Protein AF-0000000085026221 (afdb_homodimer)

Nearest PDB structures (foldseek):
  5tx7-assembly1_B  TM=9.088E-01  e=1.184E-31  Nitratidesulfovibrio vulgaris
  7qz1-assembly2_B-2  TM=8.557E-01  e=1.194E-23  Ancylobacter novellus DSM 506
  2gcg-assembly1_B  TM=8.317E-01  e=6.495E-24  Homo sapiens
  8bxx-assembly1_AA  TM=8.804E-01  e=1.363E-22  Granulicella mallensis MP5ACTX8
  3wr5-assembly1_B  TM=8.569E-01  e=1.523E-22  Thiobacillus sp. KNK65MA

Sequence (638 aa):
MAVVINAGRLDFDRKLDFTKLKDACGGELTMFDDDSPTPEAIAERASGHAVVVSKEVPVDVNLLPDTVKLICEAGTGYNNIDLAAARARGITVCNVPSYSTDAVAHLVITFVLNFSATVVPQHVALAKGDRSLFTSSLGTTPHFELTGKTIGLVGGTGAIGTKVAEIARVLGMNVLVWSRSAQTEPGKWEARESLKDLLAESDFVSVHCPLNEQTRGLIDRDAIASMKPTAYVINTARGAVINETDLVNALRAGTIAGAGLDVQEVEPPVEGSPLYDLENVMLTPHVGWKRLETRQRLMDLVADNVAAWKAGAAVNVVNMAVVINAGRLDFDRKLDFTKLKDACGGELTMFDDDSPTPEAIAERASGHAVVVSKEVPVDVNLLPDTVKLICEAGTGYNNIDLAAARARGITVCNVPSYSTDAVAHLVITFVLNFSATVVPQHVALAKGDRSLFTSSLGTTPHFELTGKTIGLVGGTGAIGTKVAEIARVLGMNVLVWSRSAQTEPGKWEARESLKDLLAESDFVSVHCPLNEQTRGLIDRDAIASMKPTAYVINTARGAVINETDLVNALRAGTIAGAGLDVQEVEPPVEGSPLYDLENVMLTPHVGWKRLETRQRLMDLVADNVAAWKAGAAVNVVN

Radius of gyration: 27.46 Å; Cα contacts (8 Å, |Δi|>4): 1362; chains: 2; bounding box: 56×88×61 Å

Foldseek 3Di:
DEEEQACLLLCVPVPADLVLLCVLQPNDYHYDNHHEDDLLSQQVRQPPPQEYEYEPYAHDLVSHDLSHAEYEYLAQDDPNYDQVSCVVSNHFYFYDNDQQQLLLLVVVVVVVVCQQDCVVVCVVCVVVVHNCCVVPHPPPRHHHALAAAEEEEEQLPDRNSQSNQVVSVVSNYAYEYEDPDDDDDPPGHHYDDDLLVSQQRHQEYEYDDADDPVQFQCAALVSLLSHDLAHEYEYLHEARSHPVVSVLVCLVVSSHQAYEYCYHNDAPDDPPPCLVPRPRYHYHRSCSQRDRSSSNSSSSVSSVQSNCVVVVRHPRGDD/DEEEQACLLLCVVVPADLVLLCVLQPNDYHYDNHHEDDLLSQQVRQPPPQEYEYEPYAHDLVSHDLSHAEYEYLAQDDPSYDQVSCVVSNHFYFYDNDQQQLLLLVVVVVVVVCQQDCPVVCVVCVVVVHNCVVVPHPPPRHHHALAAAEEEEEQLPDRNSQSNQVVSVVSNYAYEYEDPDDDDDPPGHHYDDDLLVSQQRHQEYEYDDADDPVQQQCAALVSLLSHDLAHEYEYLHEARSHPVVSVLVCLVVSSHQAYEYCYHNDAPDDPPPCLVPRPRYHYHRSCSQRDRSSSNSSSSVSSVQSNCVVVVRHPRGDD

Structure (mmCIF, N/CA/C/O backbone):
data_AF-0000000085026221-model_v1
#
loop_
_entity.id
_entity.type
_entity.pdbx_description
1 polymer 'Glycerate dehydrogenase'
#
loop_
_atom_site.group_PDB
_atom_site.id
_atom_site.type_symbol
_atom_site.label_atom_id
_atom_site.label_alt_id
_atom_site.label_comp_id
_atom_site.label_asym_id
_atom_site.label_entity_id
_atom_site.label_seq_id
_atom_site.pdbx_PDB_ins_code
_atom_site.Cartn_x
_atom_site.Cartn_y
_atom_site.Cartn_z
_atom_site.occupancy
_atom_site.B_iso_or_equiv
_atom_site.auth_seq_id
_atom_site.auth_comp_id
_atom_site.auth_asym_id
_atom_site.auth_atom_id
_atom_site.pdbx_PDB_model_num
ATOM 1 N N . MET A 1 1 ? -11.625 36.062 20.391 1 86.94 1 MET A N 1
ATOM 2 C CA . MET A 1 1 ? -11.883 35.75 18.984 1 86.94 1 MET A CA 1
ATOM 3 C C . MET A 1 1 ? -10.672 35.062 18.344 1 86.94 1 MET A C 1
ATOM 5 O O . MET A 1 1 ? -9.531 35.375 18.688 1 86.94 1 MET A O 1
ATOM 9 N N . ALA A 1 2 ? -10.898 34.062 17.547 1 94.69 2 ALA A N 1
ATOM 10 C CA . ALA A 1 2 ? -9.836 33.344 16.875 1 94.69 2 ALA A CA 1
ATOM 11 C C . ALA A 1 2 ? -10.031 33.344 15.359 1 94.69 2 ALA A C 1
ATOM 13 O O . ALA A 1 2 ? -11.156 33.531 14.875 1 94.69 2 ALA A O 1
ATOM 14 N N . VAL A 1 3 ? -8.922 33.344 14.703 1 97.69 3 VAL A N 1
ATOM 15 C CA . VAL A 1 3 ? -8.984 33.312 13.25 1 97.69 3 VAL A CA 1
ATOM 16 C C . VAL A 1 3 ? -8.141 32.156 12.727 1 97.69 3 VAL A C 1
ATOM 18 O O . VAL A 1 3 ? -7.012 31.938 13.188 1 97.69 3 VAL A O 1
ATOM 21 N N . VAL A 1 4 ? -8.703 31.312 11.891 1 98.12 4 VAL A N 1
ATOM 22 C CA . VAL A 1 4 ? -7.961 30.359 11.07 1 98.12 4 VAL A CA 1
ATOM 23 C C . VAL A 1 4 ? -7.578 31 9.742 1 98.12 4 VAL A C 1
ATOM 25 O O . VAL A 1 4 ? -8.43 31.172 8.867 1 98.12 4 VAL A O 1
ATOM 28 N N . ILE A 1 5 ? -6.328 31.234 9.547 1 97.44 5 ILE A N 1
ATOM 29 C CA . ILE A 1 5 ? -5.914 32.188 8.508 1 97.44 5 ILE A CA 1
ATOM 30 C C . ILE A 1 5 ? -5.902 31.469 7.156 1 97.44 5 ILE A C 1
ATOM 32 O O . ILE A 1 5 ? -5.934 32.125 6.109 1 97.44 5 ILE A O 1
ATOM 36 N N . ASN A 1 6 ? -5.852 30.125 7.078 1 96.25 6 ASN A N 1
ATOM 37 C CA . ASN A 1 6 ? -5.805 29.375 5.824 1 96.25 6 ASN A CA 1
ATOM 38 C C . ASN A 1 6 ? -6.484 28.016 5.953 1 96.25 6 ASN A C 1
ATOM 40 O O . ASN A 1 6 ? -5.891 26.984 5.621 1 96.25 6 ASN A O 1
ATOM 44 N N . ALA A 1 7 ? -7.734 28.031 6.355 1 95.81 7 ALA A N 1
ATOM 45 C CA . ALA A 1 7 ? -8.539 26.844 6.594 1 95.81 7 ALA A CA 1
ATOM 46 C C . ALA A 1 7 ? -8.617 25.969 5.336 1 95.81 7 ALA A C 1
ATOM 48 O O . ALA A 1 7 ? -8.844 24.766 5.422 1 95.81 7 ALA A O 1
ATOM 49 N N . GLY A 1 8 ? -8.375 26.594 4.219 1 93.94 8 GLY A N 1
ATOM 50 C CA . GLY A 1 8 ? -8.445 25.859 2.959 1 93.94 8 GLY A CA 1
ATOM 51 C C . GLY A 1 8 ? -7.414 24.766 2.852 1 93.94 8 GLY A C 1
ATOM 52 O O . GLY A 1 8 ? -7.609 23.781 2.119 1 93.94 8 GLY A O 1
ATOM 53 N N . ARG A 1 9 ? -6.312 24.906 3.562 1 93.31 9 ARG A N 1
ATOM 54 C CA . ARG A 1 9 ? -5.262 23.891 3.564 1 93.31 9 ARG A CA 1
ATOM 55 C C . ARG A 1 9 ? -5.688 22.672 4.371 1 93.31 9 ARG A C 1
ATOM 57 O O . ARG A 1 9 ? -5.273 21.547 4.066 1 93.31 9 ARG A O 1
ATOM 64 N N . LEU A 1 10 ? -6.551 22.938 5.336 1 95.25 10 LEU A N 1
ATOM 65 C CA . LEU A 1 10 ? -6.992 21.891 6.254 1 95.25 10 LEU A CA 1
ATOM 66 C C . LEU A 1 10 ? -8.32 21.297 5.793 1 95.25 10 LEU A C 1
ATOM 68 O O . LEU A 1 10 ? -8.484 20.062 5.793 1 95.25 10 LEU A O 1
ATOM 72 N N . ASP A 1 11 ? -9.203 22.141 5.398 1 96.44 11 ASP A N 1
ATOM 73 C CA . ASP A 1 11 ? -10.57 21.734 5.121 1 96.44 11 ASP A CA 1
ATOM 74 C C . ASP A 1 11 ? -10.875 21.812 3.627 1 96.44 11 ASP A C 1
ATOM 76 O O . ASP A 1 11 ? -11.906 22.359 3.221 1 96.44 11 ASP A O 1
ATOM 80 N N . PHE A 1 12 ? -9.984 21.266 2.814 1 93.69 12 PHE A N 1
ATOM 81 C CA . PHE A 1 12 ? -10.078 21.359 1.362 1 93.69 12 PHE A CA 1
ATOM 82 C C . PHE A 1 12 ? -11.273 20.562 0.846 1 93.69 12 PHE A C 1
ATOM 84 O O . PHE A 1 12 ? -11.711 20.766 -0.289 1 93.69 12 PHE A O 1
ATOM 91 N N . ASP A 1 13 ? -11.828 19.609 1.646 1 93.88 13 ASP A N 1
ATOM 92 C CA . ASP A 1 13 ? -12.961 18.812 1.218 1 93.88 13 ASP A CA 1
ATOM 93 C C . ASP A 1 13 ? -14.227 19.188 1.981 1 93.88 13 ASP A C 1
ATOM 95 O O . ASP A 1 13 ? -15.281 18.578 1.796 1 93.88 13 ASP A O 1
ATOM 99 N N . ARG A 1 14 ? -14.188 20.141 2.898 1 95.12 14 ARG A N 1
ATOM 100 C CA . ARG A 1 14 ? -15.305 20.688 3.66 1 95.12 14 ARG A CA 1
ATOM 101 C C . ARG A 1 14 ? -15.945 19.625 4.539 1 95.12 14 ARG A C 1
ATOM 103 O O . ARG A 1 14 ? -17.172 19.578 4.656 1 95.12 14 ARG A O 1
ATOM 110 N N . LYS A 1 15 ? -15.078 18.828 5.172 1 96.25 15 LYS A N 1
ATOM 111 C CA . LYS A 1 15 ? -15.617 17.719 5.969 1 96.25 15 LYS A CA 1
ATOM 112 C C . LYS A 1 15 ? -15.25 17.891 7.441 1 96.25 15 LYS A C 1
ATOM 114 O O . LYS A 1 15 ? -15.711 17.109 8.289 1 96.25 15 LYS A O 1
ATOM 119 N N . LEU A 1 16 ? -14.492 18.875 7.785 1 97.31 16 LEU A N 1
ATOM 120 C CA . LEU A 1 16 ? -14.023 19.047 9.156 1 97.31 16 LEU A CA 1
ATOM 121 C C . LEU A 1 16 ? -15.094 19.719 10.016 1 97.31 16 LEU A C 1
ATOM 123 O O . LEU A 1 16 ? -15.867 20.531 9.516 1 97.31 16 LEU A O 1
ATOM 127 N N . ASP A 1 17 ? -15.148 19.328 11.273 1 98.12 17 ASP A N 1
ATOM 128 C CA . ASP A 1 17 ? -15.969 19.969 12.305 1 98.12 17 ASP A CA 1
ATOM 129 C C . ASP A 1 17 ? -15.141 20.906 13.164 1 98.12 17 ASP A C 1
ATOM 131 O O . ASP A 1 17 ? -14.227 20.469 13.875 1 98.12 17 ASP A O 1
ATOM 135 N N . PHE A 1 18 ? -15.469 22.219 13.141 1 97.69 18 PHE A N 1
ATOM 136 C CA . PHE A 1 18 ? -14.688 23.219 13.852 1 97.69 18 PHE A CA 1
ATOM 137 C C . PHE A 1 18 ? -15.383 23.625 15.148 1 97.69 18 PHE A C 1
ATOM 139 O O . PHE A 1 18 ? -14.977 24.594 15.797 1 97.69 18 PHE A O 1
ATOM 146 N N . THR A 1 19 ? -16.406 22.891 15.562 1 97.81 19 THR A N 1
ATOM 147 C CA . THR A 1 19 ? -17.219 23.25 16.719 1 97.81 19 THR A CA 1
ATOM 148 C C . THR A 1 19 ? -16.359 23.328 17.984 1 97.81 19 THR A C 1
ATOM 150 O O . THR A 1 19 ? -16.484 24.266 18.766 1 97.81 19 THR A O 1
ATOM 153 N N . LYS A 1 20 ? -15.523 22.359 18.172 1 98.31 20 LYS A N 1
ATOM 154 C CA . LYS A 1 20 ? -14.68 22.359 19.359 1 98.31 20 LYS A CA 1
ATOM 155 C C . LYS A 1 20 ? -13.797 23.594 19.422 1 98.31 20 LYS A C 1
ATOM 157 O O . LYS A 1 20 ? -13.633 24.203 20.484 1 98.31 20 LYS A O 1
ATOM 162 N N . LEU A 1 21 ? -13.188 23.938 18.25 1 98 21 LEU A N 1
ATOM 163 C CA . LEU A 1 21 ? -12.344 25.125 18.203 1 98 21 LEU A CA 1
ATOM 164 C C . LEU A 1 21 ? -13.164 26.391 18.453 1 98 21 LEU A C 1
ATOM 166 O O . LEU A 1 21 ? -12.75 27.266 19.203 1 98 21 LEU A O 1
ATOM 170 N N . LYS A 1 22 ? -14.328 26.469 17.859 1 97.31 22 LYS A N 1
ATOM 171 C CA . LYS A 1 22 ? -15.227 27.594 18.062 1 97.31 22 LYS A CA 1
ATOM 172 C C . LYS A 1 22 ? -15.562 27.766 19.547 1 97.31 22 LYS A C 1
ATOM 174 O O . LYS A 1 22 ? -15.5 28.891 20.078 1 97.31 22 LYS A O 1
ATOM 179 N N . ASP A 1 23 ? -15.891 26.688 20.141 1 97.12 23 ASP A N 1
ATOM 180 C CA . ASP A 1 23 ? -16.234 26.719 21.547 1 97.12 23 ASP A CA 1
ATOM 181 C C . ASP A 1 23 ? -15.047 27.172 22.391 1 97.12 23 ASP A C 1
ATOM 183 O O . ASP A 1 23 ? -15.203 27.984 23.312 1 97.12 23 ASP A O 1
ATOM 187 N N . ALA A 1 24 ? -13.875 26.656 22.062 1 96.62 24 ALA A N 1
ATOM 188 C CA . ALA A 1 24 ? -12.664 27 22.797 1 96.62 24 ALA A CA 1
ATOM 189 C C . ALA A 1 24 ? -12.367 28.5 22.672 1 96.62 24 ALA A C 1
ATOM 191 O O . ALA A 1 24 ? -11.766 29.094 23.578 1 96.62 24 ALA A O 1
ATOM 192 N N . CYS A 1 25 ? -12.852 29.141 21.562 1 93.81 25 CYS A N 1
ATOM 193 C CA . CYS A 1 25 ? -12.562 30.531 21.297 1 93.81 25 CYS A CA 1
ATOM 194 C C . CYS A 1 25 ? -13.68 31.438 21.797 1 93.81 25 CYS A C 1
ATOM 196 O O . CYS A 1 25 ? -13.672 32.656 21.547 1 93.81 25 CYS A O 1
ATOM 198 N N . GLY A 1 26 ? -14.688 30.891 22.484 1 91.38 26 GLY A N 1
ATOM 199 C CA . GLY A 1 26 ? -15.75 31.703 23.062 1 91.38 26 GLY A CA 1
ATOM 200 C C . GLY A 1 26 ? -16.938 31.859 22.141 1 91.38 26 GLY A C 1
ATOM 20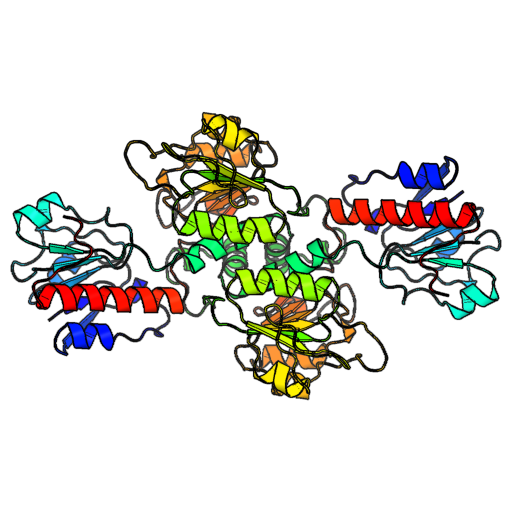1 O O . GLY A 1 26 ? -17.719 32.812 22.281 1 91.38 26 GLY A O 1
ATOM 202 N N . GLY A 1 27 ? -16.953 31.062 21.109 1 90.44 27 GLY A N 1
ATOM 203 C CA . GLY A 1 27 ? -18.172 31 20.297 1 90.44 27 GLY A CA 1
ATOM 204 C C . GLY A 1 27 ? -18.031 31.688 18.953 1 90.44 27 GLY A C 1
ATOM 205 O O . GLY A 1 27 ? -18.938 31.609 18.125 1 90.44 27 GLY A O 1
ATOM 206 N N . GLU A 1 28 ? -16.953 32.406 18.75 1 91 28 GLU A N 1
ATOM 207 C CA . GLU A 1 28 ? -16.719 33.094 17.469 1 91 28 GLU A CA 1
ATOM 208 C C . GLU A 1 28 ? -15.438 32.594 16.812 1 91 28 GLU A C 1
ATOM 210 O O . GLU A 1 28 ? -14.383 32.562 17.453 1 91 28 GLU A O 1
ATOM 215 N N . LEU A 1 29 ? -15.57 32.25 15.609 1 95.75 29 LEU A N 1
ATOM 216 C CA . LEU A 1 29 ? -14.43 31.75 14.852 1 95.75 29 LEU A CA 1
ATOM 217 C C . LEU A 1 29 ? -14.453 32.312 13.422 1 95.75 29 LEU A C 1
ATOM 219 O O . LEU A 1 29 ? -15.438 32.125 12.703 1 95.75 29 LEU A O 1
ATOM 223 N N . THR A 1 30 ? -13.453 33.094 13.117 1 97.31 30 THR A N 1
ATOM 224 C CA . THR A 1 30 ? -13.266 33.562 11.742 1 97.31 30 THR A CA 1
ATOM 225 C C . THR A 1 30 ? -12.367 32.594 10.969 1 97.31 30 THR A C 1
ATOM 227 O O . THR A 1 30 ? -11.352 32.125 11.484 1 97.31 30 THR A O 1
ATOM 230 N N . MET A 1 31 ? -12.789 32.25 9.805 1 97.12 31 MET A N 1
ATOM 231 C CA . MET A 1 31 ? -12 31.312 9 1 97.12 31 MET A CA 1
ATOM 232 C C . MET A 1 31 ? -11.867 31.828 7.566 1 97.12 31 MET A C 1
ATOM 234 O O . MET A 1 31 ? -12.82 32.375 7 1 97.12 31 MET A O 1
ATOM 238 N N . PHE A 1 32 ? -10.703 31.656 6.98 1 96.88 32 PHE A N 1
ATOM 239 C CA . PHE A 1 32 ? -10.461 32 5.582 1 96.88 32 PHE A CA 1
ATOM 240 C C . PHE A 1 32 ? -10.125 30.75 4.773 1 96.88 32 PHE A C 1
ATOM 242 O O . PHE A 1 32 ? -9.32 29.906 5.211 1 96.88 32 PHE A O 1
ATOM 249 N N . ASP A 1 33 ? -10.586 30.609 3.576 1 92.44 33 ASP A N 1
ATOM 250 C CA . ASP A 1 33 ? -10.547 29.375 2.787 1 92.44 33 ASP A CA 1
ATOM 251 C C . ASP A 1 33 ? -9.258 29.297 1.972 1 92.44 33 ASP A C 1
ATOM 253 O O . ASP A 1 33 ? -8.906 28.234 1.463 1 92.44 33 ASP A O 1
ATOM 257 N N . ASP A 1 34 ? -8.531 30.281 1.9 1 90.19 34 ASP A N 1
ATOM 258 C CA . ASP A 1 34 ? -7.297 30.266 1.127 1 90.19 34 ASP A CA 1
ATOM 259 C C . ASP A 1 34 ? -6.27 29.328 1.763 1 90.19 34 ASP A C 1
ATOM 261 O O . ASP A 1 34 ? -6.266 29.141 2.982 1 90.19 34 ASP A O 1
ATOM 265 N N . ASP A 1 35 ? -5.453 28.797 0.839 1 90.88 35 ASP A N 1
ATOM 266 C CA . ASP A 1 35 ? -4.504 27.812 1.337 1 90.88 35 ASP A CA 1
ATOM 267 C C . ASP A 1 35 ? -3.125 28.438 1.548 1 90.88 35 ASP A C 1
ATOM 269 O O . ASP A 1 35 ? -2.314 27.906 2.316 1 90.88 35 ASP A O 1
ATOM 273 N N . SER A 1 36 ? -2.881 29.531 0.863 1 91.5 36 SER A N 1
ATOM 274 C CA . SER A 1 36 ? -1.52 30.062 0.904 1 91.5 36 SER A CA 1
ATOM 275 C C . SER A 1 36 ? -1.517 31.578 0.922 1 91.5 36 SER A C 1
ATOM 277 O O . SER A 1 36 ? -1.031 32.219 -0.016 1 91.5 36 SER A O 1
ATOM 279 N N . PRO A 1 37 ? -1.978 32.156 2.008 1 95.25 37 PRO A N 1
ATOM 280 C CA . PRO A 1 37 ? -1.962 33.625 2.115 1 95.25 37 PRO A CA 1
ATOM 281 C C . PRO A 1 37 ? -0.556 34.188 2.318 1 95.25 37 PRO A C 1
ATOM 283 O O . PRO A 1 37 ? 0.311 33.5 2.871 1 95.25 37 PRO A O 1
ATOM 286 N N . THR A 1 38 ? -0.363 35.438 1.849 1 95.75 38 THR A N 1
ATOM 287 C CA . THR A 1 38 ? 0.892 36.125 2.092 1 95.75 38 THR A CA 1
ATOM 288 C C . THR A 1 38 ? 0.974 36.625 3.541 1 95.75 38 THR A C 1
ATOM 290 O O . THR A 1 38 ? -0.047 36.719 4.223 1 95.75 38 THR A O 1
ATOM 293 N N . PRO A 1 39 ? 2.189 36.938 3.977 1 96.75 39 PRO A N 1
ATOM 294 C CA . PRO A 1 39 ? 2.326 37.469 5.336 1 96.75 39 PRO A CA 1
ATOM 295 C C . PRO A 1 39 ? 1.492 38.719 5.562 1 96.75 39 PRO A C 1
ATOM 297 O O . PRO A 1 39 ? 0.93 38.906 6.645 1 96.75 39 PRO A O 1
ATOM 300 N N . GLU A 1 40 ? 1.337 39.562 4.531 1 97.19 40 GLU A N 1
ATOM 301 C CA . GLU A 1 40 ? 0.531 40.781 4.645 1 97.19 40 GLU A CA 1
ATOM 302 C C . GLU A 1 40 ? -0.948 40.438 4.812 1 97.19 40 GLU A C 1
ATOM 304 O O . GLU A 1 40 ? -1.637 41.062 5.637 1 97.19 40 GLU A O 1
ATOM 309 N N . ALA A 1 41 ? -1.361 39.469 4.035 1 97.69 41 ALA A N 1
ATOM 310 C CA . ALA A 1 41 ? -2.75 39.031 4.145 1 97.69 41 ALA A CA 1
ATOM 311 C C . ALA A 1 41 ? -3.025 38.438 5.52 1 97.69 41 ALA A C 1
ATOM 313 O O . ALA A 1 41 ? -4.094 38.656 6.098 1 97.69 41 ALA A O 1
ATOM 314 N N . ILE A 1 42 ? -2.072 37.719 6.023 1 97.88 42 ILE A N 1
ATOM 315 C CA . ILE A 1 42 ? -2.201 37.094 7.336 1 97.88 42 ILE A CA 1
ATOM 316 C C . ILE A 1 42 ? -2.361 38.156 8.406 1 97.88 42 ILE A C 1
ATOM 318 O O . ILE A 1 42 ? -3.23 38.062 9.273 1 97.88 42 ILE A O 1
ATOM 322 N N . ALA A 1 43 ? -1.567 39.219 8.336 1 97.44 43 ALA A N 1
ATOM 323 C CA . ALA A 1 43 ? -1.629 40.312 9.297 1 97.44 43 ALA A CA 1
ATOM 324 C C . ALA A 1 43 ? -2.996 41 9.266 1 97.44 43 ALA A C 1
ATOM 326 O O . ALA A 1 43 ? -3.561 41.312 10.312 1 97.44 43 ALA A O 1
ATOM 327 N N . GLU A 1 44 ? -3.451 41.188 8.062 1 97.75 44 GLU A N 1
ATOM 328 C CA . GLU A 1 44 ? -4.77 41.812 7.902 1 97.75 44 GLU A CA 1
ATOM 329 C C . GLU A 1 44 ? -5.859 40.938 8.516 1 97.75 44 GLU A C 1
ATOM 331 O O . GLU A 1 44 ? -6.727 41.406 9.234 1 97.75 44 GLU A O 1
ATOM 336 N N . ARG A 1 45 ? -5.781 39.625 8.266 1 97.31 45 ARG A N 1
ATOM 337 C CA . ARG A 1 45 ? -6.773 38.688 8.758 1 97.31 45 ARG A CA 1
ATOM 338 C C . ARG A 1 45 ? -6.746 38.594 10.281 1 97.31 45 ARG A C 1
ATOM 340 O O . ARG A 1 45 ? -7.773 38.344 10.914 1 97.31 45 ARG A O 1
ATOM 347 N N . ALA A 1 46 ? -5.602 38.781 10.812 1 97.62 46 ALA A N 1
ATOM 348 C CA . ALA A 1 46 ? -5.391 38.625 12.25 1 97.62 46 ALA A CA 1
ATOM 349 C C . ALA A 1 46 ? -5.906 39.812 13.031 1 97.62 46 ALA A C 1
ATOM 351 O O . ALA A 1 46 ? -6.031 39.781 14.258 1 97.62 46 ALA A O 1
ATOM 352 N N . SER A 1 47 ? -6.207 40.938 12.336 1 96.62 47 SER A N 1
ATOM 353 C CA . SER A 1 47 ? -6.633 42.188 12.992 1 96.62 47 SER A CA 1
ATOM 354 C C . SER A 1 47 ? -7.844 41.938 13.883 1 96.62 47 SER A C 1
ATOM 356 O O . SER A 1 47 ? -8.844 41.344 13.445 1 96.62 47 SER A O 1
ATOM 358 N N . GLY A 1 48 ? -7.738 42.312 15.148 1 95.69 48 GLY A N 1
ATOM 359 C CA . GLY A 1 48 ? -8.844 42.219 16.078 1 95.69 48 GLY A CA 1
ATOM 360 C C . GLY A 1 48 ? -8.945 40.844 16.766 1 95.69 48 GLY A C 1
ATOM 361 O O . GLY A 1 48 ? -9.805 40.656 17.609 1 95.69 48 GLY A O 1
ATOM 362 N N . HIS A 1 49 ? -8.094 39.938 16.422 1 97.19 49 HIS A N 1
ATOM 363 C CA . HIS A 1 49 ? -8.133 38.625 16.984 1 97.19 49 HIS A CA 1
ATOM 364 C C . HIS A 1 49 ? -6.988 38.406 17.969 1 97.19 49 HIS A C 1
ATOM 366 O O . HIS A 1 49 ? -5.875 38.875 17.75 1 97.19 49 HIS A O 1
ATOM 372 N N . ALA A 1 50 ? -7.223 37.688 19.031 1 97 50 ALA A N 1
ATOM 373 C CA . ALA A 1 50 ? -6.191 37.344 20.016 1 97 50 ALA A CA 1
ATOM 374 C C . ALA A 1 50 ? -5.484 36.062 19.641 1 97 50 ALA A C 1
ATOM 376 O O . ALA A 1 50 ? -4.324 35.844 20 1 97 50 ALA A O 1
ATOM 377 N N . VAL A 1 51 ? -6.215 35.156 18.906 1 98.12 51 VAL A N 1
ATOM 378 C CA . VAL A 1 51 ? -5.703 33.844 18.562 1 98.12 51 VAL A CA 1
ATOM 379 C C . VAL A 1 51 ? -5.633 33.688 17.047 1 98.12 51 VAL A C 1
ATOM 381 O O . VAL A 1 51 ? -6.625 33.906 16.359 1 98.12 51 VAL A O 1
ATOM 384 N N . VAL A 1 52 ? -4.449 33.281 16.578 1 98.31 52 VAL A N 1
ATOM 385 C CA . VAL A 1 52 ? -4.227 33 15.164 1 98.31 52 VAL A CA 1
ATOM 386 C C . VAL A 1 52 ? -3.891 31.516 14.992 1 98.31 52 VAL A C 1
ATOM 388 O O . VAL A 1 52 ? -2.945 31.016 15.602 1 98.31 52 VAL A O 1
ATOM 391 N N . VAL A 1 53 ? -4.672 30.797 14.227 1 98.19 53 VAL A N 1
ATOM 392 C CA . VAL A 1 53 ? -4.398 29.422 13.852 1 98.19 53 VAL A CA 1
ATOM 393 C C . VAL A 1 53 ? -3.854 29.375 12.422 1 98.19 53 VAL A C 1
ATOM 395 O O . VAL A 1 53 ? -4.488 29.875 11.492 1 98.19 53 VAL A O 1
ATOM 398 N N . SER A 1 54 ? -2.688 28.859 12.281 1 97.5 54 SER A N 1
ATOM 399 C CA . SER A 1 54 ? -2.01 28.797 10.992 1 97.5 54 SER A CA 1
ATOM 400 C C . SER A 1 54 ? -1.644 27.359 10.633 1 97.5 54 SER A C 1
ATOM 402 O O . SER A 1 54 ? -1.481 26.516 11.516 1 97.5 54 SER A O 1
ATOM 404 N N . LYS A 1 55 ? -1.627 27.078 9.344 1 96.5 55 LYS A N 1
ATOM 405 C CA . LYS A 1 55 ? -1.183 25.781 8.836 1 96.5 55 LYS A CA 1
ATOM 406 C C . LYS A 1 55 ? -0.138 25.953 7.738 1 96.5 55 LYS A C 1
ATOM 408 O O . LYS A 1 55 ? -0.475 26.297 6.602 1 96.5 55 LYS A O 1
ATOM 413 N N . GLU A 1 56 ? 1.101 25.703 8 1 91.75 56 GLU A N 1
ATOM 414 C CA . GLU A 1 56 ? 2.219 25.5 7.082 1 91.75 56 GLU A CA 1
ATOM 415 C C . GLU A 1 56 ? 2.42 26.703 6.172 1 91.75 56 GLU A C 1
ATOM 417 O O . GLU A 1 56 ? 2.654 26.547 4.973 1 91.75 56 GLU A O 1
ATOM 422 N N . VAL A 1 57 ? 2.227 27.938 6.68 1 93.69 57 VAL A N 1
ATOM 423 C CA . VAL A 1 57 ? 2.51 29.141 5.918 1 93.69 57 VAL A CA 1
ATOM 424 C C . VAL A 1 57 ? 3.4 30.078 6.742 1 93.69 57 VAL A C 1
ATOM 426 O O . VAL A 1 57 ? 3.332 30.078 7.973 1 93.69 57 VAL A O 1
ATOM 429 N N . PRO A 1 58 ? 4.207 30.828 6.035 1 94.44 58 PRO A N 1
ATOM 430 C CA . PRO A 1 58 ? 5.043 31.766 6.789 1 94.44 58 PRO A CA 1
ATOM 431 C C . PRO A 1 58 ? 4.223 32.812 7.531 1 94.44 58 PRO A C 1
ATOM 433 O O . PRO A 1 58 ? 3.412 33.531 6.918 1 94.44 58 PRO A O 1
ATOM 436 N N . VAL A 1 59 ? 4.414 32.906 8.82 1 96.88 59 VAL A N 1
ATOM 437 C CA . VAL A 1 59 ? 3.799 33.938 9.648 1 96.88 59 VAL A CA 1
ATOM 438 C C . VAL A 1 59 ? 4.855 34.938 10.086 1 96.88 59 VAL A C 1
ATOM 440 O O . VAL A 1 59 ? 5.746 34.625 10.875 1 96.88 59 VAL A O 1
ATOM 443 N N . ASP A 1 60 ? 4.793 36.156 9.5 1 97.69 60 ASP A N 1
ATOM 444 C CA . ASP A 1 60 ? 5.676 37.219 9.945 1 97.69 60 ASP A CA 1
ATOM 445 C C . ASP A 1 60 ? 5.152 37.844 11.234 1 97.69 60 ASP A C 1
ATOM 447 O O . ASP A 1 60 ? 4.289 38.719 11.188 1 97.69 60 ASP A O 1
ATOM 451 N N . VAL A 1 61 ? 5.746 37.5 12.297 1 98.06 61 VAL A N 1
ATOM 452 C CA . VAL A 1 61 ? 5.316 37.906 13.633 1 98.06 61 VAL A CA 1
ATOM 453 C C . VAL A 1 61 ? 5.348 39.438 13.742 1 98.06 61 VAL A C 1
ATOM 455 O O . VAL A 1 61 ? 4.496 40.031 14.406 1 98.06 61 VAL A O 1
ATOM 458 N N . ASN A 1 62 ? 6.242 40.062 13.062 1 97.44 62 ASN A N 1
ATOM 459 C CA . ASN A 1 62 ? 6.426 41.5 13.164 1 97.44 62 ASN A CA 1
ATOM 460 C C . ASN A 1 62 ? 5.285 42.25 12.5 1 97.44 62 ASN A C 1
ATOM 462 O O . ASN A 1 62 ? 5.055 43.438 12.797 1 97.44 62 ASN A O 1
ATOM 466 N N . LEU A 1 63 ? 4.621 41.625 11.625 1 97.94 63 LEU A N 1
ATOM 467 C CA . LEU A 1 63 ? 3.529 42.25 10.906 1 97.94 63 LEU A CA 1
ATOM 468 C C . LEU A 1 63 ? 2.211 42.094 11.648 1 97.94 63 LEU A C 1
ATOM 470 O O . LEU A 1 63 ? 1.225 42.75 11.336 1 97.94 63 LEU A O 1
ATOM 474 N N . LEU A 1 64 ? 2.146 41.25 12.648 1 98.31 64 LEU A N 1
ATOM 475 C CA . LEU A 1 64 ? 0.889 40.906 13.312 1 98.31 64 LEU A CA 1
ATOM 476 C C . LEU A 1 64 ? 0.426 42.094 14.195 1 98.31 64 LEU A C 1
ATOM 478 O O . LEU A 1 64 ? 1.247 42.781 14.797 1 98.31 64 LEU A O 1
ATOM 482 N N . PRO A 1 65 ? -0.871 42.344 14.289 1 97.88 65 PRO A N 1
ATOM 483 C CA . PRO A 1 65 ? -1.378 43.375 15.188 1 97.88 65 PRO A CA 1
ATOM 484 C C . PRO A 1 65 ? -1.128 43.031 16.656 1 97.88 65 PRO A C 1
ATOM 486 O O . PRO A 1 65 ? -0.898 41.875 17.016 1 97.88 65 PRO A O 1
ATOM 489 N N . ASP A 1 66 ? -1.251 44.031 17.516 1 97.38 66 ASP A N 1
ATOM 490 C CA . ASP A 1 66 ? -0.949 43.906 18.938 1 97.38 66 ASP A CA 1
ATOM 491 C C . ASP A 1 66 ? -2.004 43.062 19.641 1 97.38 66 ASP A C 1
ATOM 493 O O . ASP A 1 66 ? -1.772 42.562 20.75 1 97.38 66 ASP A O 1
ATOM 497 N N . THR A 1 67 ? -3.125 42.906 18.953 1 97.31 67 THR A N 1
ATOM 498 C CA . THR A 1 67 ? -4.203 42.125 19.578 1 97.31 67 THR A CA 1
ATOM 499 C C . THR A 1 67 ? -3.83 40.656 19.672 1 97.31 67 THR A C 1
ATOM 501 O O . THR A 1 67 ? -4.391 39.906 20.484 1 97.31 67 THR A O 1
ATOM 504 N N . VAL A 1 68 ? -2.912 40.156 18.812 1 98.25 68 VAL A N 1
ATOM 505 C CA . VAL A 1 68 ? -2.562 38.75 18.766 1 98.25 68 VAL A CA 1
ATOM 506 C C . VAL A 1 68 ? -1.735 38.375 20 1 98.25 68 VAL A C 1
ATOM 508 O O . VAL A 1 68 ? -0.726 39.031 20.297 1 98.25 68 VAL A O 1
ATOM 511 N N . LYS A 1 69 ? -2.219 37.375 20.672 1 98.19 69 LYS A N 1
ATOM 512 C CA . LYS A 1 69 ? -1.532 36.938 21.891 1 98.19 69 LYS A CA 1
ATOM 513 C C . LYS A 1 69 ? -1.144 35.469 21.797 1 98.19 69 LYS A C 1
ATOM 515 O O . LYS A 1 69 ? -0.295 35 22.562 1 98.19 69 LYS A O 1
ATOM 520 N N . LEU A 1 70 ? -1.73 34.719 20.891 1 98.56 70 LEU A N 1
ATOM 521 C CA . LEU A 1 70 ? -1.477 33.281 20.703 1 98.56 70 LEU A CA 1
ATOM 522 C C . LEU A 1 70 ? -1.443 32.938 19.234 1 98.56 70 LEU A C 1
ATOM 524 O O . LEU A 1 70 ? -2.322 33.344 18.469 1 98.56 70 LEU A O 1
ATOM 528 N N . ILE A 1 71 ? -0.385 32.25 18.797 1 98.62 71 ILE A N 1
ATOM 529 C CA . ILE A 1 71 ? -0.322 31.578 17.484 1 98.62 71 ILE A CA 1
ATOM 530 C C . ILE A 1 71 ? -0.345 30.062 17.688 1 98.62 71 ILE A C 1
ATOM 532 O O . ILE A 1 71 ? 0.507 29.516 18.375 1 98.62 71 ILE A O 1
ATOM 536 N N . CYS A 1 72 ? -1.328 29.453 17.156 1 98.44 72 CYS A N 1
ATOM 537 C CA . CYS A 1 72 ? -1.377 27.984 17.125 1 98.44 72 CYS A CA 1
ATOM 538 C C . CYS A 1 72 ? -1.015 27.469 15.742 1 98.44 72 CYS A C 1
ATOM 540 O O . CYS A 1 72 ? -1.79 27.609 14.789 1 98.44 72 CYS A O 1
ATOM 542 N N . GLU A 1 73 ? 0.162 26.922 15.648 1 98 73 GLU A N 1
ATOM 543 C CA . GLU A 1 73 ? 0.491 26.172 14.438 1 98 73 GLU A CA 1
ATOM 544 C C . GLU A 1 73 ? -0.235 24.828 14.398 1 98 73 GLU A C 1
ATOM 546 O O . GLU A 1 73 ? -0.055 24 15.289 1 98 73 GLU A O 1
ATOM 551 N N . ALA A 1 74 ? -1.04 24.672 13.375 1 97.69 74 ALA A N 1
ATOM 552 C CA . ALA A 1 74 ? -1.772 23.422 13.211 1 97.69 74 ALA A CA 1
ATOM 553 C C . ALA A 1 74 ? -0.888 22.344 12.594 1 97.69 74 ALA A C 1
ATOM 555 O O . ALA A 1 74 ? -1.156 21.875 11.484 1 97.69 74 ALA A O 1
ATOM 556 N N . GLY A 1 75 ? 0.044 21.828 13.297 1 96.31 75 GLY A N 1
ATOM 557 C CA . GLY A 1 75 ? 0.981 20.797 12.883 1 96.31 75 GLY A CA 1
ATOM 558 C C . GLY A 1 75 ? 2.137 20.609 13.852 1 96.31 75 GLY A C 1
ATOM 559 O O . GLY A 1 75 ? 2.229 21.328 14.852 1 96.31 75 GLY A O 1
ATOM 560 N N . THR A 1 76 ? 2.959 19.703 13.602 1 92.75 76 THR A N 1
ATOM 561 C CA . THR A 1 76 ? 4.102 19.391 14.453 1 92.75 76 THR A CA 1
ATOM 562 C C . THR A 1 76 ? 5.238 20.375 14.211 1 92.75 76 THR A C 1
ATOM 564 O O . THR A 1 76 ? 5.848 20.859 15.164 1 92.75 76 THR A O 1
ATOM 567 N N . GLY A 1 77 ? 5.523 20.625 12.953 1 88.62 77 GLY A N 1
ATOM 568 C CA . GLY A 1 77 ? 6.586 21.562 12.609 1 88.62 77 GLY A CA 1
ATOM 569 C C . GLY A 1 77 ? 6.168 23.016 12.727 1 88.62 77 GLY A C 1
ATOM 570 O O . GLY A 1 77 ? 5.008 23.359 12.484 1 88.62 77 GLY A O 1
ATOM 571 N N . TYR A 1 78 ? 7.094 23.891 13.117 1 92.06 78 TYR A N 1
ATOM 572 C CA . TYR A 1 78 ? 6.785 25.297 13.312 1 92.06 78 TYR A CA 1
ATOM 573 C C . TYR A 1 78 ? 7.906 26.188 12.773 1 92.06 78 TYR A C 1
ATOM 575 O O . TYR A 1 78 ? 8.125 27.297 13.281 1 92.06 78 TYR A O 1
ATOM 583 N N . ASN A 1 79 ? 8.609 25.641 11.773 1 86.62 79 ASN A N 1
ATOM 584 C CA . ASN A 1 79 ? 9.742 26.359 11.195 1 86.62 79 ASN A CA 1
ATOM 585 C C . ASN A 1 79 ? 9.289 27.625 10.461 1 86.62 79 ASN A C 1
ATOM 587 O O . ASN A 1 79 ? 10.094 28.5 10.172 1 86.62 79 ASN A O 1
ATOM 591 N N . ASN A 1 80 ? 8.062 27.766 10.25 1 91.44 80 ASN A N 1
ATOM 592 C CA . ASN A 1 80 ? 7.48 28.875 9.516 1 91.44 80 ASN A CA 1
ATOM 593 C C . ASN A 1 80 ? 7.199 30.062 10.422 1 91.44 80 ASN A C 1
ATOM 595 O O . ASN A 1 80 ? 6.715 31.109 9.969 1 91.44 80 ASN A O 1
ATOM 599 N N . ILE A 1 81 ? 7.523 30.016 11.734 1 96.12 81 ILE A N 1
ATOM 600 C CA . ILE A 1 81 ? 7.254 31.078 12.703 1 96.12 81 ILE A CA 1
ATOM 601 C C . ILE A 1 81 ? 8.547 31.469 13.406 1 96.12 81 ILE A C 1
ATOM 603 O O . ILE A 1 81 ? 9.281 30.609 13.906 1 96.12 81 ILE A O 1
ATOM 607 N N . ASP A 1 82 ? 8.859 32.75 13.406 1 96.5 82 ASP A N 1
ATOM 608 C CA . ASP A 1 82 ? 10.008 33.25 14.148 1 96.5 82 ASP A CA 1
ATOM 609 C C . ASP A 1 82 ? 9.719 33.281 15.648 1 96.5 82 ASP A C 1
ATOM 611 O O . ASP A 1 82 ? 9.148 34.219 16.172 1 96.5 82 ASP A O 1
ATOM 615 N N . LEU A 1 83 ? 10.227 32.344 16.375 1 97.12 83 LEU A N 1
ATOM 616 C CA . LEU A 1 83 ? 9.914 32.156 17.781 1 97.12 83 LEU A CA 1
ATOM 617 C C . LEU A 1 83 ? 10.539 33.25 18.625 1 97.12 83 LEU A C 1
ATOM 619 O O . LEU A 1 83 ? 9.953 33.656 19.625 1 97.12 83 LEU A O 1
ATOM 623 N N . ALA A 1 84 ? 11.711 33.656 18.25 1 97.25 84 ALA A N 1
ATOM 624 C CA . ALA A 1 84 ? 12.367 34.75 18.984 1 97.25 84 ALA A CA 1
ATOM 625 C C . ALA A 1 84 ? 11.57 36.031 18.875 1 97.25 84 ALA A C 1
ATOM 627 O O . ALA A 1 84 ? 11.383 36.75 19.875 1 97.25 84 ALA A O 1
ATOM 628 N N . ALA A 1 85 ? 11.109 36.344 17.688 1 97.81 85 ALA A N 1
ATOM 629 C CA . ALA A 1 85 ? 10.281 37.531 17.484 1 97.81 85 ALA A CA 1
ATOM 630 C C . ALA A 1 85 ? 8.977 37.406 18.266 1 97.81 85 ALA A C 1
ATOM 632 O O . ALA A 1 85 ? 8.516 38.406 18.844 1 97.81 85 ALA A O 1
ATOM 633 N N . ALA A 1 86 ? 8.352 36.25 18.328 1 98.5 86 ALA A N 1
ATOM 634 C CA . ALA A 1 86 ? 7.109 36.031 19.062 1 98.5 86 ALA A CA 1
ATOM 635 C C . ALA A 1 86 ? 7.309 36.25 20.562 1 98.5 86 ALA A C 1
ATOM 637 O O . ALA A 1 86 ? 6.508 36.938 21.203 1 98.5 86 ALA A O 1
ATOM 638 N N . ARG A 1 87 ? 8.383 35.75 21.062 1 97.69 87 ARG A N 1
ATOM 639 C CA . ARG A 1 87 ? 8.711 35.938 22.469 1 97.69 87 ARG A CA 1
ATOM 640 C C . ARG A 1 87 ? 8.898 37.406 22.797 1 97.69 87 ARG A C 1
ATOM 642 O O . ARG A 1 87 ? 8.414 37.875 23.828 1 97.69 87 ARG A O 1
ATOM 649 N N . ALA A 1 88 ? 9.602 38.062 21.969 1 97.88 88 ALA A N 1
ATOM 650 C CA . ALA A 1 88 ? 9.891 39.5 22.188 1 97.88 88 ALA A CA 1
ATOM 651 C C . ALA A 1 88 ? 8.609 40.312 22.234 1 97.88 88 ALA A C 1
ATOM 653 O O . ALA A 1 88 ? 8.523 41.312 22.969 1 97.88 88 ALA A O 1
ATOM 654 N N . ARG A 1 89 ? 7.613 39.844 21.562 1 97.94 89 ARG A N 1
ATOM 655 C CA . ARG A 1 89 ? 6.352 40.594 21.5 1 97.94 89 ARG A CA 1
ATOM 656 C C . ARG A 1 89 ? 5.363 40.062 22.547 1 97.94 89 ARG A C 1
ATOM 658 O O . ARG A 1 89 ? 4.238 40.562 22.641 1 97.94 89 ARG A O 1
ATOM 665 N N . GLY A 1 90 ? 5.77 39.031 23.25 1 97.62 90 GLY A N 1
ATOM 666 C CA . GLY A 1 90 ? 4.898 38.438 24.25 1 97.62 90 GLY A CA 1
ATOM 667 C C . GLY A 1 90 ? 3.803 37.594 23.656 1 97.62 90 GLY A C 1
ATOM 668 O O . GLY A 1 90 ? 2.736 37.438 24.266 1 97.62 90 GLY A O 1
ATOM 669 N N . ILE A 1 91 ? 3.986 37.062 22.453 1 98.44 91 ILE A N 1
ATOM 670 C CA . ILE A 1 91 ? 3.035 36.188 21.797 1 98.44 91 ILE A CA 1
ATOM 671 C C . ILE A 1 91 ? 3.402 34.719 22.094 1 98.44 91 ILE A C 1
ATOM 673 O O . ILE A 1 91 ? 4.531 34.312 21.828 1 98.44 91 ILE A O 1
ATOM 677 N N . THR A 1 92 ? 2.467 33.969 22.641 1 98.5 92 THR A N 1
ATOM 678 C CA . THR A 1 92 ? 2.662 32.531 22.859 1 98.5 92 THR A CA 1
ATOM 679 C C . THR A 1 92 ? 2.508 31.766 21.547 1 98.5 92 THR A C 1
ATOM 681 O O . THR A 1 92 ? 1.607 32.062 20.75 1 98.5 92 THR A O 1
ATOM 684 N N . VAL A 1 93 ? 3.428 30.844 21.266 1 98.62 93 VAL A N 1
ATOM 685 C CA . VAL A 1 93 ? 3.318 29.984 20.109 1 98.62 93 VAL A CA 1
ATOM 686 C C . VAL A 1 93 ? 3.178 28.531 20.547 1 98.62 93 VAL A C 1
ATOM 688 O O . VAL A 1 93 ? 3.994 28.031 21.328 1 98.62 93 VAL A O 1
ATOM 691 N N . CYS A 1 94 ? 2.109 27.891 20.141 1 98.44 94 CYS A N 1
ATOM 692 C CA . CYS A 1 94 ? 1.864 26.469 20.406 1 98.44 94 CYS A CA 1
ATOM 693 C C . CYS A 1 94 ? 1.827 25.672 19.109 1 98.44 94 CYS A C 1
ATOM 695 O O . CYS A 1 94 ? 1.473 26.203 18.047 1 98.44 94 CYS A O 1
ATOM 697 N N . ASN A 1 95 ? 2.268 24.5 19.156 1 97.94 95 ASN A N 1
ATOM 698 C CA . ASN A 1 95 ? 2.094 23.547 18.047 1 97.94 95 ASN A CA 1
ATOM 699 C C . ASN A 1 95 ? 1.295 22.328 18.484 1 97.94 95 ASN A C 1
ATOM 701 O O . ASN A 1 95 ? 0.611 22.359 19.5 1 97.94 95 ASN A O 1
ATOM 705 N N . VAL A 1 96 ? 1.141 21.344 17.641 1 97.69 96 VAL A N 1
ATOM 706 C CA . VAL A 1 96 ? 0.558 20.031 17.938 1 97.69 96 VAL A CA 1
ATOM 707 C C . VAL A 1 96 ? 1.595 18.938 17.703 1 97.69 96 VAL A C 1
ATOM 709 O O . VAL A 1 96 ? 1.801 18.5 16.578 1 97.69 96 VAL A O 1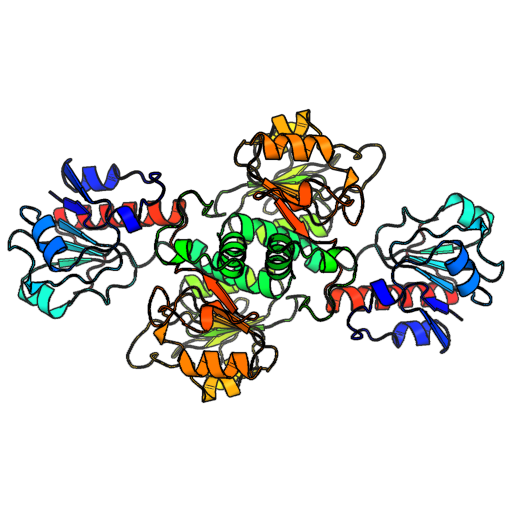
ATOM 712 N N . PRO A 1 97 ? 2.221 18.406 18.75 1 93.94 97 PRO A N 1
ATOM 713 C CA . PRO A 1 97 ? 3.381 17.531 18.594 1 93.94 97 PRO A CA 1
ATOM 714 C C . PRO A 1 97 ? 3.025 16.203 17.922 1 93.94 97 PRO A C 1
ATOM 716 O O . PRO A 1 97 ? 3.848 15.633 17.203 1 93.94 97 PRO A O 1
ATOM 719 N N . SER A 1 98 ? 1.873 15.617 18.219 1 94.75 98 SER A N 1
ATOM 720 C CA . SER A 1 98 ? 1.531 14.305 17.688 1 94.75 98 SER A CA 1
ATOM 721 C C . SER A 1 98 ? 0.064 14.234 17.281 1 94.75 98 SER A C 1
ATOM 723 O O . SER A 1 98 ? -0.824 14.523 18.078 1 94.75 98 SER A O 1
ATOM 725 N N . TYR A 1 99 ? -0.196 13.961 16.078 1 97.38 99 TYR A N 1
ATOM 726 C CA . TYR A 1 99 ? -1.583 13.852 15.641 1 97.38 99 TYR A CA 1
ATOM 727 C C . TYR A 1 99 ? -1.697 12.938 14.43 1 97.38 99 TYR A C 1
ATOM 729 O O . TYR A 1 99 ? -2.803 12.586 14.008 1 97.38 99 TYR A O 1
ATOM 737 N N . SER A 1 100 ? -0.504 12.516 13.875 1 97.5 100 SER A N 1
ATOM 738 C CA . SER A 1 100 ? -0.57 11.852 12.57 1 97.5 100 SER A CA 1
ATOM 739 C C . SER A 1 100 ? 0.24 10.562 12.57 1 97.5 100 SER A C 1
ATOM 741 O O . SER A 1 100 ? 0.6 10.055 11.508 1 97.5 100 SER A O 1
ATOM 743 N N . THR A 1 101 ? 0.528 9.969 13.719 1 97.62 101 THR A N 1
ATOM 744 C CA . THR A 1 101 ? 1.429 8.828 13.844 1 97.62 101 THR A CA 1
ATOM 745 C C . THR A 1 101 ? 0.992 7.695 12.922 1 97.62 101 THR A C 1
ATOM 747 O O . THR A 1 101 ? 1.748 7.277 12.039 1 97.62 101 THR A O 1
ATOM 750 N N . ASP A 1 102 ? -0.249 7.242 13.047 1 97.88 102 ASP A N 1
ATOM 751 C CA . ASP A 1 102 ? -0.728 6.113 12.25 1 97.88 102 ASP A CA 1
ATOM 752 C C . ASP A 1 102 ? -0.784 6.473 10.766 1 97.88 102 ASP A C 1
ATOM 754 O O . ASP A 1 102 ? -0.376 5.68 9.914 1 97.88 102 ASP A O 1
ATOM 758 N N . ALA A 1 103 ? -1.263 7.688 10.477 1 98 103 ALA A N 1
ATOM 759 C CA . ALA A 1 103 ? -1.434 8.125 9.094 1 98 103 ALA A CA 1
ATOM 760 C C . ALA A 1 103 ? -0.099 8.141 8.352 1 98 103 ALA A C 1
ATOM 762 O O . ALA A 1 103 ? 0.009 7.613 7.242 1 98 103 ALA A O 1
ATOM 763 N N . VAL A 1 104 ? 0.912 8.703 8.969 1 98.38 104 VAL A N 1
ATOM 764 C CA . VAL A 1 104 ? 2.211 8.82 8.312 1 98.38 104 VAL A CA 1
ATOM 765 C C . VAL A 1 104 ? 2.863 7.445 8.211 1 98.38 104 VAL A C 1
ATOM 767 O O . VAL A 1 104 ? 3.459 7.109 7.188 1 98.38 104 VAL A O 1
ATOM 770 N N . ALA A 1 105 ? 2.736 6.605 9.266 1 98.75 105 ALA A N 1
ATOM 771 C CA . ALA A 1 105 ? 3.275 5.25 9.219 1 98.75 105 ALA A CA 1
ATOM 772 C C . ALA A 1 105 ? 2.633 4.441 8.094 1 98.75 105 ALA A C 1
ATOM 774 O O . ALA A 1 105 ? 3.318 3.723 7.367 1 98.75 105 ALA A O 1
ATOM 775 N N . HIS A 1 106 ? 1.297 4.566 7.965 1 98.81 106 HIS A N 1
ATOM 776 C CA . HIS A 1 106 ? 0.584 3.865 6.906 1 98.81 106 HIS A CA 1
ATOM 777 C C . HIS A 1 106 ? 1.068 4.312 5.527 1 98.81 106 HIS A C 1
ATOM 779 O O . HIS A 1 106 ? 1.133 3.506 4.598 1 98.81 106 HIS A O 1
ATOM 785 N N . LEU A 1 107 ? 1.413 5.574 5.387 1 98.75 107 LEU A N 1
ATOM 786 C CA . LEU A 1 107 ? 1.907 6.055 4.102 1 98.75 107 LEU A CA 1
ATOM 787 C C . LEU A 1 107 ? 3.275 5.461 3.789 1 98.75 107 LEU A C 1
ATOM 789 O O . LEU A 1 107 ? 3.537 5.055 2.654 1 98.75 107 LEU A O 1
ATOM 793 N N . VAL A 1 108 ? 4.156 5.379 4.809 1 98.88 108 VAL A N 1
ATOM 794 C CA . VAL A 1 108 ? 5.457 4.742 4.617 1 98.88 108 VAL A CA 1
ATOM 795 C C . VAL A 1 108 ? 5.27 3.314 4.109 1 98.88 108 VAL A C 1
ATOM 797 O O . VAL A 1 108 ? 5.875 2.916 3.113 1 98.88 108 VAL A O 1
ATOM 800 N N . ILE A 1 109 ? 4.379 2.592 4.766 1 98.94 109 ILE A N 1
ATOM 801 C CA . ILE A 1 109 ? 4.137 1.195 4.426 1 98.94 109 ILE A CA 1
ATOM 802 C C . ILE A 1 109 ? 3.471 1.104 3.053 1 98.94 109 ILE A C 1
ATOM 804 O O . ILE A 1 109 ? 3.734 0.172 2.291 1 98.94 109 ILE A O 1
ATOM 808 N N . THR A 1 110 ? 2.621 2.125 2.68 1 98.75 110 THR A N 1
ATOM 809 C CA . THR A 1 110 ? 2.021 2.17 1.35 1 98.75 110 THR A CA 1
ATOM 810 C C . THR A 1 110 ? 3.1 2.244 0.272 1 98.75 110 THR A C 1
ATOM 812 O O . THR A 1 110 ? 3.035 1.526 -0.728 1 98.75 110 THR A O 1
ATOM 815 N N . PHE A 1 111 ? 4.137 3.082 0.493 1 98.75 111 PHE A N 1
ATOM 816 C CA . PHE A 1 111 ? 5.242 3.168 -0.453 1 98.75 111 PHE A CA 1
ATOM 817 C C . PHE A 1 111 ? 5.977 1.835 -0.552 1 98.75 111 PHE A C 1
ATOM 819 O O . PHE A 1 111 ? 6.207 1.327 -1.651 1 98.75 111 PHE A O 1
ATOM 826 N N . VAL A 1 112 ? 6.262 1.227 0.615 1 98.88 112 VAL A N 1
ATOM 827 C CA . VAL A 1 112 ? 6.996 -0.035 0.67 1 98.88 112 VAL A CA 1
ATOM 828 C C . VAL A 1 112 ? 6.254 -1.098 -0.138 1 98.88 112 VAL A C 1
ATOM 830 O O . VAL A 1 112 ? 6.844 -1.747 -1.007 1 98.88 112 VAL A O 1
ATOM 833 N N . LEU A 1 113 ? 4.984 -1.187 0.073 1 98.75 113 LEU A N 1
ATOM 834 C CA . LEU A 1 113 ? 4.18 -2.221 -0.568 1 98.75 113 LEU A CA 1
ATOM 835 C C . LEU A 1 113 ? 4.02 -1.938 -2.059 1 98.75 113 LEU A C 1
ATOM 837 O O . LEU A 1 113 ? 4.047 -2.863 -2.875 1 98.75 113 LEU A O 1
ATOM 841 N N . ASN A 1 114 ? 3.865 -0.677 -2.418 1 98.38 114 ASN A N 1
ATOM 842 C CA . ASN A 1 114 ? 3.732 -0.342 -3.832 1 98.38 114 ASN A CA 1
ATOM 843 C C . ASN A 1 114 ? 5.016 -0.635 -4.602 1 98.38 114 ASN A C 1
ATOM 845 O O . ASN A 1 114 ? 4.973 -1.065 -5.754 1 98.38 114 ASN A O 1
ATOM 849 N N . PHE A 1 115 ? 6.184 -0.436 -3.984 1 98.06 115 PHE A N 1
ATOM 850 C CA . PHE A 1 115 ? 7.441 -0.75 -4.652 1 98.06 115 PHE A CA 1
ATOM 851 C C . PHE A 1 115 ? 7.578 -2.252 -4.871 1 98.06 115 PHE A C 1
ATOM 853 O O . PHE A 1 115 ? 8.234 -2.689 -5.82 1 98.06 115 PHE A O 1
ATOM 860 N N . SER A 1 116 ? 6.926 -3.049 -4.02 1 97.06 116 SER A N 1
ATOM 861 C CA . SER A 1 116 ? 7.066 -4.5 -4.078 1 97.06 116 SER A CA 1
ATOM 862 C C . SER A 1 116 ? 6.051 -5.113 -5.035 1 97.06 116 SER A C 1
ATOM 864 O O . SER A 1 116 ? 6.113 -6.309 -5.332 1 97.06 116 SER A O 1
ATOM 866 N N . ALA A 1 117 ? 5.09 -4.25 -5.422 1 94.38 117 ALA A N 1
ATOM 867 C CA . ALA A 1 117 ? 4.031 -4.73 -6.305 1 94.38 117 ALA A CA 1
ATOM 868 C C . ALA A 1 117 ? 3.818 -3.775 -7.477 1 94.38 117 ALA A C 1
ATOM 870 O O . ALA A 1 117 ? 4.184 -2.6 -7.402 1 94.38 117 ALA A O 1
ATOM 871 N N . THR A 1 118 ? 3.365 -4.039 -8.57 1 92.75 118 THR A N 1
ATOM 872 C CA . THR A 1 118 ? 3.289 -3.33 -9.844 1 92.75 118 THR A CA 1
ATOM 873 C C . THR A 1 118 ? 1.984 -2.547 -9.945 1 92.75 118 THR A C 1
ATOM 875 O O . THR A 1 118 ? 1.5 -2.285 -11.055 1 92.75 118 THR A O 1
ATOM 878 N N . VAL A 1 119 ? 1.457 -2.123 -8.758 1 96.19 119 VAL A N 1
ATOM 879 C CA . VAL A 1 119 ? 0.137 -1.5 -8.773 1 96.19 119 VAL A CA 1
ATOM 880 C C . VAL A 1 119 ? 0.214 -0.136 -9.453 1 96.19 119 VAL A C 1
ATOM 882 O O . VAL A 1 119 ? -0.553 0.148 -10.375 1 96.19 119 VAL A O 1
ATOM 885 N N . VAL A 1 120 ? 1.195 0.697 -9.102 1 96.25 120 VAL A N 1
ATOM 886 C CA . VAL A 1 120 ? 1.282 2.061 -9.609 1 96.25 120 VAL A CA 1
ATOM 887 C C . VAL A 1 120 ? 1.673 2.035 -11.086 1 96.25 120 VAL A C 1
ATOM 889 O O . VAL A 1 120 ? 0.961 2.58 -11.93 1 96.25 120 VAL A O 1
ATOM 892 N N . PRO A 1 121 ? 2.736 1.269 -11.477 1 94.81 121 PRO A N 1
ATOM 893 C CA . PRO A 1 121 ? 3.072 1.195 -12.898 1 94.81 121 PRO A CA 1
ATOM 894 C C . PRO A 1 121 ? 1.914 0.684 -13.758 1 94.81 121 PRO A C 1
ATOM 896 O O . PRO A 1 121 ? 1.71 1.16 -14.875 1 94.81 121 PRO A O 1
ATOM 899 N N . GLN A 1 122 ? 1.188 -0.233 -13.227 1 94.81 122 GLN A N 1
ATOM 900 C CA . GLN A 1 122 ? 0.052 -0.783 -13.961 1 94.81 122 GLN A CA 1
ATOM 901 C C . GLN A 1 122 ? -0.988 0.294 -14.25 1 94.81 122 GLN A C 1
ATOM 903 O O . GLN A 1 122 ? -1.479 0.401 -15.375 1 94.81 122 GLN A O 1
ATOM 908 N N . HIS A 1 123 ? -1.323 1.07 -13.297 1 96.38 123 HIS A N 1
ATOM 909 C CA . HIS A 1 123 ? -2.393 2.047 -13.469 1 96.38 123 HIS A CA 1
ATOM 910 C C . HIS A 1 123 ? -1.924 3.244 -14.289 1 96.38 123 HIS A C 1
ATOM 912 O O . HIS A 1 123 ? -2.715 3.857 -15.008 1 96.38 123 HIS A O 1
ATOM 918 N N . VAL A 1 124 ? -0.627 3.574 -14.203 1 95.44 124 VAL A N 1
ATOM 919 C CA . VAL A 1 124 ? -0.055 4.578 -15.094 1 95.44 124 VAL A CA 1
ATOM 920 C C . VAL A 1 124 ? -0.16 4.102 -16.547 1 95.44 124 VAL A C 1
ATOM 922 O O . VAL A 1 124 ? -0.571 4.863 -17.422 1 95.44 124 VAL A O 1
ATOM 925 N N . ALA A 1 125 ? 0.157 2.828 -16.797 1 94.69 125 ALA A N 1
ATOM 926 C CA . ALA A 1 125 ? 0.072 2.266 -18.141 1 94.69 125 ALA A CA 1
ATOM 927 C C . ALA A 1 125 ? -1.369 2.26 -18.641 1 94.69 125 ALA A C 1
ATOM 929 O O . ALA A 1 125 ? -1.642 2.682 -19.766 1 94.69 125 ALA A O 1
ATOM 930 N N . LEU A 1 126 ? -2.311 1.814 -17.797 1 94.75 126 LEU A N 1
ATOM 931 C CA . LEU A 1 126 ? -3.721 1.752 -18.172 1 94.75 126 LEU A CA 1
ATOM 932 C C . LEU A 1 126 ? -4.25 3.137 -18.531 1 94.75 126 LEU A C 1
ATOM 934 O O . LEU A 1 126 ? -5.027 3.285 -19.469 1 94.75 126 LEU A O 1
ATOM 938 N N . ALA A 1 127 ? -3.83 4.141 -17.75 1 92.88 127 ALA A N 1
ATOM 939 C CA . ALA A 1 127 ? -4.281 5.512 -17.984 1 92.88 127 ALA A CA 1
ATOM 940 C C . ALA A 1 127 ? -3.816 6.016 -19.344 1 92.88 127 ALA A C 1
ATOM 942 O O . ALA A 1 127 ? -4.445 6.898 -19.938 1 92.88 127 ALA A O 1
ATOM 943 N N . LYS A 1 128 ? -2.748 5.449 -19.859 1 92.88 128 LYS A N 1
ATOM 944 C CA . LYS A 1 128 ? -2.209 5.828 -21.156 1 92.88 128 LYS A CA 1
ATOM 945 C C . LYS A 1 128 ? -2.738 4.91 -22.25 1 92.88 128 LYS A C 1
ATOM 947 O O . LYS A 1 128 ? -2.262 4.961 -23.391 1 92.88 128 LYS A O 1
ATOM 952 N N . GLY A 1 129 ? -3.598 3.975 -21.922 1 92.81 129 GLY A N 1
ATOM 953 C CA . GLY A 1 129 ? -4.188 3.059 -22.875 1 92.81 129 GLY A CA 1
ATOM 954 C C . GLY A 1 129 ? -3.318 1.85 -23.156 1 92.81 129 GLY A C 1
ATOM 955 O O . GLY A 1 129 ? -3.562 1.116 -24.125 1 92.81 129 GLY A O 1
ATOM 956 N N . ASP A 1 130 ? -2.254 1.71 -22.391 1 94.19 130 ASP A N 1
ATOM 957 C CA . ASP A 1 130 ? -1.35 0.574 -22.547 1 94.19 130 ASP A CA 1
ATOM 958 C C . ASP A 1 130 ? -1.784 -0.596 -21.672 1 94.19 130 ASP A C 1
ATOM 960 O O . ASP A 1 130 ? -1.74 -0.506 -20.438 1 94.19 130 ASP A O 1
ATOM 964 N N . ARG A 1 131 ? -2.193 -1.714 -22.203 1 94.25 131 ARG A N 1
ATOM 965 C CA . ARG A 1 131 ? -2.676 -2.881 -21.469 1 94.25 131 ARG A CA 1
ATOM 966 C C . ARG A 1 131 ? -1.692 -4.039 -21.578 1 94.25 131 ARG A C 1
ATOM 968 O O . ARG A 1 131 ? -2.049 -5.191 -21.312 1 94.25 131 ARG A O 1
ATOM 975 N N . SER A 1 132 ? -0.411 -3.758 -21.969 1 92.69 132 SER A N 1
ATOM 976 C CA . SER A 1 132 ? 0.587 -4.785 -22.25 1 92.69 132 SER A CA 1
ATOM 977 C C . SER A 1 132 ? 0.917 -5.59 -21 1 92.69 132 SER A C 1
ATOM 979 O O . SER A 1 132 ? 1.217 -6.781 -21.078 1 92.69 132 SER A O 1
ATOM 981 N N . LEU A 1 133 ? 0.797 -4.961 -19.875 1 91 133 LEU A N 1
ATOM 982 C CA . LEU A 1 133 ? 1.109 -5.668 -18.641 1 91 133 LEU A CA 1
ATOM 983 C C . LEU A 1 133 ? 0.066 -6.742 -18.344 1 91 133 LEU A C 1
ATOM 985 O O . LEU A 1 133 ? 0.31 -7.648 -17.547 1 91 133 LEU A O 1
ATOM 989 N N . PHE A 1 134 ? -1.112 -6.602 -18.984 1 90.94 134 PHE A N 1
ATOM 990 C CA . PHE A 1 134 ? -2.166 -7.602 -18.859 1 90.94 134 PHE A CA 1
ATOM 991 C C . PHE A 1 134 ? -2.014 -8.688 -19.922 1 90.94 134 PHE A C 1
ATOM 993 O O . PHE A 1 134 ? -2.303 -9.859 -19.672 1 90.94 134 PHE A O 1
ATOM 1000 N N . THR A 1 135 ? -1.559 -8.352 -21.078 1 87.5 135 THR A N 1
ATOM 1001 C CA . THR A 1 135 ? -1.626 -9.25 -22.219 1 87.5 135 THR A CA 1
ATOM 1002 C C . THR A 1 135 ? -0.263 -9.883 -22.5 1 87.5 135 THR A C 1
ATOM 1004 O O . THR A 1 135 ? -0.167 -10.875 -23.219 1 87.5 135 THR A O 1
ATOM 1007 N N . SER A 1 136 ? 0.711 -9.32 -21.969 1 86.38 136 SER A N 1
ATOM 1008 C CA . SER A 1 136 ? 2.051 -9.883 -22.125 1 86.38 136 SER A CA 1
ATOM 1009 C C . SER A 1 136 ? 2.621 -10.312 -20.766 1 86.38 136 SER A C 1
ATOM 1011 O O . SER A 1 136 ? 2.018 -11.125 -20.062 1 86.38 136 SER A O 1
ATOM 1013 N N . SER A 1 137 ? 3.705 -9.789 -20.297 1 87 137 SER A N 1
ATOM 1014 C CA . SER A 1 137 ? 4.285 -10.109 -19 1 87 137 SER A CA 1
ATOM 1015 C C . SER A 1 137 ? 4.648 -8.844 -18.219 1 87 137 SER A C 1
ATOM 1017 O O . SER A 1 137 ? 4.539 -7.734 -18.75 1 87 137 SER A O 1
ATOM 1019 N N . LEU A 1 138 ? 4.965 -9.055 -16.969 1 91.12 138 LEU A N 1
ATOM 1020 C CA . LEU A 1 138 ? 5.426 -7.941 -16.141 1 91.12 138 LEU A CA 1
ATOM 1021 C C . LEU A 1 138 ? 6.844 -7.527 -16.531 1 91.12 138 LEU A C 1
ATOM 1023 O O . LEU A 1 138 ? 7.324 -6.477 -16.109 1 91.12 138 LEU A O 1
ATOM 1027 N N . GLY A 1 139 ? 7.41 -8.367 -17.344 1 87.44 139 GLY A N 1
ATOM 1028 C CA . GLY A 1 139 ? 8.773 -8.062 -17.75 1 87.44 139 GLY A CA 1
ATOM 1029 C C . GLY A 1 139 ? 9.719 -7.848 -16.594 1 87.44 139 GLY A C 1
ATOM 1030 O O . GLY A 1 139 ? 9.805 -8.695 -15.695 1 87.44 139 GLY A O 1
ATOM 1031 N N . THR A 1 140 ? 10.359 -6.703 -16.594 1 86.06 140 THR A N 1
ATOM 1032 C CA . THR A 1 140 ? 11.359 -6.426 -15.57 1 86.06 140 THR A CA 1
ATOM 1033 C C . THR A 1 140 ? 10.797 -5.488 -14.5 1 86.06 140 THR A C 1
ATOM 1035 O O . THR A 1 140 ? 1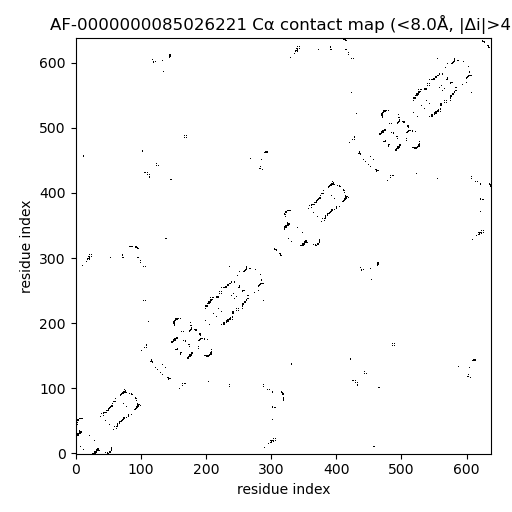1.547 -4.93 -13.703 1 86.06 140 THR A O 1
ATOM 1038 N N . THR A 1 141 ? 9.477 -5.254 -14.547 1 90.25 141 THR A N 1
ATOM 1039 C CA . THR A 1 141 ? 8.867 -4.465 -13.484 1 90.25 141 THR A CA 1
ATOM 1040 C C . THR A 1 141 ? 9.117 -5.113 -12.125 1 90.25 141 THR A C 1
ATOM 1042 O O . THR A 1 141 ? 8.93 -6.32 -11.961 1 90.25 141 THR A O 1
ATOM 1045 N N . PRO A 1 142 ? 9.625 -4.32 -11.188 1 90.5 142 PRO A N 1
ATOM 1046 C CA . PRO A 1 142 ? 9.953 -4.898 -9.883 1 90.5 142 PRO A CA 1
ATOM 1047 C C . PRO A 1 142 ? 8.75 -5.566 -9.219 1 90.5 142 PRO A C 1
ATOM 1049 O O . PRO A 1 142 ? 7.672 -4.973 -9.141 1 90.5 142 PRO A O 1
ATOM 1052 N N . HIS A 1 143 ? 8.867 -6.746 -8.805 1 95.69 143 HIS A N 1
ATOM 1053 C CA . HIS A 1 143 ? 7.852 -7.562 -8.148 1 95.69 143 HIS A CA 1
ATOM 1054 C C . HIS A 1 143 ? 8.484 -8.602 -7.23 1 95.69 143 HIS A C 1
ATOM 1056 O O . HIS A 1 143 ? 8.922 -9.656 -7.688 1 95.69 143 HIS A O 1
ATOM 1062 N N . PHE A 1 144 ? 8.547 -8.32 -5.855 1 97.81 144 PHE A N 1
ATOM 1063 C CA . PHE A 1 144 ? 9.32 -9.133 -4.922 1 97.81 144 PHE A CA 1
ATOM 1064 C C . PHE A 1 144 ? 8.641 -9.172 -3.557 1 97.81 144 PHE A C 1
ATOM 1066 O O . PHE A 1 144 ? 7.809 -8.32 -3.24 1 97.81 144 PHE A O 1
ATOM 1073 N N . GLU A 1 145 ? 8.875 -10.141 -2.734 1 98.38 145 GLU A N 1
ATOM 1074 C CA . GLU A 1 145 ? 8.32 -10.258 -1.392 1 98.38 145 GLU A CA 1
ATOM 1075 C C . GLU A 1 145 ? 9.047 -9.352 -0.408 1 98.38 145 GLU A C 1
ATOM 1077 O O . GLU A 1 145 ? 10.227 -9.047 -0.592 1 98.38 145 GLU A O 1
ATOM 1082 N N . LEU A 1 146 ? 8.375 -8.961 0.644 1 98.62 146 LEU A N 1
ATOM 1083 C CA . LEU A 1 146 ? 8.961 -8.156 1.704 1 98.62 146 LEU A CA 1
ATOM 1084 C C . LEU A 1 146 ? 9.555 -9.039 2.799 1 98.62 146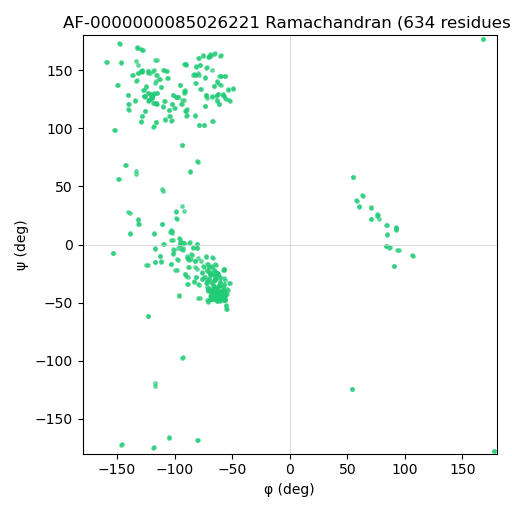 LEU A C 1
ATOM 1086 O O . LEU A 1 146 ? 10.383 -8.578 3.592 1 98.62 146 LEU A O 1
ATOM 1090 N N . THR A 1 147 ? 8.977 -10.273 2.883 1 98.06 147 THR A N 1
ATOM 1091 C CA . THR A 1 147 ? 9.469 -11.195 3.902 1 98.06 147 THR A CA 1
ATOM 1092 C C . THR A 1 147 ? 10.984 -11.336 3.807 1 98.06 147 THR A C 1
ATOM 1094 O O . THR A 1 147 ? 11.523 -11.633 2.734 1 98.06 147 THR A O 1
ATOM 1097 N N . GLY A 1 148 ? 11.703 -11.062 4.902 1 98.19 148 GLY A N 1
ATOM 1098 C CA . GLY A 1 148 ? 13.148 -11.211 4.961 1 98.19 148 GLY A CA 1
ATOM 1099 C C . GLY A 1 148 ? 13.891 -9.953 4.57 1 98.19 148 GLY A C 1
ATOM 1100 O O . GLY A 1 148 ? 15.094 -9.828 4.836 1 98.19 148 GLY A O 1
ATOM 1101 N N . LYS A 1 149 ? 13.219 -9 3.873 1 98.75 149 LYS A N 1
ATOM 1102 C CA . LYS A 1 149 ? 13.852 -7.73 3.541 1 98.75 149 LYS A CA 1
ATOM 1103 C C . LYS A 1 149 ? 14.023 -6.863 4.785 1 98.75 149 LYS A C 1
ATOM 1105 O O . LYS A 1 149 ? 13.398 -7.109 5.812 1 98.75 149 LYS A O 1
ATOM 1110 N N . THR A 1 150 ? 14.906 -5.891 4.672 1 98.94 150 THR A N 1
ATOM 1111 C CA . THR A 1 150 ? 15.25 -5.047 5.809 1 98.94 150 THR A CA 1
ATOM 1112 C C . THR A 1 150 ? 14.82 -3.604 5.562 1 98.94 150 THR A C 1
ATOM 1114 O O . THR A 1 150 ? 15.078 -3.053 4.488 1 98.94 150 THR A O 1
ATOM 1117 N N . ILE A 1 151 ? 14.133 -3.031 6.535 1 98.94 151 ILE A N 1
ATOM 1118 C CA . ILE A 1 151 ? 13.875 -1.597 6.512 1 98.94 151 ILE A CA 1
ATOM 1119 C C . ILE A 1 151 ? 14.703 -0.904 7.586 1 98.94 151 ILE A C 1
ATOM 1121 O O . ILE A 1 151 ? 14.711 -1.322 8.75 1 98.94 151 ILE A O 1
ATOM 1125 N N . GLY A 1 152 ? 15.5 0.047 7.148 1 98.94 152 GLY A N 1
ATOM 1126 C CA . GLY A 1 152 ? 16.266 0.884 8.055 1 98.94 152 GLY A CA 1
ATOM 1127 C C . GLY A 1 152 ? 15.602 2.215 8.352 1 98.94 152 GLY A C 1
ATOM 1128 O O . GLY A 1 152 ? 15.273 2.967 7.43 1 98.94 152 GLY A O 1
ATOM 1129 N N . LEU A 1 153 ? 15.422 2.543 9.641 1 98.94 153 LEU A N 1
ATOM 1130 C CA . LEU A 1 153 ? 14.758 3.766 10.078 1 98.94 153 LEU A CA 1
ATOM 1131 C C . LEU A 1 153 ? 15.773 4.785 10.578 1 98.94 153 LEU A C 1
ATOM 1133 O O . LEU A 1 153 ? 16.375 4.598 11.641 1 98.94 153 LEU A O 1
ATOM 1137 N N . VAL A 1 154 ? 15.938 5.852 9.812 1 98.81 154 VAL A N 1
ATOM 1138 C CA . VAL A 1 154 ? 16.844 6.934 10.188 1 98.81 154 VAL A CA 1
ATOM 1139 C C . VAL A 1 154 ? 16.141 7.871 11.172 1 98.81 154 VAL A C 1
ATOM 1141 O O . VAL A 1 154 ? 15.219 8.602 10.797 1 98.81 154 VAL A O 1
ATOM 1144 N N . GLY A 1 155 ? 16.594 7.855 12.375 1 97.38 155 GLY A N 1
ATOM 1145 C CA . GLY A 1 155 ? 15.914 8.625 13.406 1 97.38 155 GLY A CA 1
ATOM 1146 C C . GLY A 1 155 ? 14.562 8.055 13.797 1 97.38 155 GLY A C 1
ATOM 1147 O O . GLY A 1 155 ? 13.633 8.797 14.102 1 97.38 155 GLY A O 1
ATOM 1148 N N . GLY A 1 156 ? 14.422 6.742 13.727 1 96.31 156 GLY A N 1
ATOM 1149 C CA . GLY A 1 156 ? 13.102 6.141 13.719 1 96.31 156 GLY A CA 1
ATOM 1150 C C . GLY A 1 156 ? 12.672 5.629 15.078 1 96.31 156 GLY A C 1
ATOM 1151 O O . GLY A 1 156 ? 11.898 4.672 15.18 1 96.31 156 GLY A O 1
ATOM 1152 N N . THR A 1 157 ? 13.234 6.312 16.25 1 96.44 157 THR A N 1
ATOM 1153 C CA . THR A 1 157 ? 12.891 5.801 17.562 1 96.44 157 THR A CA 1
ATOM 1154 C C . THR A 1 157 ? 11.664 6.52 18.125 1 96.44 157 THR A C 1
ATOM 1156 O O . THR A 1 157 ? 11.188 6.188 19.219 1 96.44 157 THR A O 1
ATOM 1159 N N . GLY A 1 158 ? 11.141 7.492 17.422 1 95.19 158 GLY A N 1
ATOM 1160 C CA . GLY A 1 158 ? 9.945 8.203 17.844 1 95.19 158 GLY A CA 1
ATOM 1161 C C . GLY A 1 158 ? 8.664 7.453 17.531 1 95.19 158 GLY A C 1
ATOM 1162 O O . GLY A 1 158 ? 8.703 6.281 17.156 1 95.19 158 GLY A O 1
ATOM 1163 N N . ALA A 1 159 ? 7.531 8.102 17.656 1 96.19 159 ALA A N 1
ATOM 1164 C CA . ALA A 1 159 ? 6.211 7.488 17.547 1 96.19 159 ALA A CA 1
ATOM 1165 C C . ALA A 1 159 ? 5.98 6.922 16.156 1 96.19 159 ALA A C 1
ATOM 1167 O O . ALA A 1 159 ? 5.539 5.781 16.016 1 96.19 159 ALA A O 1
ATOM 1168 N N . ILE A 1 160 ? 6.289 7.695 15.133 1 97.38 160 ILE A N 1
ATOM 1169 C CA . ILE A 1 160 ? 6.023 7.27 13.766 1 97.38 160 ILE A CA 1
ATOM 1170 C C . ILE A 1 160 ? 6.941 6.102 13.406 1 97.38 160 ILE A C 1
ATOM 1172 O O . ILE A 1 160 ? 6.484 5.09 12.867 1 97.38 160 ILE A O 1
ATOM 1176 N N . GLY A 1 161 ? 8.273 6.223 13.711 1 97.94 161 GLY A N 1
ATOM 1177 C CA . GLY A 1 161 ? 9.203 5.133 13.445 1 97.94 161 GLY A CA 1
ATOM 1178 C C . GLY A 1 161 ? 8.82 3.84 14.141 1 97.94 161 GLY A C 1
ATOM 1179 O O . GLY A 1 161 ? 8.914 2.764 13.547 1 97.94 161 GLY A O 1
ATOM 1180 N N . THR A 1 162 ? 8.352 3.955 15.375 1 97.94 162 THR A N 1
ATOM 1181 C CA . THR A 1 162 ? 7.922 2.787 16.141 1 97.94 162 THR A CA 1
ATOM 1182 C C . THR A 1 162 ? 6.742 2.104 15.453 1 97.94 162 THR A C 1
ATOM 1184 O O . THR A 1 162 ? 6.703 0.876 15.344 1 97.94 162 THR A O 1
ATOM 1187 N N . LYS A 1 163 ? 5.789 2.914 15.031 1 98.5 163 LYS A N 1
ATOM 1188 C CA . LYS A 1 163 ? 4.625 2.35 14.352 1 98.5 163 LYS A CA 1
ATOM 1189 C C . LYS A 1 163 ? 5.016 1.699 13.031 1 98.5 163 LYS A C 1
ATOM 1191 O O . LYS A 1 163 ? 4.52 0.625 12.688 1 98.5 163 LYS A O 1
ATOM 1196 N N . VAL A 1 164 ? 5.957 2.287 12.258 1 98.88 164 VAL A N 1
ATOM 1197 C CA . VAL A 1 164 ? 6.461 1.692 11.023 1 98.88 164 VAL A CA 1
ATOM 1198 C C . VAL A 1 164 ? 7.121 0.349 11.336 1 98.88 164 VAL A C 1
ATOM 1200 O O . VAL A 1 164 ? 6.871 -0.644 10.648 1 98.88 164 VAL A O 1
ATOM 1203 N N . ALA A 1 165 ? 7.926 0.342 12.383 1 98.88 165 ALA A N 1
ATOM 1204 C CA . ALA A 1 165 ? 8.617 -0.884 12.781 1 98.88 165 ALA A CA 1
ATOM 1205 C C . ALA A 1 165 ? 7.617 -1.996 13.094 1 98.88 165 ALA A C 1
ATOM 1207 O O . ALA A 1 165 ? 7.797 -3.139 12.664 1 98.88 165 ALA A O 1
ATOM 1208 N N . GLU A 1 166 ? 6.594 -1.649 13.781 1 98.75 166 GLU A N 1
ATOM 1209 C CA . GLU A 1 166 ? 5.57 -2.617 14.164 1 98.75 166 GLU A CA 1
ATOM 1210 C C . GLU A 1 166 ? 4.922 -3.246 12.938 1 98.75 166 GLU A C 1
ATOM 1212 O O . GLU A 1 166 ? 4.809 -4.473 12.844 1 98.75 166 GLU A O 1
ATOM 1217 N N . ILE A 1 167 ? 4.527 -2.484 12.008 1 98.81 167 ILE A N 1
ATOM 1218 C CA . ILE A 1 167 ? 3.855 -2.979 10.805 1 98.81 167 ILE A CA 1
ATOM 1219 C C . ILE A 1 167 ? 4.836 -3.779 9.961 1 98.81 167 ILE A C 1
ATOM 1221 O O . ILE A 1 167 ? 4.504 -4.863 9.469 1 98.81 167 ILE A O 1
ATOM 1225 N N . ALA A 1 168 ? 6.078 -3.23 9.797 1 98.88 168 ALA A N 1
ATOM 1226 C CA . ALA A 1 168 ? 7.098 -3.896 8.984 1 98.88 168 ALA A CA 1
ATOM 1227 C C . ALA A 1 168 ? 7.371 -5.305 9.508 1 98.88 168 ALA A C 1
ATOM 1229 O O . ALA A 1 168 ? 7.52 -6.242 8.719 1 98.88 168 ALA A O 1
ATOM 1230 N N . ARG A 1 169 ? 7.402 -5.48 10.789 1 98.75 169 ARG A N 1
ATOM 1231 C CA . ARG A 1 169 ? 7.68 -6.789 11.375 1 98.75 169 ARG A CA 1
ATOM 1232 C C . ARG A 1 169 ? 6.562 -7.777 11.055 1 98.75 169 ARG A C 1
ATOM 1234 O O . ARG A 1 169 ? 6.824 -8.945 10.781 1 98.75 169 ARG A O 1
ATOM 1241 N N . VAL A 1 170 ? 5.344 -7.312 11.086 1 98.62 170 VAL A N 1
ATOM 1242 C CA . VAL A 1 170 ? 4.215 -8.18 10.773 1 98.62 170 VAL A CA 1
ATOM 1243 C C . VAL A 1 170 ? 4.234 -8.555 9.297 1 98.62 170 VAL A C 1
ATOM 1245 O O . VAL A 1 170 ? 3.771 -9.633 8.914 1 98.62 170 VAL A O 1
ATOM 1248 N N . LEU A 1 171 ? 4.836 -7.723 8.469 1 98.69 171 LEU A N 1
ATOM 1249 C CA . LEU A 1 171 ? 5 -8.016 7.047 1 98.69 171 LEU A CA 1
ATOM 1250 C C . LEU A 1 171 ? 6.176 -8.953 6.816 1 98.69 171 LEU A C 1
ATOM 1252 O O . LEU A 1 171 ? 6.449 -9.344 5.676 1 98.69 171 LEU A O 1
ATOM 1256 N N . GLY A 1 172 ? 6.895 -9.305 7.867 1 98.56 172 GLY A N 1
ATOM 1257 C CA . GLY A 1 172 ? 7.992 -10.258 7.781 1 98.56 172 GLY A CA 1
ATOM 1258 C C . GLY A 1 172 ? 9.336 -9.602 7.547 1 98.56 172 GLY A C 1
ATOM 1259 O O . GLY A 1 172 ? 10.312 -10.273 7.199 1 98.56 172 GLY A O 1
ATOM 1260 N N . MET A 1 173 ? 9.453 -8.297 7.738 1 98.81 173 MET A N 1
ATOM 1261 C CA . MET A 1 173 ? 10.695 -7.574 7.488 1 98.81 173 MET A CA 1
ATOM 1262 C C . MET A 1 173 ? 11.555 -7.531 8.75 1 98.81 173 MET A C 1
ATOM 1264 O O . MET A 1 173 ? 11.047 -7.645 9.859 1 98.81 173 MET A O 1
ATOM 1268 N N . ASN A 1 174 ? 12.828 -7.387 8.516 1 98.81 174 ASN A N 1
ATOM 1269 C CA . ASN A 1 174 ? 13.75 -6.98 9.57 1 98.81 174 ASN A CA 1
ATOM 1270 C C . ASN A 1 174 ? 13.781 -5.461 9.734 1 98.81 174 ASN A C 1
ATOM 1272 O O . ASN A 1 174 ? 13.625 -4.727 8.758 1 98.81 174 ASN A O 1
ATOM 1276 N N . VAL A 1 175 ? 13.969 -4.992 10.992 1 98.94 175 VAL A N 1
ATOM 1277 C CA . VAL A 1 175 ? 13.953 -3.553 11.227 1 98.94 175 VAL A CA 1
ATOM 1278 C C . VAL A 1 175 ? 15.273 -3.121 11.867 1 98.94 175 VAL A C 1
ATOM 1280 O O . VAL A 1 175 ? 15.68 -3.67 12.898 1 98.94 175 VAL A O 1
ATOM 1283 N N . LEU A 1 176 ? 15.922 -2.191 11.234 1 98.94 176 LEU A N 1
ATOM 1284 C CA . LEU A 1 176 ? 17.078 -1.507 11.789 1 98.94 176 LEU A CA 1
ATOM 1285 C C . LEU A 1 176 ? 16.75 -0.059 12.133 1 98.94 176 LEU A C 1
ATOM 1287 O O . LEU A 1 176 ? 15.883 0.549 11.5 1 98.94 176 LEU A O 1
ATOM 1291 N N . VAL A 1 177 ? 17.406 0.454 13.109 1 98.81 177 VAL A N 1
ATOM 1292 C CA . VAL A 1 177 ? 17.234 1.862 13.445 1 98.81 177 VAL A CA 1
ATOM 1293 C C . VAL A 1 177 ? 18.578 2.51 13.719 1 98.81 177 VAL A C 1
ATOM 1295 O O . VAL A 1 177 ? 19.516 1.845 14.172 1 98.81 177 VAL A O 1
ATOM 1298 N N . TRP A 1 178 ? 18.688 3.754 13.367 1 98.06 178 TRP A N 1
ATOM 1299 C CA . TRP A 1 178 ? 19.844 4.574 13.719 1 98.06 178 TRP A CA 1
ATOM 1300 C C . TRP A 1 178 ? 19.406 5.938 14.234 1 98.06 178 TRP A C 1
ATOM 1302 O O . TRP A 1 178 ? 18.562 6.598 13.625 1 98.06 178 TRP A O 1
ATOM 1312 N N . SER A 1 179 ? 19.781 6.273 15.312 1 95 179 SER A N 1
ATOM 1313 C CA . SER A 1 179 ? 19.766 7.613 15.883 1 95 179 SER A CA 1
ATOM 1314 C C . SER A 1 179 ? 20.938 7.824 16.828 1 95 179 SER A C 1
ATOM 1316 O O . SER A 1 179 ? 21.688 6.887 17.109 1 95 179 SER A O 1
ATOM 1318 N N . ARG A 1 180 ? 21.094 9.07 17.281 1 87.12 180 ARG A N 1
ATOM 1319 C CA . ARG A 1 180 ? 22.219 9.391 18.156 1 87.12 180 ARG A CA 1
ATOM 1320 C C . ARG A 1 180 ? 22.219 8.508 19.406 1 87.12 180 ARG A C 1
ATOM 1322 O O . ARG A 1 180 ? 23.266 8.109 19.891 1 87.12 180 ARG A O 1
ATOM 1329 N N . SER A 1 181 ? 21.078 8.047 19.875 1 89.69 181 SER A N 1
ATOM 1330 C CA . SER A 1 181 ? 21 7.332 21.141 1 89.69 181 SER A CA 1
ATOM 1331 C C . SER A 1 181 ? 20.203 6.043 21.016 1 89.69 181 SER A C 1
ATOM 1333 O O . SER A 1 181 ? 19.703 5.516 22 1 89.69 181 SER A O 1
ATOM 1335 N N . ALA A 1 182 ? 20.016 5.586 19.812 1 93.88 182 ALA A N 1
ATOM 1336 C CA . ALA A 1 182 ? 19.188 4.406 19.625 1 93.88 182 ALA A CA 1
ATOM 1337 C C . ALA A 1 182 ? 19.812 3.172 20.25 1 93.88 182 ALA A C 1
ATOM 1339 O O . ALA A 1 182 ? 21.031 2.986 20.172 1 93.88 182 ALA A O 1
ATOM 1340 N N . GLN A 1 183 ? 19.031 2.369 20.938 1 97.06 183 GLN A N 1
ATOM 1341 C CA . GLN A 1 183 ? 19.422 1.06 21.453 1 97.06 183 GLN A CA 1
ATOM 1342 C C . GLN A 1 183 ? 18.562 -0.046 20.844 1 97.06 183 GLN A C 1
ATOM 1344 O O . GLN A 1 183 ? 17.391 0.179 20.531 1 97.06 183 GLN A O 1
ATOM 1349 N N . THR A 1 184 ? 19.25 -1.161 20.766 1 98.06 184 THR A N 1
ATOM 1350 C CA . THR A 1 184 ? 18.5 -2.322 20.281 1 98.06 184 THR A CA 1
ATOM 1351 C C . THR A 1 184 ? 17.359 -2.66 21.234 1 98.06 184 THR A C 1
ATOM 1353 O O . THR A 1 184 ? 17.531 -2.629 22.453 1 98.06 184 THR A O 1
ATOM 1356 N N . GLU A 1 185 ? 16.234 -2.801 20.719 1 97.5 185 GLU A N 1
ATOM 1357 C CA . GLU A 1 185 ? 15.055 -3.279 21.453 1 97.5 185 GLU A CA 1
ATOM 1358 C C . GLU A 1 185 ? 14.562 -4.609 20.891 1 97.5 185 GLU A C 1
ATOM 1360 O O . GLU A 1 185 ? 13.883 -4.641 19.859 1 97.5 185 GLU A O 1
ATOM 1365 N N . PRO A 1 186 ? 14.797 -5.715 21.578 1 96.44 186 PRO A N 1
ATOM 1366 C CA . PRO A 1 186 ? 14.391 -7.027 21.078 1 96.44 186 PRO A CA 1
ATOM 1367 C C . PRO A 1 186 ? 12.914 -7.09 20.703 1 96.44 186 PRO A C 1
ATOM 1369 O O . PRO A 1 186 ? 12.062 -6.641 21.469 1 96.44 186 PRO A O 1
ATOM 1372 N N . GLY A 1 187 ? 12.68 -7.617 19.609 1 94.69 187 GLY A N 1
ATOM 1373 C CA . GLY A 1 187 ? 11.312 -7.75 19.141 1 94.69 187 GLY A CA 1
ATOM 1374 C C . GLY A 1 187 ? 10.781 -6.5 18.469 1 94.69 187 GLY A C 1
ATOM 1375 O O . GLY A 1 187 ? 9.656 -6.48 17.984 1 94.69 187 GLY A O 1
ATOM 1376 N N . LYS A 1 188 ? 11.625 -5.492 18.438 1 97.06 188 LYS A N 1
ATOM 1377 C CA . LYS A 1 188 ? 11.195 -4.246 17.812 1 97.06 188 LYS A CA 1
ATOM 1378 C C . LYS A 1 188 ? 12.148 -3.838 16.688 1 97.06 188 LYS A C 1
ATOM 1380 O O . LYS A 1 188 ? 11.75 -3.766 15.523 1 97.06 188 LYS A O 1
ATOM 1385 N N . TRP A 1 189 ? 13.422 -3.588 17.031 1 98.62 189 TRP A N 1
ATOM 1386 C CA . TRP A 1 189 ? 14.422 -3.221 16.031 1 98.62 189 TRP A CA 1
ATOM 1387 C C . TRP A 1 189 ? 15.828 -3.484 16.547 1 98.62 189 TRP A C 1
ATOM 1389 O O . TRP A 1 189 ? 16.031 -3.713 17.75 1 98.62 189 TRP A O 1
ATOM 1399 N N . GLU A 1 190 ? 16.781 -3.646 15.664 1 98.75 190 GLU A N 1
ATOM 1400 C CA . GLU A 1 190 ? 18.203 -3.662 15.969 1 98.75 190 GLU A CA 1
ATOM 1401 C C . GLU A 1 190 ? 18.844 -2.311 15.672 1 98.75 190 GLU A C 1
ATOM 1403 O O . GLU A 1 190 ? 18.703 -1.776 14.57 1 98.75 190 GLU A O 1
ATOM 1408 N N . ALA A 1 191 ? 19.531 -1.759 16.625 1 98.62 191 ALA A N 1
ATOM 1409 C CA . ALA A 1 191 ? 20.188 -0.463 16.469 1 98.62 191 ALA A CA 1
ATOM 1410 C C . ALA A 1 191 ? 21.531 -0.609 15.758 1 98.62 191 ALA A C 1
ATOM 1412 O O . ALA A 1 191 ? 22.25 -1.587 15.969 1 98.62 191 ALA A O 1
ATOM 1413 N N . ARG A 1 192 ? 21.812 0.298 14.875 1 98.06 192 ARG A N 1
ATOM 1414 C CA . ARG A 1 192 ? 23.125 0.397 14.258 1 98.06 192 ARG A CA 1
ATOM 1415 C C . ARG A 1 192 ? 23.906 1.596 14.797 1 98.06 192 ARG A C 1
ATOM 1417 O O . ARG A 1 192 ? 23.312 2.646 15.07 1 98.06 192 ARG A O 1
ATOM 1424 N N . GLU A 1 193 ? 25.188 1.479 14.836 1 95.81 193 GLU A N 1
ATOM 1425 C CA . GLU A 1 193 ? 26.031 2.516 15.414 1 95.81 193 GLU A CA 1
ATOM 1426 C C . GLU A 1 193 ? 26.281 3.646 14.422 1 95.81 193 GLU A C 1
ATOM 1428 O O . GLU A 1 193 ? 26.484 4.793 14.82 1 95.81 193 GLU A O 1
ATOM 1433 N N . SER A 1 194 ? 26.234 3.295 13.195 1 96.88 194 SER A N 1
ATOM 1434 C CA . SER A 1 194 ? 26.484 4.316 12.188 1 96.88 194 SER A CA 1
ATOM 1435 C C . SER A 1 194 ? 25.375 4.34 11.141 1 96.88 194 SER A C 1
ATOM 1437 O O . SER A 1 194 ? 24.797 3.303 10.82 1 96.88 194 SER A O 1
ATOM 1439 N N . LEU A 1 195 ? 25.188 5.477 10.641 1 97.88 195 LEU A N 1
ATOM 1440 C CA . LEU A 1 195 ? 24.25 5.629 9.539 1 97.88 195 LEU A CA 1
ATOM 1441 C C . LEU A 1 195 ? 24.688 4.789 8.336 1 97.88 195 LEU A C 1
ATOM 1443 O O . LEU A 1 195 ? 23.844 4.16 7.68 1 97.88 195 LEU A O 1
ATOM 1447 N N . LYS A 1 196 ? 25.953 4.75 8.047 1 98 196 LYS A N 1
ATOM 1448 C CA . LYS A 1 196 ? 26.5 4.008 6.914 1 98 196 LYS A CA 1
ATOM 1449 C C . LYS A 1 196 ? 26.125 2.531 6.988 1 98 196 LYS A C 1
ATOM 1451 O O . LYS A 1 196 ? 25.734 1.933 5.984 1 98 196 LYS A O 1
ATOM 1456 N N . ASP A 1 197 ? 26.234 1.962 8.211 1 98.06 197 ASP A N 1
ATOM 1457 C CA . ASP A 1 197 ? 25.891 0.556 8.398 1 98.06 197 ASP A CA 1
ATOM 1458 C C . ASP A 1 197 ? 24.406 0.318 8.141 1 98.06 197 ASP A C 1
ATOM 1460 O O . ASP A 1 197 ? 24.031 -0.663 7.492 1 98.06 197 ASP A O 1
ATOM 1464 N N . LEU A 1 198 ? 23.594 1.188 8.656 1 98.81 198 LEU A N 1
ATOM 1465 C CA . LEU A 1 198 ? 22.156 1.062 8.43 1 98.81 198 LEU A CA 1
ATOM 1466 C C . LEU A 1 198 ? 21.828 1.105 6.938 1 98.81 198 LEU A C 1
ATOM 1468 O O . LEU A 1 198 ? 21.094 0.264 6.434 1 98.81 198 LEU A O 1
ATOM 1472 N N . LEU A 1 199 ? 22.422 2.055 6.219 1 98.88 199 LEU A N 1
ATOM 1473 C CA . LEU A 1 199 ? 22.172 2.25 4.793 1 98.88 199 LEU A CA 1
ATOM 1474 C C . LEU A 1 199 ? 22.625 1.037 3.99 1 98.88 199 LEU A C 1
ATOM 1476 O O . LEU A 1 199 ? 21.891 0.559 3.115 1 98.88 199 LEU A O 1
ATOM 1480 N N . ALA A 1 200 ? 23.75 0.459 4.301 1 98.81 200 ALA A N 1
ATOM 1481 C CA . ALA A 1 200 ? 24.359 -0.638 3.549 1 98.81 200 ALA A CA 1
ATOM 1482 C C . ALA A 1 200 ? 23.547 -1.92 3.699 1 98.81 200 ALA A C 1
ATOM 1484 O O . ALA A 1 200 ? 23.531 -2.77 2.805 1 98.81 200 ALA A O 1
ATOM 1485 N N . GLU A 1 201 ? 22.828 -2.033 4.77 1 98.81 201 GLU A N 1
ATOM 1486 C CA . GLU A 1 201 ? 22.156 -3.289 5.082 1 98.81 201 GLU A CA 1
ATOM 1487 C C . GLU A 1 201 ? 20.672 -3.221 4.73 1 98.81 201 GLU A C 1
ATOM 1489 O O . GLU A 1 201 ? 19.984 -4.234 4.766 1 98.81 201 GLU A O 1
ATOM 1494 N N . SER A 1 202 ? 20.203 -2.084 4.371 1 98.94 202 SER A N 1
ATOM 1495 C CA . SER A 1 202 ? 18.766 -1.873 4.227 1 98.94 202 SER A CA 1
ATOM 1496 C C . SER A 1 202 ? 18.328 -2.055 2.781 1 98.94 202 SER A C 1
ATOM 1498 O O . SER A 1 202 ? 19.031 -1.643 1.854 1 98.94 202 SER A O 1
ATOM 1500 N N . ASP A 1 203 ? 17.188 -2.738 2.586 1 98.94 203 ASP A N 1
ATOM 1501 C CA . ASP A 1 203 ? 16.484 -2.771 1.301 1 98.94 203 ASP A CA 1
ATOM 1502 C C . ASP A 1 203 ? 15.586 -1.552 1.133 1 98.94 203 ASP A C 1
ATOM 1504 O O . ASP A 1 203 ? 15.312 -1.127 0.009 1 98.94 203 ASP A O 1
ATOM 1508 N N . PHE A 1 204 ? 15.062 -1.064 2.23 1 98.94 204 PHE A N 1
ATOM 1509 C CA . PHE A 1 204 ? 14.336 0.191 2.346 1 98.94 204 PHE A CA 1
ATOM 1510 C C . PHE A 1 204 ? 14.953 1.085 3.412 1 98.94 204 PHE A C 1
ATOM 1512 O O . PHE A 1 204 ? 15.344 0.609 4.48 1 98.94 204 PHE A O 1
ATOM 1519 N N . VAL A 1 205 ? 15.094 2.361 3.094 1 98.94 205 VAL A N 1
ATOM 1520 C CA . VAL A 1 205 ? 15.531 3.365 4.059 1 98.94 205 VAL A CA 1
ATOM 1521 C C . VAL A 1 205 ? 14.438 4.41 4.25 1 98.94 205 VAL A C 1
ATOM 1523 O O . VAL A 1 205 ? 13.984 5.031 3.283 1 98.94 205 VAL A O 1
ATOM 1526 N N . SER A 1 206 ? 13.969 4.574 5.469 1 98.94 206 SER A N 1
ATOM 1527 C CA . SER A 1 206 ? 12.922 5.547 5.766 1 98.94 206 SER A CA 1
ATOM 1528 C C . SER A 1 206 ? 13.414 6.613 6.738 1 98.94 206 SER A C 1
ATOM 1530 O O . SER A 1 206 ? 13.977 6.293 7.789 1 98.94 206 SER A O 1
ATOM 1532 N N . VAL A 1 207 ? 13.203 7.875 6.395 1 98.81 207 VAL A N 1
ATOM 1533 C CA . VAL A 1 207 ? 13.672 9.008 7.176 1 98.81 207 VAL A CA 1
ATOM 1534 C C . VAL A 1 207 ? 12.602 9.43 8.18 1 98.81 207 VAL A C 1
ATOM 1536 O O . VAL A 1 207 ? 11.445 9.656 7.801 1 98.81 207 VAL A O 1
ATOM 1539 N N . HIS A 1 208 ? 13.008 9.602 9.461 1 97.75 208 HIS A N 1
ATOM 1540 C CA . HIS A 1 208 ? 12.07 9.938 10.531 1 97.75 208 HIS A CA 1
ATOM 1541 C C . HIS A 1 208 ? 12.664 10.977 11.477 1 97.75 208 HIS A C 1
ATOM 1543 O O . HIS A 1 208 ? 12.109 11.242 12.539 1 97.75 208 HIS A O 1
ATOM 1549 N N . CYS A 1 209 ? 13.773 11.547 11.156 1 95.5 209 CYS A N 1
ATOM 1550 C CA . CYS A 1 209 ? 14.406 12.531 12.031 1 95.5 209 CYS A CA 1
ATOM 1551 C C . CYS A 1 209 ? 13.938 13.945 11.695 1 95.5 209 CYS A C 1
ATOM 1553 O O . CYS A 1 209 ? 13.5 14.211 10.578 1 95.5 209 CYS A O 1
ATOM 1555 N N . PRO A 1 210 ? 13.992 14.875 12.664 1 91.5 210 PRO A N 1
ATOM 1556 C CA . PRO A 1 210 ? 13.656 16.281 12.391 1 91.5 210 PRO A CA 1
ATOM 1557 C C . PRO A 1 210 ? 14.695 16.969 11.5 1 91.5 210 PRO A C 1
ATOM 1559 O O . PRO A 1 210 ? 15.781 16.422 11.281 1 91.5 210 PRO A O 1
ATOM 1562 N N . LEU A 1 211 ? 14.281 18.062 10.945 1 93.06 211 LEU A N 1
ATOM 1563 C CA . LEU A 1 211 ? 15.203 18.891 10.172 1 93.06 211 LEU A CA 1
ATOM 1564 C C . LEU A 1 211 ? 15.883 19.922 11.07 1 93.06 211 LEU A C 1
ATOM 1566 O O . LEU A 1 211 ? 15.211 20.719 11.727 1 93.06 211 LEU A O 1
ATOM 1570 N N . ASN A 1 212 ? 17.094 19.875 11.234 1 92.25 212 ASN A N 1
ATOM 1571 C CA . ASN A 1 212 ? 17.953 20.844 11.922 1 92.25 212 ASN A CA 1
ATOM 1572 C C . ASN A 1 212 ? 19.328 20.938 11.266 1 92.25 212 ASN A C 1
ATOM 1574 O O . ASN A 1 212 ? 19.531 20.406 10.172 1 92.25 212 ASN A O 1
ATOM 1578 N N . GLU A 1 213 ? 20.234 21.641 11.883 1 94.38 213 GLU A N 1
ATOM 1579 C CA . GLU A 1 213 ? 21.547 21.859 11.289 1 94.38 213 GLU A CA 1
ATOM 1580 C C . GLU A 1 213 ? 22.312 20.562 11.117 1 94.38 213 GLU A C 1
ATOM 1582 O O . GLU A 1 213 ? 23.094 20.406 10.18 1 94.38 213 GLU A O 1
ATOM 1587 N N . GLN A 1 214 ? 22.016 19.594 11.93 1 95 214 GLN A N 1
ATOM 1588 C CA . GLN A 1 214 ? 22.734 18.328 11.914 1 95 214 GLN A CA 1
ATOM 1589 C C . GLN A 1 214 ? 22.125 17.344 10.93 1 95 214 GLN A C 1
ATOM 1591 O O . GLN A 1 214 ? 22.766 16.391 10.5 1 95 214 GLN A O 1
ATOM 1596 N N . THR A 1 215 ? 20.875 17.562 10.531 1 96.5 215 THR A N 1
ATOM 1597 C CA . THR A 1 215 ? 20.188 16.562 9.727 1 96.5 215 THR A CA 1
ATOM 1598 C C . THR A 1 215 ? 19.922 17.078 8.312 1 96.5 215 THR A C 1
ATOM 1600 O O . THR A 1 215 ? 19.547 16.328 7.426 1 96.5 215 THR A O 1
ATOM 1603 N N . ARG A 1 216 ? 20.156 18.391 8.109 1 97.19 216 ARG A N 1
ATOM 1604 C CA . ARG A 1 216 ? 20.016 18.938 6.758 1 97.19 216 ARG A CA 1
ATOM 1605 C C . ARG A 1 216 ? 21 18.266 5.801 1 97.19 216 ARG A C 1
ATOM 1607 O O . ARG A 1 216 ? 22.203 18.25 6.051 1 97.19 216 ARG A O 1
ATOM 1614 N N . GLY A 1 217 ? 20.531 17.656 4.777 1 98.19 217 GLY A N 1
ATOM 1615 C CA . GLY A 1 217 ? 21.359 16.984 3.789 1 98.19 217 GLY A CA 1
ATOM 1616 C C . GLY A 1 217 ? 22.016 15.719 4.312 1 98.19 217 GLY A C 1
ATOM 1617 O O . GLY A 1 217 ? 23.062 15.305 3.812 1 98.19 217 GLY A O 1
ATOM 1618 N N . LEU A 1 218 ? 21.438 15.18 5.352 1 98.12 218 LEU A N 1
ATOM 1619 C CA . LEU A 1 218 ? 21.969 13.969 5.973 1 98.12 218 LEU A CA 1
ATOM 1620 C C . LEU A 1 218 ? 22.125 12.852 4.949 1 98.12 218 LEU A C 1
ATOM 1622 O O . LEU A 1 218 ? 23.109 12.109 4.984 1 98.12 218 LEU A O 1
ATOM 1626 N N . ILE A 1 219 ? 21.156 12.68 4.07 1 98.75 219 ILE A N 1
ATOM 1627 C CA . ILE A 1 219 ? 21.219 11.734 2.967 1 98.75 219 ILE A CA 1
ATOM 1628 C C . ILE A 1 219 ? 21.734 12.438 1.709 1 98.75 219 ILE A C 1
ATOM 1630 O O . ILE A 1 219 ? 20.938 12.93 0.906 1 98.75 219 ILE A O 1
ATOM 1634 N N . ASP A 1 220 ? 23 12.508 1.589 1 98.62 220 ASP A N 1
ATOM 1635 C CA . ASP A 1 220 ? 23.672 13.148 0.457 1 98.62 220 ASP A CA 1
ATOM 1636 C C . ASP A 1 220 ? 24.25 12.109 -0.494 1 98.62 220 ASP A C 1
ATOM 1638 O O . ASP A 1 220 ? 23.906 10.93 -0.424 1 98.62 220 ASP A O 1
ATOM 1642 N N . ARG A 1 221 ? 25.062 12.539 -1.338 1 98.56 221 ARG A N 1
ATOM 1643 C CA . ARG A 1 221 ? 25.672 11.695 -2.365 1 98.56 221 ARG A CA 1
ATOM 1644 C C . ARG A 1 221 ? 26.391 10.5 -1.741 1 98.56 221 ARG A C 1
ATOM 1646 O O . ARG A 1 221 ? 26.203 9.359 -2.178 1 98.56 221 ARG A O 1
ATOM 1653 N N . ASP A 1 222 ? 27.172 10.742 -0.718 1 98.62 222 ASP A N 1
ATOM 1654 C CA . ASP A 1 222 ? 27.953 9.68 -0.083 1 98.62 222 ASP A CA 1
ATOM 1655 C C . ASP A 1 222 ? 27.031 8.688 0.632 1 98.62 222 ASP A C 1
ATOM 1657 O O . ASP A 1 222 ? 27.266 7.477 0.569 1 98.62 222 ASP A O 1
ATOM 1661 N N . ALA A 1 223 ? 26.078 9.211 1.321 1 98.75 223 ALA A N 1
ATOM 1662 C CA . ALA A 1 223 ? 25.109 8.344 1.979 1 98.75 223 ALA A CA 1
ATOM 1663 C C . ALA A 1 223 ? 24.406 7.441 0.967 1 98.75 223 ALA A C 1
ATOM 1665 O O . ALA A 1 223 ? 24.328 6.227 1.163 1 98.75 223 ALA A O 1
ATOM 1666 N N . ILE A 1 224 ? 23.953 7.957 -0.127 1 98.88 224 ILE A N 1
ATOM 1667 C CA . ILE A 1 224 ? 23.234 7.215 -1.157 1 98.88 224 ILE A CA 1
ATOM 1668 C C . ILE A 1 224 ? 24.156 6.156 -1.768 1 98.88 224 ILE A C 1
ATOM 1670 O O . ILE A 1 224 ? 23.734 5.027 -2.021 1 98.88 224 ILE A O 1
ATOM 1674 N N . ALA A 1 225 ? 25.406 6.508 -1.935 1 98.5 225 ALA A N 1
ATOM 1675 C CA . ALA A 1 225 ? 26.375 5.594 -2.531 1 98.5 225 ALA A CA 1
ATOM 1676 C C . ALA A 1 225 ? 26.609 4.375 -1.637 1 98.5 225 ALA A C 1
ATOM 1678 O O . ALA A 1 225 ? 27.047 3.326 -2.105 1 98.5 225 ALA A O 1
ATOM 1679 N N . SER A 1 226 ? 26.312 4.527 -0.371 1 98.56 226 SER A N 1
ATOM 1680 C CA . SER A 1 226 ? 26.531 3.434 0.57 1 98.56 226 SER A CA 1
ATOM 1681 C C . SER A 1 226 ? 25.328 2.484 0.6 1 98.56 226 SER A C 1
ATOM 1683 O O . SER A 1 226 ? 25.406 1.403 1.188 1 98.56 226 SER A O 1
ATOM 1685 N N . MET A 1 227 ? 24.203 2.793 -0.035 1 98.81 227 MET A N 1
ATOM 1686 C CA . MET A 1 227 ? 23.016 1.954 -0.071 1 98.81 227 MET A CA 1
ATOM 1687 C C . MET A 1 227 ? 23.172 0.833 -1.093 1 98.81 227 MET A C 1
ATOM 1689 O O . MET A 1 227 ? 24.016 0.914 -1.986 1 98.81 227 MET A O 1
ATOM 1693 N N . LYS A 1 228 ? 22.344 -0.227 -0.944 1 98.5 228 LYS A N 1
ATOM 1694 C CA . LYS A 1 228 ? 22.266 -1.255 -1.979 1 98.5 228 LYS A CA 1
ATOM 1695 C C . LYS A 1 228 ? 21.734 -0.674 -3.287 1 98.5 228 LYS A C 1
ATOM 1697 O O . LYS A 1 228 ? 20.828 0.166 -3.283 1 98.5 228 LYS A O 1
ATOM 1702 N N . PRO A 1 229 ? 22.266 -1.087 -4.406 1 98.31 229 PRO A N 1
ATOM 1703 C CA . PRO A 1 229 ? 21.703 -0.632 -5.676 1 98.31 229 PRO A CA 1
ATOM 1704 C C . PRO A 1 229 ? 20.219 -0.971 -5.816 1 98.31 229 PRO A C 1
ATOM 1706 O O . PRO A 1 229 ? 19.5 -0.334 -6.598 1 98.31 229 PRO A O 1
ATOM 1709 N N . THR A 1 230 ? 19.703 -1.958 -5.062 1 98 230 THR A N 1
ATOM 1710 C CA . THR A 1 230 ? 18.312 -2.393 -5.113 1 98 230 THR A CA 1
ATOM 1711 C C . THR A 1 230 ? 17.484 -1.637 -4.09 1 98 230 THR A C 1
ATOM 1713 O O . THR A 1 230 ? 16.281 -1.886 -3.955 1 98 230 THR A O 1
ATOM 1716 N N . ALA A 1 231 ? 18.047 -0.725 -3.34 1 98.81 231 ALA A N 1
ATOM 1717 C CA . ALA A 1 231 ? 17.375 -0.116 -2.195 1 98.81 231 ALA A CA 1
ATOM 1718 C C . ALA A 1 231 ? 16.438 1.009 -2.641 1 98.81 231 ALA A C 1
ATOM 1720 O O . ALA A 1 231 ? 16.641 1.598 -3.707 1 98.81 231 ALA A O 1
ATOM 1721 N N . TYR A 1 232 ? 15.43 1.235 -1.846 1 98.88 232 TYR A N 1
ATOM 1722 C CA . TYR A 1 232 ? 14.523 2.371 -1.968 1 98.88 232 TYR A CA 1
ATOM 1723 C C . TYR A 1 232 ? 14.672 3.32 -0.786 1 98.88 232 TYR A C 1
ATOM 1725 O O . TYR A 1 232 ? 14.867 2.881 0.35 1 98.88 232 TYR A O 1
ATOM 1733 N N . VAL A 1 233 ? 14.578 4.602 -1.039 1 98.94 233 VAL A N 1
ATOM 1734 C CA . VAL A 1 233 ? 14.586 5.578 0.046 1 98.94 233 VAL A CA 1
ATOM 1735 C C . VAL A 1 233 ? 13.211 6.238 0.151 1 98.94 233 VAL A C 1
ATOM 1737 O O . VAL A 1 233 ? 12.586 6.555 -0.866 1 98.94 233 VAL A O 1
ATOM 1740 N N . ILE A 1 234 ? 12.711 6.371 1.348 1 98.94 234 ILE A N 1
ATOM 1741 C CA . ILE A 1 234 ? 11.398 6.949 1.629 1 98.94 234 ILE A CA 1
ATOM 1742 C C . ILE A 1 234 ? 11.547 8.133 2.576 1 98.94 234 ILE A C 1
ATOM 1744 O O . ILE A 1 234 ? 12.266 8.055 3.576 1 98.94 234 ILE A O 1
ATOM 1748 N N . ASN A 1 235 ? 10.938 9.258 2.221 1 98.81 235 ASN A N 1
ATOM 1749 C CA . ASN A 1 235 ? 10.953 10.43 3.084 1 98.81 235 ASN A CA 1
ATOM 1750 C C . ASN A 1 235 ? 9.547 10.977 3.312 1 98.81 235 ASN A C 1
ATOM 1752 O O . ASN A 1 235 ? 8.914 11.484 2.385 1 98.81 235 ASN A O 1
ATOM 1756 N N . THR A 1 236 ? 9.062 10.836 4.516 1 98.06 236 THR A N 1
ATOM 1757 C CA . THR A 1 236 ? 7.793 11.406 4.941 1 98.06 236 THR A CA 1
ATOM 1758 C C . THR A 1 236 ? 8 12.406 6.078 1 98.06 236 THR A C 1
ATOM 1760 O O . THR A 1 236 ? 7.051 12.773 6.773 1 98.06 236 THR A O 1
ATOM 1763 N N . ALA A 1 237 ? 9.25 12.734 6.34 1 96.06 237 ALA A N 1
ATOM 1764 C CA . ALA A 1 237 ? 9.594 13.656 7.414 1 96.06 237 ALA A CA 1
ATOM 1765 C C . ALA A 1 237 ? 9.719 15.086 6.895 1 96.06 237 ALA A C 1
ATOM 1767 O O . ALA A 1 237 ? 8.711 15.75 6.637 1 96.06 237 ALA A O 1
ATOM 1768 N N . ARG A 1 238 ? 11 15.531 6.621 1 95.12 238 ARG A N 1
ATOM 1769 C CA . ARG A 1 238 ? 11.281 16.844 6.039 1 95.12 238 ARG A CA 1
ATOM 1770 C C . ARG A 1 238 ? 12.148 16.719 4.793 1 95.12 238 ARG A C 1
ATOM 1772 O O . ARG A 1 238 ? 13.148 15.984 4.801 1 95.12 238 ARG A O 1
ATOM 1779 N N . GLY A 1 239 ? 11.75 17.406 3.738 1 97 239 GLY A N 1
ATOM 1780 C CA . GLY A 1 239 ? 12.383 17.25 2.441 1 97 239 GLY A CA 1
ATOM 1781 C C . GLY A 1 239 ? 13.891 17.438 2.49 1 97 239 GLY A C 1
ATOM 1782 O O . GLY A 1 239 ? 14.648 16.641 1.943 1 97 239 GLY A O 1
ATOM 1783 N N . ALA A 1 240 ? 14.336 18.438 3.32 1 96.69 240 ALA A N 1
ATOM 1784 C CA . ALA A 1 240 ? 15.711 18.906 3.268 1 96.69 240 ALA A CA 1
ATOM 1785 C C . ALA A 1 240 ? 16.641 17.969 4.031 1 96.69 240 ALA A C 1
ATOM 1787 O O . ALA A 1 240 ? 17.859 18.156 4.051 1 96.69 240 ALA A O 1
ATOM 1788 N N . VAL A 1 241 ? 16.109 16.922 4.59 1 98.19 241 VAL A N 1
ATOM 1789 C CA . VAL A 1 241 ? 16.969 15.898 5.188 1 98.19 241 VAL A CA 1
ATOM 1790 C C . VAL A 1 241 ? 17.703 15.133 4.09 1 98.19 241 VAL A C 1
ATOM 1792 O O . VAL A 1 241 ? 18.828 14.664 4.297 1 98.19 241 VAL A O 1
ATOM 1795 N N . ILE A 1 242 ? 17.094 15.047 2.936 1 98.75 242 ILE A N 1
ATOM 1796 C CA . ILE A 1 242 ? 17.719 14.461 1.755 1 98.75 242 ILE A CA 1
ATOM 1797 C C . ILE A 1 242 ? 18.203 15.57 0.824 1 98.75 242 ILE A C 1
ATOM 1799 O O . ILE A 1 242 ? 17.469 16.531 0.547 1 98.75 242 ILE A O 1
ATOM 1803 N N . ASN A 1 243 ? 19.453 15.508 0.411 1 98.69 243 ASN A N 1
ATOM 1804 C CA . ASN A 1 243 ? 19.875 16.375 -0.679 1 98.69 243 ASN A CA 1
ATOM 1805 C C . ASN A 1 243 ? 19.219 15.992 -1.996 1 98.69 243 ASN A C 1
ATOM 1807 O O . ASN A 1 243 ? 19.578 15 -2.623 1 98.69 243 ASN A O 1
ATOM 1811 N N . GLU A 1 244 ? 18.297 16.797 -2.389 1 98.25 244 GLU A N 1
ATOM 1812 C CA . GLU A 1 244 ? 17.406 16.438 -3.49 1 98.25 244 GLU A CA 1
ATOM 1813 C C . GLU A 1 244 ? 18.172 16.312 -4.801 1 98.25 244 GLU A C 1
ATOM 1815 O O . GLU A 1 244 ? 17.906 15.414 -5.602 1 98.25 244 GLU A O 1
ATOM 1820 N N . THR A 1 245 ? 19.109 17.219 -5.004 1 98.19 245 THR A N 1
ATOM 1821 C CA . THR A 1 245 ? 19.922 17.141 -6.215 1 98.19 245 THR A CA 1
ATOM 1822 C C . THR A 1 245 ? 20.703 15.82 -6.27 1 98.19 245 THR A C 1
ATOM 1824 O O . THR A 1 245 ? 20.719 15.156 -7.305 1 98.19 245 THR A O 1
ATOM 1827 N N . ASP A 1 246 ? 21.312 15.445 -5.18 1 98.75 246 ASP A N 1
ATOM 1828 C CA . ASP A 1 246 ? 22.047 14.188 -5.109 1 98.75 246 ASP A CA 1
ATOM 1829 C C . ASP A 1 246 ? 21.109 13 -5.332 1 98.75 246 ASP A C 1
ATOM 1831 O O . ASP A 1 246 ? 21.484 12.031 -6.008 1 98.75 246 ASP A O 1
ATOM 1835 N N . LEU A 1 247 ? 19.969 13.086 -4.773 1 98.75 247 LEU A N 1
ATOM 1836 C CA . LEU A 1 247 ? 19 12.008 -4.93 1 98.75 247 LEU A CA 1
ATOM 1837 C C . LEU A 1 247 ? 18.594 11.852 -6.391 1 98.75 247 LEU A C 1
ATOM 1839 O O . LEU A 1 247 ? 18.578 10.742 -6.926 1 98.75 247 LEU A O 1
ATOM 1843 N N . VAL A 1 248 ? 18.25 12.953 -7.035 1 98.62 248 VAL A N 1
ATOM 1844 C CA . VAL A 1 248 ? 17.828 12.938 -8.43 1 98.62 248 VAL A CA 1
ATOM 1845 C C . VAL A 1 248 ? 18.938 12.328 -9.289 1 98.62 248 VAL A C 1
ATOM 1847 O O . VAL A 1 248 ? 18.672 11.477 -10.141 1 98.62 248 VAL A O 1
ATOM 1850 N N . ASN A 1 249 ? 20.156 12.773 -9.016 1 98.69 249 ASN A N 1
ATOM 1851 C CA . ASN A 1 249 ? 21.281 12.234 -9.758 1 98.69 249 ASN A CA 1
ATOM 1852 C C . ASN A 1 249 ? 21.406 10.727 -9.562 1 98.69 249 ASN A C 1
ATOM 1854 O O . ASN A 1 249 ? 21.625 9.984 -10.523 1 98.69 249 ASN A O 1
ATOM 1858 N N . ALA A 1 250 ? 21.297 10.266 -8.375 1 98.75 250 ALA A N 1
ATOM 1859 C CA . ALA A 1 250 ? 21.422 8.844 -8.047 1 98.75 250 ALA A CA 1
ATOM 1860 C C . ALA A 1 250 ? 20.297 8.039 -8.711 1 98.75 250 ALA A C 1
ATOM 1862 O O . ALA A 1 250 ? 20.547 6.941 -9.227 1 98.75 250 ALA A O 1
ATOM 1863 N N . LEU A 1 251 ? 19.125 8.555 -8.742 1 98.5 251 LEU A N 1
ATOM 1864 C CA . LEU A 1 251 ? 17.969 7.875 -9.336 1 98.5 251 LEU A CA 1
ATOM 1865 C C . LEU A 1 251 ? 18.125 7.77 -10.844 1 98.5 251 LEU A C 1
ATOM 1867 O O . LEU A 1 251 ? 17.828 6.723 -11.43 1 98.5 251 LEU A O 1
ATOM 1871 N N . ARG A 1 252 ? 18.625 8.812 -11.484 1 98 252 ARG A N 1
ATOM 1872 C CA . ARG A 1 252 ? 18.859 8.805 -12.922 1 98 252 ARG A CA 1
ATOM 1873 C C . ARG A 1 252 ? 19.938 7.801 -13.297 1 98 252 ARG A C 1
ATOM 1875 O O . ARG A 1 252 ? 19.828 7.117 -14.312 1 98 252 ARG A O 1
ATOM 1882 N N . ALA A 1 253 ? 20.938 7.715 -12.406 1 98 253 ALA A N 1
ATOM 1883 C CA . ALA A 1 253 ? 22.078 6.848 -12.68 1 98 253 ALA A CA 1
ATOM 1884 C C . ALA A 1 253 ? 21.766 5.398 -12.312 1 98 253 ALA A C 1
ATOM 1886 O O . ALA A 1 253 ? 22.516 4.488 -12.672 1 98 253 ALA A O 1
ATOM 1887 N N . GLY A 1 254 ? 20.734 5.219 -11.602 1 97.31 254 GLY A N 1
ATOM 1888 C CA . GLY A 1 254 ? 20.422 3.875 -11.141 1 97.31 254 GLY A CA 1
ATOM 1889 C C . GLY A 1 254 ? 21.297 3.416 -9.992 1 97.31 254 GLY A C 1
ATOM 1890 O O . GLY A 1 254 ? 21.547 2.221 -9.836 1 97.31 254 GLY A O 1
ATOM 1891 N N . THR A 1 255 ? 21.797 4.402 -9.227 1 98.25 255 THR A N 1
ATOM 1892 C CA . THR A 1 255 ? 22.594 4.082 -8.047 1 98.25 255 THR A CA 1
ATOM 1893 C C . THR A 1 255 ? 21.734 3.367 -7.004 1 98.25 255 THR A C 1
ATOM 1895 O O . THR A 1 255 ? 22.219 2.479 -6.297 1 98.25 255 THR A O 1
ATOM 1898 N N . ILE A 1 256 ? 20.516 3.734 -6.852 1 98.69 256 ILE A N 1
ATOM 1899 C CA . ILE A 1 256 ? 19.516 3.043 -6.051 1 98.69 256 ILE A CA 1
ATOM 1900 C C . ILE A 1 256 ? 18.266 2.791 -6.895 1 98.69 256 ILE A C 1
ATOM 1902 O O . ILE A 1 256 ? 18.125 3.33 -7.996 1 98.69 256 ILE A O 1
ATOM 1906 N N . ALA A 1 257 ? 17.391 1.975 -6.406 1 98.31 257 ALA A N 1
ATOM 1907 C CA . ALA A 1 257 ? 16.281 1.459 -7.211 1 98.31 257 ALA A CA 1
ATOM 1908 C C . ALA A 1 257 ? 15.164 2.488 -7.336 1 98.31 257 ALA A C 1
ATOM 1910 O O . ALA A 1 257 ? 14.469 2.543 -8.352 1 98.31 257 ALA A O 1
ATOM 1911 N N . GLY A 1 258 ? 14.977 3.254 -6.262 1 98.56 258 GLY A N 1
ATOM 1912 C CA . GLY A 1 258 ? 13.875 4.199 -6.328 1 98.56 258 GLY A CA 1
ATOM 1913 C C . GLY A 1 258 ? 13.688 4.988 -5.043 1 98.56 258 GLY A C 1
ATOM 1914 O O . GLY A 1 258 ? 14.469 4.844 -4.102 1 98.56 258 GLY A O 1
ATOM 1915 N N . ALA A 1 259 ? 12.617 5.859 -5.043 1 98.88 259 ALA A N 1
ATOM 1916 C CA . ALA A 1 259 ? 12.336 6.691 -3.877 1 98.88 259 ALA A CA 1
ATOM 1917 C C . ALA A 1 259 ? 10.844 6.973 -3.744 1 98.88 259 ALA A C 1
ATOM 1919 O O . ALA A 1 259 ? 10.141 7.109 -4.746 1 98.88 259 ALA A O 1
ATOM 1920 N N . GLY A 1 260 ? 10.352 6.883 -2.547 1 98.75 260 GLY A N 1
ATOM 1921 C CA . GLY A 1 260 ? 9.039 7.395 -2.178 1 98.75 260 GLY A CA 1
ATOM 1922 C C . GLY A 1 260 ? 9.102 8.68 -1.377 1 98.75 260 GLY A C 1
ATOM 1923 O O . GLY A 1 260 ? 9.625 8.695 -0.258 1 98.75 260 GLY A O 1
ATOM 1924 N N . LEU A 1 261 ? 8.57 9.781 -1.949 1 98.75 261 LEU A N 1
ATOM 1925 C CA . LEU A 1 261 ? 8.75 11.109 -1.362 1 98.75 261 LEU A CA 1
ATOM 1926 C C . LEU A 1 261 ? 7.406 11.789 -1.133 1 98.75 261 LEU A C 1
ATOM 1928 O O . LEU A 1 261 ? 6.727 12.164 -2.09 1 98.75 261 LEU A O 1
ATOM 1932 N N . ASP A 1 262 ? 7.094 12.008 0.139 1 98.44 262 ASP A N 1
ATOM 1933 C CA . ASP A 1 262 ? 5.918 12.797 0.489 1 98.44 262 ASP A CA 1
ATOM 1934 C C . ASP A 1 262 ? 6.293 14.242 0.796 1 98.44 262 ASP A C 1
ATOM 1936 O O . ASP A 1 262 ? 5.418 15.094 0.975 1 98.44 262 ASP A O 1
ATOM 1940 N N . VAL A 1 263 ? 7.582 14.477 0.953 1 97.25 263 VAL A N 1
ATOM 1941 C CA . VAL A 1 263 ? 8.117 15.812 1.207 1 97.25 263 VAL A CA 1
ATOM 1942 C C . VAL A 1 263 ? 9.297 16.078 0.276 1 97.25 263 VAL A C 1
ATOM 1944 O O . VAL A 1 263 ? 9.984 15.148 -0.155 1 97.25 263 VAL A O 1
ATOM 1947 N N . GLN A 1 264 ? 9.445 17.281 -0.081 1 96.62 264 GLN A N 1
ATOM 1948 C CA . GLN A 1 264 ? 10.516 17.75 -0.953 1 96.62 264 GLN A CA 1
ATOM 1949 C C . GLN A 1 264 ? 11.188 19 -0.384 1 96.62 264 GLN A C 1
ATOM 1951 O O . GLN A 1 264 ? 10.695 19.594 0.579 1 96.62 264 GLN A O 1
ATOM 1956 N N . GLU A 1 265 ? 12.258 19.359 -0.955 1 95.06 265 GLU A N 1
ATOM 1957 C CA . GLU A 1 265 ? 12.953 20.562 -0.49 1 95.06 265 GLU A CA 1
ATOM 1958 C C . GLU A 1 265 ? 12.07 21.797 -0.642 1 95.06 265 GLU A C 1
ATOM 1960 O O . GLU A 1 265 ? 12.047 22.656 0.24 1 95.06 265 GLU A O 1
ATOM 1965 N N . VAL A 1 266 ? 11.453 21.859 -1.714 1 93.31 266 VAL A N 1
ATOM 1966 C CA . VAL A 1 266 ? 10.453 22.891 -1.982 1 93.31 266 VAL A CA 1
ATOM 1967 C C . VAL A 1 266 ? 9.102 22.234 -2.258 1 93.31 266 VAL A C 1
ATOM 1969 O O . VAL A 1 266 ? 9.008 21.297 -3.062 1 93.31 266 VAL A O 1
ATOM 1972 N N . GLU A 1 267 ? 8.047 22.703 -1.526 1 91.69 267 GLU A N 1
ATOM 1973 C CA . GLU A 1 267 ? 6.727 22.094 -1.678 1 91.69 267 GLU A CA 1
ATOM 1974 C C . GLU A 1 267 ? 5.691 23.141 -2.096 1 91.69 267 GLU A C 1
ATOM 1976 O O . GLU A 1 267 ? 5.562 24.188 -1.455 1 91.69 267 GLU A O 1
ATOM 1981 N N . PRO A 1 268 ? 5.066 22.875 -3.158 1 92.62 268 PRO A N 1
ATOM 1982 C CA . PRO A 1 268 ? 5.285 21.766 -4.094 1 92.62 268 PRO A CA 1
ATOM 1983 C C . PRO A 1 268 ? 6.598 21.906 -4.863 1 92.62 268 PRO A C 1
ATOM 1985 O O . PRO A 1 268 ? 7.203 22.969 -4.887 1 92.62 268 PRO A O 1
ATOM 1988 N N . PRO A 1 269 ? 6.961 20.75 -5.441 1 94.56 269 PRO A N 1
ATOM 1989 C CA . PRO A 1 269 ? 8.164 20.875 -6.266 1 94.56 269 PRO A CA 1
ATOM 1990 C C . PRO A 1 269 ? 8.023 21.938 -7.352 1 94.56 269 PRO A C 1
ATOM 1992 O O . PRO A 1 269 ? 6.926 22.172 -7.859 1 94.56 269 PRO A O 1
ATOM 1995 N N . VAL A 1 270 ? 9.125 22.609 -7.625 1 93.06 270 VAL A N 1
ATOM 1996 C CA . VAL A 1 270 ? 9.109 23.672 -8.625 1 93.06 270 VAL A CA 1
ATOM 1997 C C . VAL A 1 270 ? 8.703 23.109 -9.977 1 93.06 270 VAL A C 1
ATOM 1999 O O . VAL A 1 270 ? 8.82 21.906 -10.211 1 93.06 270 VAL A O 1
ATOM 2002 N N . GLU A 1 271 ? 8.32 24.094 -10.773 1 90.75 271 GLU A N 1
ATOM 2003 C CA . GLU A 1 271 ? 7.98 23.688 -12.133 1 90.75 271 GLU A CA 1
ATOM 2004 C C . GLU A 1 271 ? 9.195 23.109 -12.859 1 90.75 271 GLU A C 1
ATOM 2006 O O . GLU A 1 271 ? 10.289 23.672 -12.789 1 90.75 271 GLU A O 1
ATOM 2011 N N . GLY A 1 272 ? 9.18 22.031 -13.43 1 91.69 272 GLY A N 1
ATOM 2012 C CA . GLY A 1 272 ? 10.273 21.422 -14.164 1 91.69 272 GLY A CA 1
ATOM 2013 C C . GLY A 1 272 ? 11.109 20.484 -13.312 1 91.69 272 GLY A C 1
ATOM 2014 O O . GLY A 1 272 ? 12.094 19.906 -13.789 1 91.69 272 GLY A O 1
ATOM 2015 N N . SER A 1 273 ? 10.75 20.469 -12.078 1 95.5 273 SER A N 1
ATOM 2016 C CA . SER A 1 273 ? 11.484 19.516 -11.242 1 95.5 273 SER A CA 1
ATOM 2017 C C . SER A 1 273 ? 11.531 18.141 -11.883 1 95.5 273 SER A C 1
ATOM 2019 O O . SER A 1 273 ? 10.508 17.609 -12.32 1 95.5 273 SER A O 1
ATOM 2021 N N . PRO A 1 274 ? 12.711 17.531 -11.883 1 96.25 274 PRO A N 1
ATOM 2022 C CA . PRO A 1 274 ? 12.828 16.172 -12.422 1 96.25 274 PRO A CA 1
ATOM 2023 C C . PRO A 1 274 ? 12.023 15.148 -11.625 1 96.25 274 PRO A C 1
ATOM 2025 O O . PRO A 1 274 ? 11.727 14.062 -12.125 1 96.25 274 PRO A O 1
ATOM 2028 N N . LEU A 1 275 ? 11.633 15.453 -10.422 1 96.88 275 LEU A N 1
ATOM 2029 C CA . LEU A 1 275 ? 10.914 14.523 -9.562 1 96.88 275 LEU A CA 1
ATOM 2030 C C . LEU A 1 275 ? 9.57 14.148 -10.172 1 96.88 275 LEU A C 1
ATOM 2032 O O . LEU A 1 275 ? 9.039 13.07 -9.906 1 96.88 275 LEU A O 1
ATOM 2036 N N . TYR A 1 276 ? 9.031 15.008 -11.031 1 95.5 276 TYR A N 1
ATOM 2037 C CA . TYR A 1 276 ? 7.73 14.758 -11.641 1 95.5 276 TYR A CA 1
ATOM 2038 C C . TYR A 1 276 ? 7.828 13.695 -12.727 1 95.5 276 TYR A C 1
ATOM 2040 O O . TYR A 1 276 ? 6.824 13.07 -13.086 1 95.5 276 TYR A O 1
ATOM 2048 N N . ASP A 1 277 ? 9.086 13.469 -13.203 1 92.62 277 ASP A N 1
ATOM 2049 C CA . ASP A 1 277 ? 9.195 12.703 -14.445 1 92.62 277 ASP A CA 1
ATOM 2050 C C . ASP A 1 277 ? 9.93 11.391 -14.219 1 92.62 277 ASP A C 1
ATOM 2052 O O . ASP A 1 277 ? 9.898 10.5 -15.07 1 92.62 277 ASP A O 1
ATOM 2056 N N . LEU A 1 278 ? 10.602 11.266 -13.102 1 95.31 278 LEU A N 1
ATOM 2057 C CA . LEU A 1 278 ? 11.352 10.047 -12.828 1 95.31 278 LEU A CA 1
ATOM 2058 C C . LEU A 1 278 ? 10.398 8.867 -12.617 1 95.31 278 LEU A C 1
ATOM 2060 O O . LEU A 1 278 ? 9.508 8.93 -11.773 1 95.31 278 LEU A O 1
ATOM 2064 N N . GLU A 1 279 ? 10.555 7.75 -13.305 1 92.25 279 GLU A N 1
ATOM 2065 C CA . GLU A 1 279 ? 9.664 6.598 -13.281 1 92.25 279 GLU A CA 1
ATOM 2066 C C . GLU A 1 279 ? 9.852 5.781 -12.008 1 92.25 279 GLU A C 1
ATOM 2068 O O . GLU A 1 279 ? 8.969 5.012 -11.617 1 92.25 279 GLU A O 1
ATOM 2073 N N . ASN A 1 280 ? 11.047 5.906 -11.414 1 96.44 280 ASN A N 1
ATOM 2074 C CA . ASN A 1 280 ? 11.336 5.133 -10.211 1 96.44 280 ASN A CA 1
ATOM 2075 C C . ASN A 1 280 ? 11.141 5.965 -8.945 1 96.44 280 ASN A C 1
ATOM 2077 O O . ASN A 1 280 ? 11.703 5.656 -7.895 1 96.44 280 ASN A O 1
ATOM 2081 N N . VAL A 1 281 ? 10.312 7.043 -9.055 1 97.69 281 VAL A N 1
ATOM 2082 C CA . VAL A 1 281 ? 9.953 7.863 -7.906 1 97.69 281 VAL A CA 1
ATOM 2083 C C . VAL A 1 281 ? 8.438 7.852 -7.719 1 97.69 281 VAL A C 1
ATOM 2085 O O . VAL A 1 281 ? 7.684 8.039 -8.68 1 97.69 281 VAL A O 1
ATOM 2088 N N . MET A 1 282 ? 8 7.5 -6.562 1 97.75 282 MET A N 1
ATOM 2089 C CA . MET A 1 282 ? 6.625 7.785 -6.152 1 97.75 282 MET A CA 1
ATOM 2090 C C . MET A 1 282 ? 6.547 9.094 -5.379 1 97.75 282 MET A C 1
ATOM 2092 O O . MET A 1 282 ? 7.207 9.258 -4.352 1 97.75 282 MET A O 1
ATOM 2096 N N . LEU A 1 283 ? 5.773 9.992 -5.895 1 97.62 283 LEU A N 1
ATOM 2097 C CA . LEU A 1 283 ? 5.699 11.359 -5.391 1 97.62 283 LEU A CA 1
ATOM 2098 C C . LEU A 1 283 ? 4.289 11.68 -4.914 1 97.62 283 LEU A C 1
ATOM 2100 O O . LEU A 1 283 ? 3.312 11.422 -5.625 1 97.62 283 LEU A O 1
ATOM 2104 N N . THR A 1 284 ? 4.148 12.156 -3.662 1 97 284 THR A N 1
ATOM 2105 C CA . THR A 1 284 ? 2.875 12.641 -3.143 1 97 284 THR A CA 1
ATOM 2106 C C . THR A 1 284 ? 3.031 14.039 -2.547 1 97 284 THR A C 1
ATOM 2108 O O . THR A 1 284 ? 4.125 14.422 -2.133 1 97 284 THR A O 1
ATOM 2111 N N . PRO A 1 285 ? 2.039 14.844 -2.584 1 95.06 285 PRO A N 1
ATOM 2112 C CA . PRO A 1 285 ? 2.109 16.25 -2.162 1 95.06 285 PRO A CA 1
ATOM 2113 C C . PRO A 1 285 ? 1.872 16.422 -0.664 1 95.06 285 PRO A C 1
ATOM 2115 O O . PRO A 1 285 ? 0.939 17.125 -0.263 1 95.06 285 PRO A O 1
ATOM 2118 N N . HIS A 1 286 ? 2.771 15.836 0.125 1 95.38 286 HIS A N 1
ATOM 2119 C CA . HIS A 1 286 ? 2.729 15.984 1.575 1 95.38 286 HIS A CA 1
ATOM 2120 C C . HIS A 1 286 ? 1.369 15.578 2.133 1 95.38 286 HIS A C 1
ATOM 2122 O O . HIS A 1 286 ? 0.719 16.359 2.828 1 95.38 286 HIS A O 1
ATOM 2128 N N . VAL A 1 287 ? 0.963 14.32 1.872 1 96.25 287 VAL A N 1
ATOM 2129 C CA . VAL A 1 287 ? -0.397 13.867 2.154 1 96.25 287 VAL A CA 1
ATOM 2130 C C . VAL A 1 287 ? -0.42 13.07 3.453 1 96.25 287 VAL A C 1
ATOM 2132 O O . VAL A 1 287 ? -1.487 12.664 3.924 1 96.25 287 VAL A O 1
ATOM 2135 N N . GLY A 1 288 ? 0.709 12.82 4.059 1 95.81 288 GLY A N 1
ATOM 2136 C CA . GLY A 1 288 ? 0.79 11.977 5.238 1 95.81 288 GLY A CA 1
ATOM 2137 C C . GLY A 1 288 ? -0.173 12.391 6.336 1 95.81 288 GLY A C 1
ATOM 2138 O O . GLY A 1 288 ? -0.728 11.539 7.035 1 95.81 288 GLY A O 1
ATOM 2139 N N . TRP A 1 289 ? -0.42 13.711 6.426 1 95.5 289 TRP A N 1
ATOM 2140 C CA . TRP A 1 289 ? -1.236 14.242 7.512 1 95.5 289 TRP A CA 1
ATOM 2141 C C . TRP A 1 289 ? -2.645 14.57 7.023 1 95.5 289 TRP A C 1
ATOM 2143 O O . TRP A 1 289 ? -3.494 15 7.805 1 95.5 289 TRP A O 1
ATOM 2153 N N . LYS A 1 290 ? -3 14.289 5.801 1 96.44 290 LYS A N 1
ATOM 2154 C CA . LYS A 1 290 ? -4.184 14.883 5.191 1 96.44 290 LYS A CA 1
ATOM 2155 C C . LYS A 1 290 ? -5.395 13.969 5.332 1 96.44 290 LYS A C 1
ATOM 2157 O O . LYS A 1 290 ? -6.484 14.289 4.852 1 96.44 290 LYS A O 1
ATOM 2162 N N . ARG A 1 291 ? -5.254 12.805 5.953 1 97.38 291 ARG A N 1
ATOM 2163 C CA . ARG A 1 291 ? -6.414 11.953 6.18 1 97.38 291 ARG A CA 1
ATOM 2164 C C . ARG A 1 291 ? -7.465 12.664 7.027 1 97.38 291 ARG A C 1
ATOM 2166 O O . ARG A 1 291 ? -7.125 13.398 7.961 1 97.38 291 ARG A O 1
ATOM 2173 N N . LEU A 1 292 ? -8.703 12.406 6.746 1 97.38 292 LEU A N 1
ATOM 2174 C CA . LEU A 1 292 ? -9.82 13.117 7.367 1 97.38 292 LEU A CA 1
ATOM 2175 C C . LEU A 1 292 ? -9.734 13.031 8.891 1 97.38 292 LEU A C 1
ATOM 2177 O O . LEU A 1 292 ? -9.781 14.047 9.578 1 97.38 292 LEU A O 1
ATOM 2181 N N . GLU A 1 293 ? -9.609 11.781 9.398 1 98.44 293 GLU A N 1
ATOM 2182 C CA . GLU A 1 293 ? -9.555 11.57 10.844 1 98.44 293 GLU A CA 1
ATOM 2183 C C . GLU A 1 293 ? -8.344 12.281 11.453 1 98.44 293 GLU A C 1
ATOM 2185 O O . GLU A 1 293 ? -8.43 12.812 12.562 1 98.44 293 GLU A O 1
ATOM 2190 N N . THR A 1 294 ? -7.258 12.297 10.711 1 98.38 294 THR A N 1
ATOM 2191 C CA . THR A 1 294 ? -6.031 12.945 11.164 1 98.38 294 THR A CA 1
ATOM 2192 C C . THR A 1 294 ? -6.223 14.453 11.258 1 98.38 294 THR A C 1
ATOM 2194 O O . THR A 1 294 ? -5.863 15.07 12.266 1 98.38 294 THR A O 1
ATOM 2197 N N . ARG A 1 295 ? -6.801 15.039 10.227 1 98 295 ARG A N 1
ATOM 2198 C CA . ARG A 1 295 ? -7.051 16.484 10.219 1 98 295 ARG A CA 1
ATOM 2199 C C . ARG A 1 295 ? -8.008 16.875 11.344 1 98 295 ARG A C 1
ATOM 2201 O O . ARG A 1 295 ? -7.82 17.906 11.992 1 98 295 ARG A O 1
ATOM 2208 N N . GLN A 1 296 ? -9.047 16.047 11.562 1 98.62 296 GLN A N 1
ATOM 2209 C CA . GLN A 1 296 ? -9.977 16.328 12.641 1 98.62 296 GLN A CA 1
ATOM 2210 C C . GLN A 1 296 ? -9.273 16.297 14 1 98.62 296 GLN A C 1
ATOM 2212 O O . GLN A 1 296 ? -9.461 17.203 14.82 1 98.62 296 GLN A O 1
ATOM 2217 N N . ARG A 1 297 ? -8.477 15.266 14.156 1 98.56 297 ARG A N 1
ATOM 2218 C CA . ARG A 1 297 ? -7.707 15.164 15.391 1 98.56 297 ARG A CA 1
ATOM 2219 C C . ARG A 1 297 ? -6.805 16.375 15.578 1 98.56 297 ARG A C 1
ATOM 2221 O O . ARG A 1 297 ? -6.699 16.922 16.688 1 98.56 297 ARG A O 1
ATOM 2228 N N . LEU A 1 298 ? -6.16 16.812 14.547 1 98.56 298 LEU A N 1
ATOM 2229 C CA . LEU A 1 298 ? -5.289 17.984 14.57 1 98.56 298 LEU A CA 1
ATOM 2230 C C . LEU A 1 298 ? -6.047 19.203 15.039 1 98.56 298 LEU A C 1
ATOM 2232 O O . LEU A 1 298 ? -5.617 19.891 15.977 1 98.56 298 LEU A O 1
ATOM 2236 N N . MET A 1 299 ? -7.223 19.469 14.508 1 98.31 299 MET A N 1
ATOM 2237 C CA . MET A 1 299 ? -7.98 20.672 14.836 1 98.31 299 MET A CA 1
ATOM 2238 C C . MET A 1 299 ? -8.555 20.594 16.25 1 98.31 299 MET A C 1
ATOM 2240 O O . MET A 1 299 ? -8.656 21.594 16.938 1 98.31 299 MET A O 1
ATOM 2244 N N . ASP A 1 300 ? -8.883 19.359 16.688 1 98.75 300 ASP A N 1
ATOM 2245 C CA . ASP A 1 300 ? -9.336 19.172 18.062 1 98.75 300 ASP A CA 1
ATOM 2246 C C . ASP A 1 300 ? -8.219 19.5 19.062 1 98.75 300 ASP A C 1
ATOM 2248 O O . ASP A 1 300 ? -8.461 20.094 20.109 1 98.75 300 ASP A O 1
ATOM 2252 N N . LEU A 1 301 ? -7.023 19.109 18.703 1 98.69 301 LEU A N 1
ATOM 2253 C CA . LEU A 1 301 ? -5.887 19.375 19.578 1 98.69 301 LEU A CA 1
ATOM 2254 C C . LEU A 1 301 ? -5.523 20.844 19.562 1 98.69 301 LEU A C 1
ATOM 2256 O O . LEU A 1 301 ? -5.082 21.391 20.594 1 98.69 301 LEU A O 1
ATOM 2260 N N . VAL A 1 302 ? -5.703 21.516 18.422 1 98.5 302 VAL A N 1
ATOM 2261 C CA . VAL A 1 302 ? -5.555 22.969 18.375 1 98.5 302 VAL A CA 1
ATOM 2262 C C . VAL A 1 302 ? -6.547 23.625 19.344 1 98.5 302 VAL A C 1
ATOM 2264 O O . VAL A 1 302 ? -6.188 24.531 20.094 1 98.5 302 VAL A O 1
ATOM 2267 N N . ALA A 1 303 ? -7.785 23.141 19.344 1 98.56 303 ALA A N 1
ATOM 2268 C CA . ALA A 1 303 ? -8.805 23.625 20.266 1 98.56 303 ALA A CA 1
ATOM 2269 C C . ALA A 1 303 ? -8.367 23.453 21.719 1 98.56 303 ALA A C 1
ATOM 2271 O O . ALA A 1 303 ? -8.562 24.344 22.547 1 98.56 303 ALA A O 1
ATOM 2272 N N . ASP A 1 304 ? -7.805 22.312 21.984 1 98.62 304 ASP A N 1
ATOM 2273 C CA . ASP A 1 304 ? -7.309 22.031 23.328 1 98.62 304 ASP A CA 1
ATOM 2274 C C . ASP A 1 304 ? -6.227 23.031 23.719 1 98.62 304 ASP A C 1
ATOM 2276 O O . ASP A 1 304 ? -6.191 23.5 24.859 1 98.62 304 ASP A O 1
ATOM 2280 N N . ASN A 1 305 ? -5.27 23.312 22.797 1 98.56 305 ASN A N 1
ATOM 2281 C CA . ASN A 1 305 ? -4.238 24.312 23.047 1 98.56 305 ASN A CA 1
ATOM 2282 C C . ASN A 1 305 ? -4.844 25.672 23.391 1 98.56 305 ASN A C 1
ATOM 2284 O O . ASN A 1 305 ? -4.414 26.328 24.344 1 98.56 305 ASN A O 1
ATOM 2288 N N . VAL A 1 306 ? -5.867 26.109 22.656 1 98.12 306 VAL A N 1
ATOM 2289 C CA . VAL A 1 306 ? -6.516 27.406 22.859 1 98.12 306 VAL A CA 1
ATOM 2290 C C . VAL A 1 306 ? -7.199 27.422 24.219 1 98.12 306 VAL A C 1
ATOM 2292 O O . VAL A 1 306 ? -7.039 28.375 25 1 98.12 306 VAL A O 1
ATOM 2295 N N . ALA A 1 307 ? -7.918 26.375 24.5 1 98.19 307 ALA A N 1
ATOM 2296 C CA . ALA A 1 307 ? -8.625 26.297 25.766 1 98.19 307 ALA A CA 1
ATOM 2297 C C . ALA A 1 307 ? -7.656 26.344 26.938 1 98.19 307 ALA A C 1
ATOM 2299 O O . ALA A 1 307 ? -7.906 27.031 27.938 1 98.19 307 ALA A O 1
ATOM 2300 N N . ALA A 1 308 ? -6.594 25.594 26.797 1 98.44 308 ALA A N 1
ATOM 2301 C CA . ALA A 1 308 ? -5.59 25.562 27.844 1 98.44 308 ALA A CA 1
ATOM 2302 C C . ALA A 1 308 ? -4.965 26.938 28.062 1 98.44 308 ALA A C 1
ATOM 2304 O O . ALA A 1 308 ? -4.746 27.359 29.188 1 98.44 308 ALA A O 1
ATOM 2305 N N . TRP A 1 309 ? -4.66 27.609 26.969 1 98.06 309 TRP A N 1
ATOM 2306 C CA . TRP A 1 309 ? -4.078 28.953 27.047 1 98.06 309 TRP A CA 1
ATOM 2307 C C . TRP A 1 309 ? -5.031 29.922 27.734 1 98.06 309 TRP A C 1
ATOM 2309 O O . TRP A 1 309 ? -4.617 30.719 28.578 1 98.06 309 TRP A O 1
ATOM 2319 N N . LYS A 1 310 ? -6.266 29.875 27.453 1 96.75 310 LYS A N 1
ATOM 2320 C CA . LYS A 1 310 ? -7.273 30.75 28.047 1 96.75 310 LYS A CA 1
ATOM 2321 C C . LYS A 1 310 ? -7.41 30.484 29.547 1 96.75 310 LYS A C 1
ATOM 2323 O O . LYS A 1 310 ? -7.703 31.391 30.312 1 96.75 310 LYS A O 1
ATOM 2328 N N . ALA A 1 311 ? -7.145 29.297 29.859 1 96.88 311 ALA A N 1
ATOM 2329 C CA . ALA A 1 311 ? -7.25 28.906 31.266 1 96.88 311 ALA A CA 1
ATOM 2330 C C . ALA A 1 311 ? -5.973 29.25 32.031 1 96.88 311 ALA A C 1
ATOM 2332 O O . ALA A 1 311 ? -5.879 29.016 33.25 1 96.88 311 ALA A O 1
ATOM 2333 N N . GLY A 1 312 ? -5.016 29.781 31.328 1 97 312 GLY A N 1
ATOM 2334 C CA . GLY A 1 312 ? -3.779 30.188 31.969 1 97 312 GLY A CA 1
ATOM 2335 C C . GLY A 1 312 ? -2.787 29.047 32.156 1 97 312 GLY A C 1
ATOM 2336 O O . GLY A 1 312 ? -1.836 29.172 32.906 1 97 312 GLY A O 1
ATOM 2337 N N . ALA A 1 313 ? -3.027 27.953 31.422 1 97.69 313 ALA A N 1
ATOM 2338 C CA . ALA A 1 313 ? -2.172 26.781 31.484 1 97.69 313 ALA A CA 1
ATOM 2339 C C . ALA A 1 313 ? -1.821 26.266 30.094 1 97.69 313 ALA A C 1
ATOM 2341 O O . ALA A 1 313 ? -2.078 25.094 29.781 1 97.69 313 ALA A O 1
ATOM 2342 N N . ALA A 1 314 ? -1.104 27.141 29.344 1 97.69 314 ALA A N 1
ATOM 2343 C CA . ALA A 1 314 ? -0.804 26.828 27.938 1 97.69 314 ALA A CA 1
ATOM 2344 C C . ALA A 1 314 ? 0.028 25.547 27.844 1 97.69 314 ALA A C 1
ATOM 2346 O O . ALA A 1 314 ? 0.924 25.312 28.656 1 97.69 314 ALA A O 1
ATOM 2347 N N . VAL A 1 315 ? -0.268 24.703 26.922 1 97.81 315 VAL A N 1
ATOM 2348 C CA . VAL A 1 315 ? 0.458 23.469 26.656 1 97.81 315 VAL A CA 1
ATOM 2349 C C . VAL A 1 315 ? 1.071 23.531 25.25 1 97.81 315 VAL A C 1
ATOM 2351 O O . VAL A 1 315 ? 0.678 24.359 24.438 1 97.81 315 VAL A O 1
ATOM 2354 N N . ASN A 1 316 ? 2.123 22.688 25.016 1 98 316 ASN A N 1
ATOM 2355 C CA . ASN A 1 316 ? 2.799 22.578 23.734 1 98 316 ASN A CA 1
ATOM 2356 C C . ASN A 1 316 ? 3.406 23.906 23.297 1 98 316 ASN A C 1
ATOM 2358 O O . ASN A 1 316 ? 3.357 24.266 22.125 1 98 316 ASN A O 1
ATOM 2362 N N . VAL A 1 317 ? 3.834 24.688 24.266 1 98.56 317 VAL A N 1
ATOM 2363 C CA . VAL A 1 317 ? 4.465 25.984 23.984 1 98.56 317 VAL A CA 1
ATOM 2364 C C . VAL A 1 317 ? 5.867 25.75 23.422 1 98.56 317 VAL A C 1
ATOM 2366 O O . VAL A 1 317 ? 6.668 25.016 24.016 1 98.56 317 VAL A O 1
ATOM 2369 N N . VAL A 1 318 ? 6.164 26.359 22.312 1 96.94 318 VAL A N 1
ATOM 2370 C CA . VAL A 1 318 ? 7.422 26.031 21.641 1 96.94 318 VAL A CA 1
ATOM 2371 C C . VAL A 1 318 ? 8.367 27.219 21.719 1 96.94 318 VAL A C 1
ATOM 2373 O O . VAL A 1 318 ? 9.547 27.109 21.344 1 96.94 318 VAL A O 1
ATOM 2376 N N . ASN A 1 319 ? 7.859 28.422 22.078 1 95.38 319 ASN A N 1
ATOM 2377 C CA . ASN A 1 319 ? 8.742 29.578 22.219 1 95.38 319 ASN A CA 1
ATOM 2378 C C . ASN A 1 319 ? 8.969 29.938 23.688 1 95.38 319 ASN A C 1
ATOM 2380 O O . ASN A 1 319 ? 8.812 31.094 24.078 1 95.38 319 ASN A O 1
ATOM 2384 N N . MET B 1 1 ? 12.227 -37.781 -17.859 1 87 1 MET B N 1
ATOM 2385 C CA . MET B 1 1 ? 12.305 -36.469 -18.5 1 87 1 MET B CA 1
ATOM 2386 C C . MET B 1 1 ? 11.062 -35.625 -18.188 1 87 1 MET B C 1
ATOM 2388 O O . MET B 1 1 ? 9.961 -36.188 -18.062 1 87 1 MET B O 1
ATOM 2392 N N . ALA B 1 2 ? 11.25 -34.375 -17.891 1 94.69 2 ALA B N 1
ATOM 2393 C CA . ALA B 1 2 ? 10.148 -33.469 -17.578 1 94.69 2 ALA B CA 1
ATOM 2394 C C . ALA B 1 2 ? 10.125 -32.281 -18.531 1 94.69 2 ALA B C 1
ATOM 2396 O O . ALA B 1 2 ? 11.148 -31.922 -19.109 1 94.69 2 ALA B O 1
ATOM 2397 N N . VAL B 1 3 ? 8.938 -31.844 -18.766 1 97.75 3 VAL B N 1
ATOM 2398 C CA . VAL B 1 3 ? 8.789 -30.688 -19.625 1 97.75 3 VAL B CA 1
ATOM 2399 C C . VAL B 1 3 ? 7.961 -29.609 -18.906 1 97.75 3 VAL B C 1
ATOM 2401 O O . VAL B 1 3 ? 6.93 -29.922 -18.312 1 97.75 3 VAL B O 1
ATOM 2404 N N . VAL B 1 4 ? 8.453 -28.406 -18.844 1 98.19 4 VAL B N 1
ATOM 2405 C CA . VAL B 1 4 ? 7.668 -27.234 -18.469 1 98.19 4 VAL B CA 1
ATOM 2406 C C . VAL B 1 4 ? 7.051 -26.609 -19.719 1 98.19 4 VAL B C 1
ATOM 2408 O O . VAL B 1 4 ? 7.75 -25.969 -20.516 1 98.19 4 VAL B O 1
ATOM 2411 N N . ILE B 1 5 ? 5.781 -26.703 -19.859 1 97.56 5 ILE B N 1
ATOM 2412 C CA . ILE B 1 5 ? 5.156 -26.5 -21.156 1 97.56 5 ILE B CA 1
ATOM 2413 C C . ILE B 1 5 ? 5 -25 -21.438 1 97.56 5 ILE B C 1
ATOM 2415 O O . ILE B 1 5 ? 4.844 -24.578 -22.578 1 97.56 5 ILE B O 1
ATOM 2419 N N . ASN B 1 6 ? 5.012 -24.109 -20.422 1 96.38 6 ASN B N 1
ATOM 2420 C CA . ASN B 1 6 ? 4.84 -22.672 -20.578 1 96.38 6 ASN B CA 1
ATOM 2421 C C . ASN B 1 6 ? 5.625 -21.891 -19.531 1 96.38 6 ASN B C 1
ATOM 2423 O O . ASN B 1 6 ? 5.066 -21.031 -18.844 1 96.38 6 ASN B O 1
ATOM 2427 N N . ALA B 1 7 ? 6.918 -22.125 -19.469 1 96 7 ALA B N 1
ATOM 2428 C CA . ALA B 1 7 ? 7.828 -21.516 -18.5 1 96 7 ALA B CA 1
ATOM 2429 C C . ALA B 1 7 ? 7.789 -20 -18.594 1 96 7 ALA B C 1
ATOM 2431 O O . ALA B 1 7 ? 8.102 -19.312 -17.625 1 96 7 ALA B O 1
ATOM 2432 N N . GLY B 1 8 ? 7.348 -19.516 -19.734 1 94.06 8 GLY B N 1
ATOM 2433 C CA . GLY B 1 8 ? 7.277 -18.078 -19.938 1 94.06 8 GLY B CA 1
ATOM 2434 C C . GLY B 1 8 ? 6.324 -17.391 -18.984 1 94.06 8 GLY B C 1
ATOM 2435 O O . GLY B 1 8 ? 6.477 -16.188 -18.688 1 94.06 8 GLY B O 1
ATOM 2436 N N . ARG B 1 9 ? 5.332 -18.109 -18.5 1 93.5 9 ARG B N 1
ATOM 2437 C CA . ARG B 1 9 ? 4.367 -17.562 -17.562 1 93.5 9 ARG B CA 1
ATOM 2438 C C . ARG B 1 9 ? 4.984 -17.406 -16.172 1 93.5 9 ARG B C 1
ATOM 2440 O O . ARG B 1 9 ? 4.613 -16.5 -15.414 1 93.5 9 ARG B O 1
ATOM 2447 N N . LEU B 1 10 ? 5.965 -18.266 -15.922 1 95.44 10 LEU B N 1
ATOM 2448 C CA . LEU B 1 10 ? 6.609 -18.312 -14.609 1 95.44 10 LEU B CA 1
ATOM 2449 C C . LEU B 1 10 ? 7.891 -17.484 -14.609 1 95.44 10 LEU B C 1
ATOM 2451 O O . LEU B 1 10 ? 8.141 -16.719 -13.672 1 95.44 10 LEU B O 1
ATOM 2455 N N . ASP B 1 11 ? 8.641 -17.641 -15.633 1 96.62 11 ASP B N 1
ATOM 2456 C CA . ASP B 1 11 ? 9.992 -17.078 -15.68 1 96.62 11 ASP B CA 1
ATOM 2457 C C . ASP B 1 11 ? 10.062 -15.922 -16.672 1 96.62 11 ASP B C 1
ATOM 2459 O O . ASP B 1 11 ? 10.984 -15.867 -17.5 1 96.62 11 ASP B O 1
ATOM 2463 N N . PHE B 1 12 ? 9.109 -15.016 -16.625 1 94.12 12 PHE B N 1
ATOM 2464 C CA . PHE B 1 12 ? 8.984 -13.93 -17.578 1 94.12 12 PHE B CA 1
ATOM 2465 C C . PHE B 1 12 ? 10.141 -12.945 -17.438 1 94.12 12 PHE B C 1
ATOM 2467 O O . PHE B 1 12 ? 10.398 -12.141 -18.344 1 94.12 12 PHE B O 1
ATOM 2474 N N . ASP B 1 13 ? 10.867 -12.945 -16.281 1 94.12 13 ASP B N 1
ATOM 2475 C CA . ASP B 1 13 ? 11.984 -12.031 -16.078 1 94.12 13 ASP B CA 1
ATOM 2476 C C . ASP B 1 13 ? 13.32 -12.773 -16.094 1 94.12 13 ASP B C 1
ATOM 2478 O O . ASP B 1 13 ? 14.375 -12.172 -15.891 1 94.12 13 ASP B O 1
ATOM 2482 N N . ARG B 1 14 ? 13.344 -14.086 -16.281 1 95.38 14 ARG B N 1
ATOM 2483 C CA . ARG B 1 14 ? 14.516 -14.945 -16.422 1 95.38 14 ARG B CA 1
ATOM 2484 C C . ARG B 1 14 ? 15.359 -14.938 -15.156 1 95.38 14 ARG B C 1
ATOM 2486 O O . ARG B 1 14 ? 16.594 -14.906 -15.219 1 95.38 14 ARG B O 1
ATOM 2493 N N . LYS B 1 15 ? 14.648 -14.984 -14.016 1 96.44 15 LYS B N 1
ATOM 2494 C CA . LYS B 1 15 ? 15.375 -14.898 -12.758 1 96.44 15 LYS B CA 1
ATOM 2495 C C . LYS B 1 15 ? 15.211 -16.172 -11.938 1 96.44 15 LYS B C 1
ATOM 2497 O O . LYS B 1 15 ? 15.844 -16.328 -10.891 1 96.44 15 LYS B O 1
ATOM 2502 N N . LEU B 1 16 ? 14.43 -17.109 -12.398 1 97.44 16 LEU B N 1
ATOM 2503 C CA . LEU B 1 16 ? 14.156 -18.312 -11.633 1 97.44 16 LEU B CA 1
ATOM 2504 C C . LEU B 1 16 ? 15.281 -19.328 -11.797 1 97.44 16 LEU B C 1
ATOM 2506 O O . LEU B 1 16 ? 15.922 -19.391 -12.852 1 97.44 16 LEU B O 1
ATOM 2510 N N . ASP B 1 17 ? 15.547 -20.078 -10.75 1 98.19 17 ASP B N 1
ATOM 2511 C CA . ASP B 1 17 ? 16.469 -21.203 -10.734 1 98.19 17 ASP B CA 1
ATOM 2512 C C . ASP B 1 17 ? 15.703 -22.531 -10.836 1 98.19 17 ASP B C 1
ATOM 2514 O O . ASP B 1 17 ? 14.938 -22.875 -9.93 1 98.19 17 ASP B O 1
ATOM 2518 N N . PHE B 1 18 ? 15.938 -23.297 -11.922 1 97.75 18 PHE B N 1
ATOM 2519 C CA . PHE B 1 18 ? 15.195 -24.531 -12.164 1 97.75 18 PHE B CA 1
ATOM 2520 C C . PHE B 1 18 ? 16.047 -25.75 -11.805 1 97.75 18 PHE B C 1
ATOM 2522 O O . PHE B 1 18 ? 15.672 -26.875 -12.109 1 97.75 18 PHE B O 1
ATOM 2529 N N . THR B 1 19 ? 17.172 -25.531 -11.117 1 97.81 19 THR B N 1
ATOM 2530 C CA . THR B 1 19 ? 18.109 -26.594 -10.812 1 97.81 19 THR B CA 1
ATOM 2531 C C . THR B 1 19 ? 17.438 -27.688 -9.992 1 97.81 19 THR B C 1
ATOM 2533 O O . THR B 1 19 ? 17.609 -28.875 -10.273 1 97.81 19 THR B O 1
ATOM 2536 N N . LYS B 1 20 ? 16.703 -27.328 -9 1 98.31 20 LYS B N 1
ATOM 2537 C CA . LYS B 1 20 ? 16.031 -28.312 -8.156 1 98.31 20 LYS B CA 1
ATOM 2538 C C . LYS B 1 20 ? 15.086 -29.188 -8.977 1 98.31 20 LYS B C 1
ATOM 2540 O O . LYS B 1 20 ? 15.047 -30.406 -8.797 1 98.31 20 LYS B O 1
ATOM 2545 N N . LEU B 1 21 ? 14.305 -28.531 -9.844 1 98 21 LEU B N 1
ATOM 2546 C CA . LEU B 1 21 ? 13.383 -29.281 -10.688 1 98 21 LEU B CA 1
ATOM 2547 C C . LEU B 1 21 ? 14.141 -30.188 -11.648 1 98 21 LEU B C 1
ATOM 2549 O O . LEU B 1 21 ? 13.773 -31.359 -11.828 1 98 21 LEU B O 1
ATOM 2553 N N . LYS B 1 22 ? 15.195 -29.688 -12.227 1 97.38 22 LYS B N 1
ATOM 2554 C CA . LYS B 1 22 ? 16.031 -30.484 -13.125 1 97.38 22 LYS B CA 1
ATOM 2555 C C . LYS B 1 22 ? 16.562 -31.734 -12.422 1 97.38 22 LYS B C 1
ATOM 2557 O O . LYS B 1 22 ? 16.5 -32.844 -12.961 1 97.38 22 LYS B O 1
ATOM 2562 N N . ASP B 1 23 ? 17.062 -31.5 -11.258 1 97.12 23 ASP B N 1
ATOM 2563 C CA . ASP B 1 23 ? 17.594 -32.594 -10.469 1 97.12 23 ASP B CA 1
ATOM 2564 C C . ASP B 1 23 ? 16.516 -33.625 -10.148 1 97.12 23 ASP B C 1
ATOM 2566 O O . ASP B 1 23 ? 16.75 -34.844 -10.25 1 97.12 23 ASP B O 1
ATOM 2570 N N . ALA B 1 24 ? 15.344 -33.125 -9.773 1 96.62 24 ALA B N 1
ATOM 2571 C CA . ALA B 1 24 ? 14.234 -34.031 -9.438 1 96.62 24 ALA B CA 1
ATOM 2572 C C . ALA B 1 24 ? 13.82 -34.875 -10.633 1 96.62 24 ALA B C 1
ATOM 2574 O O . ALA B 1 24 ? 13.312 -35.969 -10.477 1 96.62 24 ALA B O 1
ATOM 2575 N N . CYS B 1 25 ? 14.094 -34.344 -11.875 1 93.81 25 CYS B N 1
ATOM 2576 C CA . CYS B 1 25 ? 13.664 -35.031 -13.094 1 93.81 25 CYS B CA 1
ATOM 2577 C C . CYS B 1 25 ? 14.781 -35.906 -13.656 1 93.81 25 CYS B C 1
ATOM 2579 O O . CYS B 1 25 ? 14.656 -36.438 -14.758 1 93.81 25 CYS B O 1
ATOM 2581 N N . GLY B 1 26 ? 15.914 -36.031 -12.969 1 91.31 26 GLY B N 1
ATOM 2582 C CA . GLY B 1 26 ? 17 -36.906 -13.406 1 91.31 26 GLY B CA 1
ATOM 2583 C C . GLY B 1 26 ? 18.031 -36.188 -14.258 1 91.31 26 GLY B C 1
ATOM 2584 O O . GLY B 1 26 ? 18.75 -36.844 -15.023 1 91.31 26 GLY B O 1
ATOM 2585 N N . GLY B 1 27 ? 17.953 -34.875 -14.25 1 90.5 27 GLY B N 1
ATOM 2586 C CA . GLY B 1 27 ? 19.031 -34.125 -14.859 1 90.5 27 GLY B CA 1
ATOM 2587 C C . GLY B 1 27 ? 18.641 -33.531 -16.188 1 90.5 27 GLY B C 1
ATOM 2588 O O . GLY B 1 27 ? 19.422 -32.75 -16.781 1 90.5 27 GLY B O 1
ATOM 2589 N N . GLU B 1 28 ? 17.5 -33.875 -16.719 1 91.12 28 GLU B N 1
ATOM 2590 C CA . GLU B 1 28 ? 17.047 -33.312 -17.984 1 91.12 28 GLU B CA 1
ATOM 2591 C C . GLU B 1 28 ? 15.711 -32.594 -17.828 1 91.12 28 GLU B C 1
ATOM 2593 O O . GLU B 1 28 ? 14.766 -33.125 -17.25 1 91.12 28 GLU B O 1
ATOM 2598 N N . LEU B 1 29 ? 15.695 -31.422 -18.312 1 95.88 29 LEU B N 1
ATOM 2599 C CA . LEU B 1 29 ? 14.492 -30.594 -18.219 1 95.88 29 LEU B CA 1
ATOM 2600 C C . LEU B 1 29 ? 14.281 -29.812 -19.516 1 95.88 29 LEU B C 1
ATOM 2602 O O . LEU B 1 29 ? 15.156 -29.062 -19.938 1 95.88 29 LEU B O 1
ATOM 2606 N N . THR B 1 30 ? 13.188 -30.109 -20.172 1 97.38 30 THR B N 1
ATOM 2607 C CA . THR B 1 30 ? 12.781 -29.344 -21.328 1 97.38 30 THR B CA 1
ATOM 2608 C C . THR B 1 30 ? 11.852 -28.203 -20.922 1 97.38 30 THR B C 1
ATOM 2610 O O . THR B 1 30 ? 10.945 -28.391 -20.109 1 97.38 30 THR B O 1
ATOM 2613 N N . MET B 1 31 ? 12.117 -27.047 -21.406 1 97.19 31 MET B N 1
ATOM 2614 C CA . MET B 1 31 ? 11.281 -25.906 -21.062 1 97.19 31 MET B CA 1
ATOM 2615 C C . MET B 1 31 ? 10.906 -25.109 -22.297 1 97.19 31 MET B C 1
ATOM 2617 O O . MET B 1 31 ? 11.727 -24.922 -23.203 1 97.19 31 MET B O 1
ATOM 2621 N N . PHE B 1 32 ? 9.688 -24.625 -22.344 1 97.06 32 PHE B N 1
ATOM 2622 C CA . PHE B 1 32 ? 9.227 -23.75 -23.422 1 97.06 32 PHE B CA 1
ATOM 2623 C C . PHE B 1 32 ? 8.852 -22.375 -22.891 1 97.06 32 PHE B C 1
ATOM 2625 O O . PHE B 1 32 ? 8.156 -22.266 -21.875 1 97.06 32 PHE B O 1
ATOM 2632 N N . ASP B 1 33 ? 9.18 -21.328 -23.547 1 92.88 33 ASP B N 1
ATOM 2633 C CA . ASP B 1 33 ? 9.078 -19.953 -23.062 1 92.88 33 ASP B CA 1
ATOM 2634 C C . ASP B 1 33 ? 7.68 -19.391 -23.312 1 92.88 33 ASP B C 1
ATOM 2636 O O . ASP B 1 33 ? 7.297 -18.375 -22.734 1 92.88 33 ASP B O 1
ATOM 2640 N N . ASP B 1 34 ? 6.922 -20.016 -24.062 1 90.31 34 ASP B N 1
ATOM 2641 C CA . ASP B 1 34 ? 5.566 -19.562 -24.344 1 90.31 34 ASP B CA 1
ATOM 2642 C C . ASP B 1 34 ? 4.715 -19.516 -23.078 1 90.31 34 ASP B C 1
ATOM 2644 O O . ASP B 1 34 ? 4.859 -20.375 -22.203 1 90.31 34 ASP B O 1
ATOM 2648 N N . ASP B 1 35 ? 3.852 -18.484 -23.109 1 91.19 35 ASP B N 1
ATOM 2649 C CA . ASP B 1 35 ? 3.064 -18.328 -21.891 1 91.19 35 ASP B CA 1
ATOM 2650 C C . ASP B 1 35 ? 1.678 -18.953 -22.047 1 91.19 35 ASP B C 1
ATOM 2652 O O . ASP B 1 35 ? 1.013 -19.266 -21.047 1 91.19 35 ASP B O 1
ATOM 2656 N N . SER B 1 36 ? 1.256 -19.094 -23.266 1 91.69 36 SER B N 1
ATOM 2657 C CA . SER B 1 36 ? -0.122 -19.547 -23.453 1 91.69 36 SER B CA 1
ATOM 2658 C C . SER B 1 36 ? -0.237 -20.5 -24.641 1 91.69 36 SER B C 1
ATOM 2660 O O . SER B 1 36 ? -0.902 -20.188 -25.641 1 91.69 36 SER B O 1
ATOM 2662 N N . PRO B 1 37 ? 0.333 -21.672 -24.516 1 95.38 37 PRO B N 1
ATOM 2663 C CA . PRO B 1 37 ? 0.231 -22.656 -25.609 1 95.38 37 PRO B CA 1
ATOM 2664 C C . PRO B 1 37 ? -1.166 -23.25 -25.719 1 95.38 37 PRO B C 1
ATOM 2666 O O . PRO B 1 37 ? -1.895 -23.328 -24.734 1 95.38 37 PRO B O 1
ATOM 2669 N N . THR B 1 38 ? -1.509 -23.672 -26.953 1 95.94 38 THR B N 1
ATOM 2670 C CA . THR B 1 38 ? -2.762 -24.375 -27.172 1 95.94 38 THR B CA 1
ATOM 2671 C C . THR B 1 38 ? -2.668 -25.812 -26.656 1 95.94 38 THR B C 1
ATOM 2673 O O . THR B 1 38 ? -1.57 -26.344 -26.469 1 95.94 38 THR B O 1
ATOM 2676 N N . PRO B 1 39 ? -3.832 -26.438 -26.469 1 96.81 39 PRO B N 1
ATOM 2677 C CA . PRO B 1 39 ? -3.811 -27.844 -26.047 1 96.81 39 PRO B CA 1
ATOM 2678 C C . PRO B 1 39 ? -3.043 -28.734 -27.016 1 96.81 39 PRO B C 1
ATOM 2680 O O . PRO B 1 39 ? -2.348 -29.656 -26.578 1 96.81 39 PRO B O 1
ATOM 2683 N N . GLU B 1 40 ? -3.1 -28.438 -28.328 1 97.25 40 GLU B N 1
ATOM 2684 C CA . GLU B 1 40 ? -2.371 -29.219 -29.328 1 97.25 40 GLU B CA 1
ATOM 2685 C C . GLU B 1 40 ? -0.864 -29.031 -29.172 1 97.25 40 GLU B C 1
ATOM 2687 O O . GLU B 1 40 ? -0.107 -30.016 -29.234 1 97.25 40 GLU B O 1
ATOM 2692 N N . ALA B 1 41 ? -0.507 -27.797 -28.953 1 97.75 41 ALA B N 1
ATOM 2693 C CA . ALA B 1 41 ? 0.91 -27.516 -28.734 1 97.75 41 ALA B CA 1
ATOM 2694 C C . ALA B 1 41 ? 1.424 -28.203 -27.469 1 97.75 41 ALA B C 1
ATOM 2696 O O . ALA B 1 41 ? 2.545 -28.703 -27.453 1 97.75 41 ALA B O 1
ATOM 2697 N N . ILE B 1 42 ? 0.611 -28.219 -26.469 1 97.94 42 ILE B N 1
ATOM 2698 C CA . ILE B 1 42 ? 0.971 -28.859 -25.203 1 97.94 42 ILE B CA 1
ATOM 2699 C C . ILE B 1 42 ? 1.212 -30.344 -25.422 1 97.94 42 ILE B C 1
ATOM 2701 O O . ILE B 1 42 ? 2.203 -30.906 -24.938 1 97.94 42 ILE B O 1
ATOM 2705 N N . ALA B 1 43 ? 0.347 -31 -26.172 1 97.5 43 ALA B N 1
ATOM 2706 C CA . ALA B 1 43 ? 0.471 -32.438 -26.469 1 97.5 43 ALA B CA 1
ATOM 2707 C C . ALA B 1 43 ? 1.771 -32.719 -27.203 1 97.5 43 ALA B C 1
ATOM 2709 O O . ALA B 1 43 ? 2.459 -33.688 -26.906 1 97.5 43 ALA B O 1
ATOM 2710 N N . GLU B 1 44 ? 2.035 -31.859 -28.156 1 97.81 44 GLU B N 1
ATOM 2711 C CA . GLU B 1 44 ? 3.271 -32.031 -28.906 1 97.81 44 GLU B CA 1
ATOM 2712 C C . GLU B 1 44 ? 4.496 -31.875 -28.016 1 97.81 44 GLU B C 1
ATOM 2714 O O . GLU B 1 44 ? 5.422 -32.688 -28.078 1 97.81 44 GLU B O 1
ATOM 2719 N N . ARG B 1 45 ? 4.473 -30.875 -27.141 1 97.44 45 ARG B N 1
ATOM 2720 C CA . ARG B 1 45 ? 5.59 -30.609 -26.25 1 97.44 45 ARG B CA 1
ATOM 2721 C C . ARG B 1 45 ? 5.785 -31.75 -25.25 1 97.44 45 ARG B C 1
ATOM 2723 O O . ARG B 1 45 ? 6.91 -32.031 -24.828 1 97.44 45 ARG B O 1
ATOM 2730 N N . ALA B 1 46 ? 4.727 -32.375 -24.922 1 97.75 46 ALA B N 1
ATOM 2731 C CA . ALA B 1 46 ? 4.738 -33.406 -23.891 1 97.75 46 ALA B CA 1
ATOM 2732 C C . ALA B 1 46 ? 5.273 -34.75 -24.438 1 97.75 46 ALA B C 1
ATOM 2734 O O . ALA B 1 46 ? 5.578 -35.656 -23.672 1 97.75 46 ALA B O 1
ATOM 2735 N N . SER B 1 47 ? 5.402 -34.844 -25.766 1 96.75 47 SER B N 1
ATOM 2736 C CA . SER B 1 47 ? 5.828 -36.094 -26.406 1 96.75 47 SER B CA 1
ATOM 2737 C C . SER B 1 47 ? 7.168 -36.562 -25.844 1 96.75 47 SER B C 1
ATOM 2739 O O . SER B 1 47 ? 8.133 -35.812 -25.797 1 96.75 47 SER B O 1
ATOM 2741 N N . GLY B 1 48 ? 7.211 -37.812 -25.375 1 95.75 48 GLY B N 1
ATOM 2742 C CA . GLY B 1 48 ? 8.445 -38.406 -24.891 1 95.75 48 GLY B CA 1
ATOM 2743 C C . GLY B 1 48 ? 8.727 -38.094 -23.438 1 95.75 48 GLY B C 1
ATOM 2744 O O . GLY B 1 48 ? 9.711 -38.562 -22.875 1 95.75 48 GLY B O 1
ATOM 2745 N N . HIS B 1 49 ? 7.91 -37.312 -22.812 1 97.19 49 HIS B N 1
ATOM 2746 C CA . HIS B 1 49 ? 8.125 -36.938 -21.406 1 97.19 49 HIS B CA 1
ATOM 2747 C C . HIS B 1 49 ? 7.152 -37.656 -20.484 1 97.19 49 HIS B C 1
ATOM 2749 O O . HIS B 1 49 ? 5.992 -37.875 -20.844 1 97.19 49 HIS B O 1
ATOM 2755 N N . ALA B 1 50 ? 7.582 -38.031 -19.328 1 97 50 ALA B N 1
ATOM 2756 C CA . ALA B 1 50 ? 6.727 -38.688 -18.328 1 97 50 ALA B CA 1
ATOM 2757 C C . ALA B 1 50 ? 6.07 -37.625 -17.422 1 97 50 ALA B C 1
ATOM 2759 O O . ALA B 1 50 ? 4.992 -37.875 -16.875 1 97 50 ALA B O 1
ATOM 2760 N N . VAL B 1 51 ? 6.746 -36.469 -17.281 1 98.12 51 VAL B N 1
ATOM 2761 C CA . VAL B 1 51 ? 6.285 -35.406 -16.359 1 98.12 51 VAL B CA 1
ATOM 2762 C C . VAL B 1 51 ? 6.012 -34.125 -17.141 1 98.12 51 VAL B C 1
ATOM 2764 O O . VAL B 1 51 ? 6.875 -33.656 -17.891 1 98.12 51 VAL B O 1
ATOM 2767 N N . VAL B 1 52 ? 4.801 -33.594 -16.953 1 98.31 52 VAL B N 1
ATOM 2768 C CA . VAL B 1 52 ? 4.398 -32.344 -17.547 1 98.31 52 VAL B CA 1
ATOM 2769 C C . VAL B 1 52 ? 4.145 -31.312 -16.438 1 98.31 52 VAL B C 1
ATOM 2771 O O . VAL B 1 52 ? 3.338 -31.547 -15.539 1 98.31 52 VAL B O 1
ATOM 2774 N N . VAL B 1 53 ? 4.852 -30.203 -16.453 1 98.25 53 VAL B N 1
ATOM 2775 C CA . VAL B 1 53 ? 4.621 -29.078 -15.562 1 98.25 53 VAL B CA 1
ATOM 2776 C C . VAL B 1 53 ? 3.879 -27.969 -16.312 1 98.25 53 VAL B C 1
ATOM 2778 O O . VAL B 1 53 ? 4.336 -27.5 -17.359 1 98.25 53 VAL B O 1
ATOM 2781 N N . SER B 1 54 ? 2.742 -27.625 -15.828 1 97.56 54 SER B N 1
ATOM 2782 C CA . SER B 1 54 ? 1.89 -26.625 -16.453 1 97.56 54 SER B CA 1
ATOM 2783 C C . SER B 1 54 ? 1.577 -25.484 -15.492 1 97.56 54 SER B C 1
ATOM 2785 O O . SER B 1 54 ? 1.605 -25.672 -14.273 1 97.56 54 SER B O 1
ATOM 2787 N N . LYS B 1 55 ? 1.39 -24.312 -16.031 1 96.56 55 LYS B N 1
ATOM 2788 C CA . LYS B 1 55 ? 0.964 -23.141 -15.266 1 96.56 55 LYS B CA 1
ATOM 2789 C C . LYS B 1 55 ? -0.235 -22.469 -15.922 1 96.56 55 LYS B C 1
ATOM 2791 O O . LYS B 1 55 ? -0.087 -21.766 -16.922 1 96.56 55 LYS B O 1
ATOM 2796 N N . GLU B 1 56 ? -1.397 -22.594 -15.398 1 91.81 56 GLU B N 1
ATOM 2797 C CA . GLU B 1 56 ? -2.617 -21.828 -15.633 1 91.81 56 GLU B CA 1
ATOM 2798 C C . GLU B 1 56 ? -3.021 -21.875 -17.109 1 91.81 56 GLU B C 1
ATOM 2800 O O . GLU B 1 56 ? -3.398 -20.859 -17.688 1 91.81 56 GLU B O 1
ATOM 2805 N N . VAL B 1 57 ? -2.854 -23.016 -17.781 1 93.81 57 VAL B N 1
ATOM 2806 C CA . VAL B 1 57 ? -3.324 -23.188 -19.156 1 93.81 57 VAL B CA 1
ATOM 2807 C C . VAL B 1 57 ? -4.152 -24.469 -19.266 1 93.81 57 VAL B C 1
ATOM 2809 O O . VAL B 1 57 ? -3.914 -25.422 -18.531 1 93.81 57 VAL B O 1
ATOM 2812 N N . PRO B 1 58 ? -5.098 -24.438 -20.156 1 94.5 58 PRO B N 1
ATOM 2813 C CA . PRO B 1 58 ? -5.883 -25.656 -20.328 1 94.5 58 PRO B CA 1
ATOM 2814 C C . PRO B 1 58 ? -5.043 -26.828 -20.828 1 94.5 58 PRO B C 1
ATOM 2816 O O . PRO B 1 58 ? -4.383 -26.734 -21.859 1 94.5 58 PRO B O 1
ATOM 2819 N N . VAL B 1 59 ? -5.055 -27.906 -20.094 1 96.94 59 VAL B N 1
ATOM 2820 C CA . VAL B 1 59 ? -4.398 -29.156 -20.484 1 96.94 59 VAL B CA 1
ATOM 2821 C C . VAL B 1 59 ? -5.449 -30.203 -20.859 1 96.94 59 VAL B C 1
ATOM 2823 O O . VAL B 1 59 ? -6.188 -30.688 -20 1 96.94 59 VAL B O 1
ATOM 2826 N N . ASP B 1 60 ? -5.555 -30.469 -22.141 1 97.75 60 ASP B N 1
ATOM 2827 C CA . ASP B 1 60 ? -6.434 -31.547 -22.594 1 97.75 60 ASP B CA 1
ATOM 2828 C C . ASP B 1 60 ? -5.773 -32.906 -22.391 1 97.75 60 ASP B C 1
ATOM 2830 O O . ASP B 1 60 ? -4.988 -33.344 -23.234 1 97.75 60 ASP B O 1
ATOM 2834 N N . VAL B 1 61 ? -6.18 -33.562 -21.406 1 98.06 61 VAL B N 1
ATOM 2835 C CA . VAL B 1 61 ? -5.586 -34.844 -20.969 1 98.06 61 VAL B CA 1
ATOM 2836 C C . VAL B 1 61 ? -5.703 -35.875 -22.094 1 98.06 61 VAL B C 1
ATOM 2838 O O . VAL B 1 61 ? -4.805 -36.688 -22.281 1 98.06 61 VAL B O 1
ATOM 2841 N N . ASN B 1 62 ? -6.723 -35.781 -22.859 1 97.5 62 ASN B N 1
ATOM 2842 C CA . ASN B 1 62 ? -6.988 -36.75 -23.891 1 97.5 62 ASN B CA 1
ATOM 2843 C C . ASN B 1 62 ? -6.008 -36.625 -25.062 1 97.5 62 ASN B C 1
ATOM 2845 O O . ASN B 1 62 ? -5.82 -37.562 -25.828 1 97.5 62 ASN B O 1
ATOM 2849 N N . LEU B 1 63 ? -5.453 -35.5 -25.188 1 98 63 LEU B N 1
ATOM 2850 C CA . LEU B 1 63 ? -4.523 -35.25 -26.281 1 98 63 LEU B CA 1
ATOM 2851 C C . LEU B 1 63 ? -3.104 -35.656 -25.891 1 98 63 LEU B C 1
ATOM 2853 O O . LEU B 1 63 ? -2.223 -35.75 -26.75 1 98 63 LEU B O 1
ATOM 2857 N N . LEU B 1 64 ? -2.828 -35.906 -24.625 1 98.38 64 LEU B N 1
ATOM 2858 C CA . LEU B 1 64 ? -1.469 -36.125 -24.156 1 98.38 64 LEU B CA 1
ATOM 2859 C C . LEU B 1 64 ? -0.966 -37.5 -24.594 1 98.38 64 LEU B C 1
ATOM 2861 O O . LEU B 1 64 ? -1.736 -38.469 -24.656 1 98.38 64 LEU B O 1
ATOM 2865 N N . PRO B 1 65 ? 0.304 -37.625 -24.938 1 97.88 65 PRO B N 1
ATOM 2866 C CA . PRO B 1 65 ? 0.862 -38.938 -25.281 1 97.88 65 PRO B CA 1
ATOM 2867 C C . PRO B 1 65 ? 0.855 -39.906 -24.094 1 97.88 65 PRO B C 1
ATOM 2869 O O . PRO B 1 65 ? 0.759 -39.469 -22.938 1 97.88 65 PRO B O 1
ATOM 2872 N N . ASP B 1 66 ? 1.04 -41.188 -24.375 1 97.44 66 ASP B N 1
ATOM 2873 C CA . ASP B 1 66 ? 0.961 -42.25 -23.375 1 97.44 66 ASP B CA 1
ATOM 2874 C C . ASP B 1 66 ? 2.164 -42.188 -22.438 1 97.44 66 ASP B C 1
ATOM 2876 O O . ASP B 1 66 ? 2.135 -42.781 -21.344 1 97.44 66 ASP B O 1
ATOM 2880 N N . THR B 1 67 ? 3.174 -41.469 -22.875 1 97.38 67 THR B N 1
ATOM 2881 C CA . THR B 1 67 ? 4.379 -41.406 -22.047 1 97.38 67 THR B CA 1
ATOM 2882 C C . THR B 1 67 ? 4.125 -40.594 -20.781 1 97.38 67 THR B C 1
ATOM 2884 O O . THR B 1 67 ? 4.852 -40.719 -19.797 1 97.38 67 THR B O 1
ATOM 2887 N N . VAL B 1 68 ? 3.129 -39.688 -20.781 1 98.31 68 VAL B N 1
ATOM 2888 C CA . VAL B 1 68 ? 2.875 -38.812 -19.656 1 98.31 68 VAL B CA 1
ATOM 2889 C C . VAL B 1 68 ? 2.26 -39.625 -18.5 1 98.31 68 VAL B C 1
ATOM 2891 O O . VAL B 1 68 ? 1.261 -40.312 -18.688 1 98.31 68 VAL B O 1
ATOM 2894 N N . LYS B 1 69 ? 2.902 -39.469 -17.359 1 98.19 69 LYS B N 1
ATOM 2895 C CA . LYS B 1 69 ? 2.43 -40.219 -16.188 1 98.19 69 LYS B CA 1
ATOM 2896 C C . LYS B 1 69 ? 2.135 -39.25 -15.031 1 98.19 69 LYS B C 1
ATOM 2898 O O . LYS B 1 69 ? 1.437 -39.625 -14.086 1 98.19 69 LYS B O 1
ATOM 2903 N N . LEU B 1 70 ? 2.635 -38.031 -15.07 1 98.56 70 LEU B N 1
ATOM 2904 C CA . LEU B 1 70 ? 2.457 -37.031 -14.031 1 98.56 70 LEU B CA 1
ATOM 2905 C C . LEU B 1 70 ? 2.234 -35.656 -14.641 1 98.56 70 LEU B C 1
ATOM 2907 O O . LEU B 1 70 ? 2.963 -35.25 -15.547 1 98.56 70 LEU B O 1
ATOM 2911 N N . ILE B 1 71 ? 1.17 -34.969 -14.211 1 98.62 71 ILE B N 1
ATOM 2912 C CA . ILE B 1 71 ? 0.967 -33.562 -14.469 1 98.62 71 ILE B CA 1
ATOM 2913 C C . ILE B 1 71 ? 1.123 -32.781 -13.172 1 98.62 71 ILE B C 1
ATOM 2915 O O . ILE B 1 71 ? 0.418 -33.031 -12.195 1 98.62 71 ILE B O 1
ATOM 2919 N N . CYS B 1 72 ? 2.068 -31.906 -13.133 1 98.44 72 CYS B N 1
ATOM 2920 C CA . CYS B 1 72 ? 2.211 -30.984 -12.023 1 98.44 72 CYS B CA 1
ATOM 2921 C C . CYS B 1 72 ? 1.689 -29.594 -12.398 1 98.44 72 CYS B C 1
ATOM 2923 O O . CYS B 1 72 ? 2.307 -28.891 -13.195 1 98.44 72 CYS B O 1
ATOM 2925 N N . GLU B 1 73 ? 0.552 -29.266 -11.852 1 98 73 GLU B N 1
ATOM 2926 C CA . GLU B 1 73 ? 0.102 -27.891 -11.953 1 98 73 GLU B CA 1
ATOM 2927 C C . GLU B 1 73 ? 0.904 -26.969 -11.031 1 98 73 GLU B C 1
ATOM 2929 O O . GLU B 1 73 ? 0.914 -27.172 -9.812 1 98 73 GLU B O 1
ATOM 2934 N N . ALA B 1 74 ? 1.562 -26.016 -11.641 1 97.69 74 ALA B N 1
ATOM 2935 C CA . ALA B 1 74 ? 2.35 -25.062 -10.867 1 97.69 74 ALA B CA 1
ATOM 2936 C C . ALA B 1 74 ? 1.464 -23.984 -10.266 1 97.69 74 ALA B C 1
ATOM 2938 O O . ALA B 1 74 ? 1.599 -22.797 -10.609 1 97.69 74 ALA B O 1
ATOM 2939 N N . GLY B 1 75 ? 0.676 -24.266 -9.305 1 96.31 75 GLY B N 1
ATOM 2940 C CA . GLY B 1 75 ? -0.236 -23.375 -8.602 1 96.31 75 GLY B CA 1
ATOM 2941 C C . GLY B 1 75 ? -1.225 -24.109 -7.719 1 96.31 75 GLY B C 1
ATOM 2942 O O . GLY B 1 75 ? -1.219 -25.344 -7.656 1 96.31 75 GLY B O 1
ATOM 2943 N N . THR B 1 76 ? -2.01 -23.406 -7.02 1 92.69 76 THR B N 1
ATOM 2944 C CA . THR B 1 76 ? -2.99 -23.969 -6.098 1 92.69 76 THR B CA 1
ATOM 2945 C C . THR B 1 76 ? -4.215 -24.484 -6.852 1 92.69 76 THR B C 1
ATOM 2947 O O . THR B 1 76 ? -4.707 -25.578 -6.582 1 92.69 76 THR B O 1
ATOM 2950 N N . GLY B 1 77 ? -4.699 -23.672 -7.781 1 88.5 77 GLY B N 1
ATOM 2951 C CA . GLY B 1 77 ? -5.863 -24.047 -8.562 1 88.5 77 GLY B CA 1
ATOM 2952 C C . GLY B 1 77 ? -5.531 -25.016 -9.695 1 88.5 77 GLY B C 1
ATOM 2953 O O . GLY B 1 77 ? -4.441 -24.953 -10.266 1 88.5 77 GLY B O 1
ATOM 2954 N N . TYR B 1 78 ? -6.453 -25.906 -10.023 1 92.06 78 TYR B N 1
ATOM 2955 C CA . TYR B 1 78 ? -6.219 -26.922 -11.055 1 92.06 78 TYR B CA 1
ATOM 2956 C C . TYR B 1 78 ? -7.461 -27.125 -11.906 1 92.06 78 TYR B C 1
ATOM 2958 O O . TYR B 1 78 ? -7.691 -28.219 -12.43 1 92.06 78 TYR B O 1
ATOM 2966 N N . ASN B 1 79 ? -8.266 -26.047 -11.992 1 86.56 79 ASN B N 1
ATOM 2967 C CA . ASN B 1 79 ? -9.508 -26.125 -12.75 1 86.56 79 ASN B CA 1
ATOM 2968 C C . ASN B 1 79 ? -9.258 -26.281 -14.242 1 86.56 79 ASN B C 1
ATOM 2970 O O . ASN B 1 79 ? -10.156 -26.672 -15 1 86.56 79 ASN B O 1
ATOM 2974 N N . ASN B 1 80 ? -8.094 -26.125 -14.664 1 91.44 80 ASN B N 1
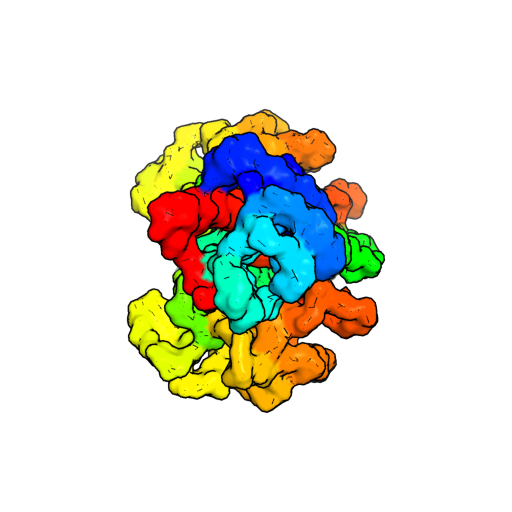ATOM 2975 C CA . ASN B 1 80 ? -7.703 -26.188 -16.062 1 91.44 80 ASN B CA 1
ATOM 2976 C C . ASN B 1 80 ? -7.375 -27.625 -16.484 1 91.44 80 ASN B C 1
ATOM 2978 O O . ASN B 1 80 ? -7.043 -27.875 -17.656 1 91.44 80 ASN B O 1
ATOM 2982 N N . ILE B 1 81 ? -7.496 -28.641 -15.609 1 96.19 81 ILE B N 1
ATOM 2983 C CA . ILE B 1 81 ? -7.164 -30.031 -15.891 1 96.19 81 ILE B CA 1
ATOM 2984 C C . ILE B 1 81 ? -8.367 -30.922 -15.586 1 96.19 81 ILE B C 1
ATOM 2986 O O . ILE B 1 81 ? -8.953 -30.828 -14.508 1 96.19 81 ILE B O 1
ATOM 2990 N N . ASP B 1 82 ? -8.766 -31.719 -16.547 1 96.5 82 ASP B N 1
ATOM 2991 C CA . ASP B 1 82 ? -9.82 -32.688 -16.312 1 96.5 82 ASP B CA 1
ATOM 2992 C C . ASP B 1 82 ? -9.328 -33.875 -15.469 1 96.5 82 ASP B C 1
ATOM 2994 O O . ASP B 1 82 ? -8.75 -34.812 -16 1 96.5 82 ASP B O 1
ATOM 2998 N N . LEU B 1 83 ? -9.664 -33.875 -14.234 1 97.12 83 LEU B N 1
ATOM 2999 C CA . LEU B 1 83 ? -9.133 -34.844 -13.273 1 97.12 83 LEU B CA 1
ATOM 3000 C C . LEU B 1 83 ? -9.703 -36.25 -13.547 1 97.12 83 LEU B C 1
ATOM 3002 O O . LEU B 1 83 ? -9.008 -37.25 -13.352 1 97.12 83 LEU B O 1
ATOM 3006 N N . ALA B 1 84 ? -10.938 -36.281 -13.922 1 97.25 84 ALA B N 1
ATOM 3007 C CA . ALA B 1 84 ? -11.555 -37.562 -14.234 1 97.25 84 ALA B CA 1
ATOM 3008 C C . ALA B 1 84 ? -10.867 -38.25 -15.422 1 97.25 84 ALA B C 1
ATOM 3010 O O . ALA B 1 84 ? -10.586 -39.438 -15.398 1 97.25 84 ALA B O 1
ATOM 3011 N N . ALA B 1 85 ? -10.609 -37.469 -16.438 1 97.88 85 ALA B N 1
ATOM 3012 C CA . ALA B 1 85 ? -9.898 -37.969 -17.609 1 97.88 85 ALA B CA 1
ATOM 3013 C C . ALA B 1 85 ? -8.492 -38.438 -17.25 1 97.88 85 ALA B C 1
ATOM 3015 O O . ALA B 1 85 ? -8.023 -39.469 -17.734 1 97.88 85 ALA B O 1
ATOM 3016 N N . ALA B 1 86 ? -7.789 -37.719 -16.375 1 98.5 86 ALA B N 1
ATOM 3017 C CA . ALA B 1 86 ? -6.441 -38.062 -15.938 1 98.5 86 ALA B CA 1
ATOM 3018 C C . ALA B 1 86 ? -6.441 -39.375 -15.188 1 98.5 86 ALA B C 1
ATOM 3020 O O . ALA B 1 86 ? -5.605 -40.25 -15.445 1 98.5 86 ALA B O 1
ATOM 3021 N N . ARG B 1 87 ? -7.391 -39.531 -14.328 1 97.69 87 ARG B N 1
ATOM 3022 C CA . ARG B 1 87 ? -7.527 -40.781 -13.57 1 97.69 87 ARG B CA 1
ATOM 3023 C C . ARG B 1 87 ? -7.766 -41.969 -14.5 1 97.69 87 ARG B C 1
ATOM 3025 O O . ARG B 1 87 ? -7.172 -43.031 -14.32 1 97.69 87 ARG B O 1
ATOM 3032 N N . ALA B 1 88 ? -8.633 -41.781 -15.422 1 97.88 88 ALA B N 1
ATOM 3033 C CA . ALA B 1 88 ? -8.984 -42.844 -16.359 1 97.88 88 ALA B CA 1
ATOM 3034 C C . ALA B 1 88 ? -7.762 -43.281 -17.156 1 97.88 88 ALA B C 1
ATOM 3036 O O . ALA B 1 88 ? -7.645 -44.469 -17.5 1 97.88 88 ALA B O 1
ATOM 3037 N N . ARG B 1 89 ? -6.852 -42.406 -17.359 1 97.94 89 ARG B N 1
ATOM 3038 C CA . ARG B 1 89 ? -5.664 -42.719 -18.141 1 97.94 89 ARG B CA 1
ATOM 3039 C C . ARG B 1 89 ? -4.508 -43.156 -17.25 1 97.94 89 ARG B C 1
ATOM 3041 O O . ARG B 1 89 ? -3.416 -43.438 -17.734 1 97.94 89 ARG B O 1
ATOM 3048 N N . GLY B 1 90 ? -4.738 -43.094 -15.961 1 97.62 90 GLY B N 1
ATOM 3049 C CA . GLY B 1 90 ? -3.693 -43.469 -15.016 1 97.62 90 GLY B CA 1
ATOM 3050 C C . GLY B 1 90 ? -2.635 -42.375 -14.852 1 97.62 90 GLY B C 1
ATOM 3051 O O . GLY B 1 90 ? -1.484 -42.688 -14.523 1 97.62 90 GLY B O 1
ATOM 3052 N N . ILE B 1 91 ? -2.955 -41.156 -15.156 1 98.44 91 ILE B N 1
ATOM 3053 C CA . ILE B 1 91 ? -2.049 -40 -14.992 1 98.44 91 ILE B CA 1
ATOM 3054 C C . ILE B 1 91 ? -2.268 -39.375 -13.625 1 98.44 91 ILE B C 1
ATOM 3056 O O . ILE B 1 91 ? -3.389 -39 -13.281 1 98.44 91 ILE B O 1
ATOM 3060 N N . THR B 1 92 ? -1.208 -39.25 -12.82 1 98.56 92 THR B N 1
ATOM 3061 C CA . THR B 1 92 ? -1.269 -38.562 -11.539 1 98.56 92 THR B CA 1
ATOM 3062 C C . THR B 1 92 ? -1.251 -37.062 -11.75 1 98.56 92 THR B C 1
ATOM 3064 O O . THR B 1 92 ? -0.499 -36.531 -12.586 1 98.56 92 THR B O 1
ATOM 3067 N N . VAL B 1 93 ? -2.139 -36.344 -11.07 1 98.62 93 VAL B N 1
ATOM 3068 C CA . VAL B 1 93 ? -2.139 -34.875 -11.117 1 98.62 93 VAL B CA 1
ATOM 3069 C C . VAL B 1 93 ? -1.835 -34.312 -9.727 1 98.62 93 VAL B C 1
ATOM 3071 O O . VAL B 1 93 ? -2.492 -34.688 -8.75 1 98.62 93 VAL B O 1
ATOM 3074 N N . CYS B 1 94 ? -0.788 -33.531 -9.617 1 98.44 94 CYS B N 1
ATOM 3075 C CA . CYS B 1 94 ? -0.41 -32.844 -8.383 1 98.44 94 CYS B CA 1
ATOM 3076 C C . CYS B 1 94 ? -0.504 -31.328 -8.539 1 98.44 94 CYS B C 1
ATOM 3078 O O . CYS B 1 94 ? -0.336 -30.812 -9.641 1 98.44 94 CYS B O 1
ATOM 3080 N N . ASN B 1 95 ? -0.859 -30.672 -7.531 1 97.94 95 ASN B N 1
ATOM 3081 C CA . ASN B 1 95 ? -0.783 -29.219 -7.484 1 97.94 95 ASN B CA 1
ATOM 3082 C C . ASN B 1 95 ? 0.159 -28.734 -6.383 1 97.94 95 ASN B C 1
ATOM 3084 O O . ASN B 1 95 ? 0.987 -29.516 -5.891 1 97.94 95 ASN B O 1
ATOM 3088 N N . VAL B 1 96 ? 0.258 -27.453 -6.121 1 97.62 96 VAL B N 1
ATOM 3089 C CA . VAL B 1 96 ? 0.971 -26.844 -5.004 1 97.62 96 VAL B CA 1
ATOM 3090 C C . VAL B 1 96 ? -0.009 -26.062 -4.133 1 97.62 96 VAL B C 1
ATOM 3092 O O . VAL B 1 96 ? -0.345 -24.922 -4.445 1 97.62 96 VAL B O 1
ATOM 3095 N N . PRO B 1 97 ? -0.441 -26.594 -3.002 1 93.81 97 PRO B N 1
ATOM 3096 C CA . PRO B 1 97 ? -1.545 -26.016 -2.236 1 93.81 97 PRO B CA 1
ATOM 3097 C C . PRO B 1 97 ? -1.196 -24.656 -1.648 1 93.81 97 PRO B C 1
ATOM 3099 O O . PRO B 1 97 ? -2.07 -23.797 -1.515 1 93.81 97 PRO B O 1
ATOM 3102 N N . SER B 1 98 ? 0.029 -24.422 -1.179 1 94.69 98 SER B N 1
ATOM 3103 C CA . SER B 1 98 ? 0.381 -23.172 -0.52 1 94.69 98 SER B CA 1
ATOM 3104 C C . SER B 1 98 ? 1.775 -22.703 -0.927 1 94.69 98 SER B C 1
ATOM 3106 O O . SER B 1 98 ? 2.748 -23.453 -0.787 1 94.69 98 SER B O 1
ATOM 3108 N N . TYR B 1 99 ? 1.871 -21.578 -1.477 1 97.38 99 TYR B N 1
ATOM 3109 C CA . TYR B 1 99 ? 3.184 -21.078 -1.854 1 97.38 99 TYR B CA 1
ATOM 3110 C C . TYR B 1 99 ? 3.184 -19.547 -1.886 1 97.38 99 TYR B C 1
ATOM 3112 O O . TYR B 1 99 ? 4.238 -18.922 -2.02 1 97.38 99 TYR B O 1
ATOM 3120 N N . SER B 1 100 ? 1.956 -18.938 -1.719 1 97.56 100 SER B N 1
ATOM 3121 C CA . SER B 1 100 ? 1.88 -17.516 -1.993 1 97.56 100 SER B CA 1
ATOM 3122 C C . SER B 1 100 ? 1.169 -16.766 -0.867 1 97.56 100 SER B C 1
ATOM 3124 O O . SER B 1 100 ? 0.696 -15.648 -1.059 1 97.56 100 SER B O 1
ATOM 3126 N N . THR B 1 101 ? 1.1 -17.312 0.342 1 97.69 101 THR B N 1
ATOM 3127 C CA . THR B 1 101 ? 0.308 -16.766 1.439 1 97.69 101 THR B CA 1
ATOM 3128 C C . THR B 1 101 ? 0.686 -15.32 1.709 1 97.69 101 THR B C 1
ATOM 3130 O O . THR B 1 101 ? -0.158 -14.422 1.613 1 97.69 101 THR B O 1
ATOM 3133 N N . ASP B 1 102 ? 1.962 -15.047 1.966 1 97.88 102 ASP B N 1
ATOM 3134 C CA . ASP B 1 102 ? 2.398 -13.695 2.297 1 97.88 102 ASP B CA 1
ATOM 3135 C C . ASP B 1 102 ? 2.215 -12.75 1.109 1 97.88 102 ASP B C 1
ATOM 3137 O O . ASP B 1 102 ? 1.749 -11.625 1.272 1 97.88 102 ASP B O 1
ATOM 3141 N N . ALA B 1 103 ? 2.561 -13.242 -0.081 1 98.06 103 ALA B N 1
ATOM 3142 C CA . ALA B 1 103 ? 2.498 -12.422 -1.288 1 98.06 103 ALA B CA 1
ATOM 3143 C C . ALA B 1 103 ? 1.073 -11.945 -1.553 1 98.06 103 ALA B C 1
ATOM 3145 O O . ALA B 1 103 ? 0.846 -10.758 -1.794 1 98.06 103 ALA B O 1
ATOM 3146 N N . VAL B 1 104 ? 0.121 -12.844 -1.483 1 98.38 104 VAL B N 1
ATOM 3147 C CA . VAL B 1 104 ? -1.265 -12.492 -1.781 1 98.38 104 VAL B CA 1
ATOM 3148 C C . VAL B 1 104 ? -1.825 -11.609 -0.67 1 98.38 104 VAL B C 1
ATOM 3150 O O . VAL B 1 104 ? -2.539 -10.641 -0.94 1 98.38 104 VAL B O 1
ATOM 3153 N N . ALA B 1 105 ? -1.485 -11.906 0.605 1 98.75 105 ALA B N 1
ATOM 3154 C CA . ALA B 1 105 ? -1.928 -11.07 1.718 1 98.75 105 ALA B CA 1
ATOM 3155 C C . ALA B 1 105 ? -1.396 -9.648 1.578 1 98.75 105 ALA B C 1
ATOM 3157 O O . ALA B 1 105 ? -2.129 -8.68 1.802 1 98.75 105 ALA B O 1
ATOM 3158 N N . HIS B 1 106 ? -0.112 -9.531 1.208 1 98.81 106 HIS B N 1
ATOM 3159 C CA . HIS B 1 106 ? 0.488 -8.211 1.016 1 98.81 106 HIS B CA 1
ATOM 3160 C C . HIS B 1 106 ? -0.216 -7.445 -0.098 1 98.81 106 HIS B C 1
ATOM 3162 O O . HIS B 1 106 ? -0.355 -6.223 -0.021 1 98.81 106 HIS B O 1
ATOM 3168 N N . LEU B 1 107 ? -0.668 -8.133 -1.116 1 98.81 107 LEU B N 1
ATOM 3169 C CA . LEU B 1 107 ? -1.375 -7.461 -2.199 1 98.81 107 LEU B CA 1
ATOM 3170 C C . LEU B 1 107 ? -2.73 -6.945 -1.725 1 98.81 107 LEU B C 1
ATOM 3172 O O . LEU B 1 107 ? -3.123 -5.824 -2.055 1 98.81 107 LEU B O 1
ATOM 3176 N N . VAL B 1 108 ? -3.443 -7.754 -0.918 1 98.88 108 VAL B N 1
ATOM 3177 C CA . VAL B 1 108 ? -4.711 -7.305 -0.349 1 98.88 108 VAL B CA 1
ATOM 3178 C C . VAL B 1 108 ? -4.496 -6.012 0.437 1 98.88 108 VAL B C 1
ATOM 3180 O O . VAL B 1 108 ? -5.211 -5.031 0.234 1 98.88 108 VAL B O 1
ATOM 3183 N N . ILE B 1 109 ? -3.477 -6.02 1.271 1 98.94 109 ILE B N 1
ATOM 3184 C CA . ILE B 1 109 ? -3.184 -4.875 2.127 1 98.94 109 ILE B CA 1
ATOM 3185 C C . ILE B 1 109 ? -2.723 -3.697 1.273 1 98.94 109 ILE B C 1
ATOM 3187 O O . ILE B 1 109 ? -3.023 -2.541 1.583 1 98.94 109 ILE B O 1
ATOM 3191 N N . THR B 1 110 ? -2.008 -3.975 0.126 1 98.81 110 THR B N 1
ATOM 3192 C CA . THR B 1 110 ? -1.611 -2.92 -0.8 1 98.81 110 THR B CA 1
ATOM 3193 C C . THR B 1 110 ? -2.836 -2.197 -1.354 1 98.81 110 THR B C 1
ATOM 3195 O O . THR B 1 110 ? -2.867 -0.965 -1.404 1 98.81 110 THR B O 1
ATOM 3198 N N . PHE B 1 111 ? -3.891 -2.957 -1.722 1 98.75 111 PHE B N 1
ATOM 3199 C CA . PHE B 1 111 ? -5.125 -2.348 -2.201 1 98.75 111 PHE B CA 1
ATOM 3200 C C . PHE B 1 111 ? -5.77 -1.499 -1.11 1 98.75 111 PHE B C 1
ATOM 3202 O O . PHE B 1 111 ? -6.121 -0.341 -1.344 1 98.75 111 PHE B O 1
ATOM 3209 N N . VAL B 1 112 ? -5.84 -2.059 0.112 1 98.88 112 VAL B N 1
ATOM 3210 C CA . VAL B 1 112 ? -6.465 -1.375 1.239 1 98.88 112 VAL B CA 1
ATOM 3211 C C . VAL B 1 112 ? -5.777 -0.032 1.476 1 98.88 112 VAL B C 1
ATOM 3213 O O . VAL B 1 112 ? -6.438 1.007 1.546 1 98.88 112 VAL B O 1
ATOM 3216 N N . LEU B 1 113 ? -4.48 -0.052 1.489 1 98.75 113 LEU B N 1
ATOM 3217 C CA . LEU B 1 113 ? -3.707 1.146 1.793 1 98.75 113 LEU B CA 1
ATOM 3218 C C . LEU B 1 113 ? -3.789 2.15 0.649 1 98.75 113 LEU B C 1
ATOM 3220 O O . LEU B 1 113 ? -3.869 3.359 0.884 1 98.75 113 LEU B O 1
ATOM 3224 N N . ASN B 1 114 ? -3.777 1.66 -0.574 1 98.31 114 ASN B N 1
ATOM 3225 C CA . ASN B 1 114 ? -3.875 2.57 -1.711 1 98.31 114 ASN B CA 1
ATOM 3226 C C . ASN B 1 114 ? -5.234 3.26 -1.762 1 98.31 114 ASN B C 1
ATOM 3228 O O . ASN B 1 114 ? -5.328 4.43 -2.143 1 98.31 114 ASN B O 1
ATOM 3232 N N . PHE B 1 115 ? -6.32 2.582 -1.364 1 98 115 PHE B N 1
ATOM 3233 C CA . PHE B 1 115 ? -7.637 3.209 -1.339 1 98 115 PHE B CA 1
ATOM 3234 C C . PHE B 1 115 ? -7.695 4.301 -0.276 1 98 115 PHE B C 1
ATOM 3236 O O . PHE B 1 115 ? -8.453 5.262 -0.408 1 98 115 PHE B O 1
ATOM 3243 N N . SER B 1 116 ? -6.852 4.188 0.759 1 96.94 116 SER B N 1
ATOM 3244 C CA . SER B 1 116 ? -6.898 5.117 1.881 1 96.94 116 SER B CA 1
ATOM 3245 C C . SER B 1 116 ? -6.004 6.332 1.629 1 96.94 116 SER B C 1
ATOM 3247 O O . SER B 1 116 ? -6.027 7.293 2.398 1 96.94 116 SER B O 1
ATOM 3249 N N . ALA B 1 117 ? -5.172 6.199 0.576 1 94.12 117 ALA B N 1
ATOM 3250 C CA . ALA B 1 117 ? -4.242 7.281 0.257 1 94.12 117 ALA B CA 1
ATOM 3251 C C . ALA B 1 117 ? -4.262 7.598 -1.235 1 94.12 117 ALA B C 1
ATOM 3253 O O . ALA B 1 117 ? -4.684 6.77 -2.047 1 94.12 117 ALA B O 1
ATOM 3254 N N . THR B 1 118 ? -3.91 8.664 -1.742 1 92.25 118 THR B N 1
ATOM 3255 C CA . THR B 1 118 ? -4.062 9.203 -3.092 1 92.25 118 THR B CA 1
ATOM 3256 C C . THR B 1 118 ? -2.83 8.883 -3.938 1 92.25 118 THR B C 1
ATOM 3258 O O . THR B 1 118 ? -2.48 9.648 -4.844 1 92.25 118 THR B O 1
ATOM 3261 N N . VAL B 1 119 ? -2.221 7.699 -3.648 1 96 119 VAL B N 1
ATOM 3262 C CA . VAL B 1 119 ? -0.962 7.398 -4.324 1 96 119 VAL B CA 1
ATOM 3263 C C . VAL B 1 119 ? -1.229 7.082 -5.793 1 96 119 VAL B C 1
ATOM 3265 O O . VAL B 1 119 ? -0.626 7.68 -6.688 1 96 119 VAL B O 1
ATOM 3268 N N . VAL B 1 120 ? -2.203 6.223 -6.094 1 96.12 120 VAL B N 1
ATOM 3269 C CA . VAL B 1 120 ? -2.453 5.766 -7.457 1 96.12 120 VAL B CA 1
ATOM 3270 C C . VAL B 1 120 ? -3.049 6.906 -8.281 1 96.12 120 VAL B C 1
ATOM 3272 O O . VAL B 1 120 ? -2.504 7.281 -9.32 1 96.12 120 VAL B O 1
ATOM 3275 N N . PRO B 1 121 ? -4.109 7.605 -7.77 1 94.56 121 PRO B N 1
ATOM 3276 C CA . PRO B 1 121 ? -4.641 8.734 -8.531 1 94.56 121 PRO B CA 1
ATOM 3277 C C . PRO B 1 121 ? -3.59 9.805 -8.812 1 94.56 121 PRO B C 1
ATOM 3279 O O . PRO B 1 121 ? -3.582 10.406 -9.891 1 94.56 121 PRO B O 1
ATOM 3282 N N . GLN B 1 122 ? -2.742 10.016 -7.879 1 94.56 122 GLN B N 1
ATOM 3283 C CA . GLN B 1 122 ? -1.69 11.008 -8.055 1 94.56 122 GLN B CA 1
ATOM 3284 C C . GLN B 1 122 ? -0.774 10.648 -9.219 1 94.56 122 GLN B C 1
ATOM 3286 O O . GLN B 1 122 ? -0.459 11.5 -10.055 1 94.56 122 GLN B O 1
ATOM 3291 N N . HIS B 1 123 ? -0.357 9.453 -9.297 1 96.25 123 HIS B N 1
ATOM 3292 C CA . HIS B 1 123 ? 0.612 9.062 -10.312 1 96.25 123 HIS B CA 1
ATOM 3293 C C . HIS B 1 123 ? -0.05 8.922 -11.68 1 96.25 123 HIS B C 1
ATOM 3295 O O . HIS B 1 123 ? 0.589 9.148 -12.711 1 96.25 123 HIS B O 1
ATOM 3301 N N . VAL B 1 124 ? -1.337 8.562 -11.711 1 95.31 124 VAL B N 1
ATOM 3302 C CA . VAL B 1 124 ? -2.098 8.594 -12.953 1 95.31 124 VAL B CA 1
ATOM 3303 C C . VAL B 1 124 ? -2.166 10.031 -13.477 1 95.31 124 VAL B C 1
ATOM 3305 O O . VAL B 1 124 ? -1.938 10.281 -14.664 1 95.31 124 VAL B O 1
ATOM 3308 N N . ALA B 1 125 ? -2.43 10.992 -12.578 1 94.5 125 ALA B N 1
ATOM 3309 C CA . ALA B 1 125 ? -2.498 12.398 -12.961 1 94.5 125 ALA B CA 1
ATOM 3310 C C . ALA B 1 125 ? -1.146 12.891 -13.469 1 94.5 125 ALA B C 1
ATOM 3312 O O . ALA B 1 125 ? -1.065 13.539 -14.516 1 94.5 125 ALA B O 1
ATOM 3313 N N . LEU B 1 126 ? -0.066 12.578 -12.742 1 94.69 126 LEU B N 1
ATOM 3314 C CA . LEU B 1 126 ? 1.275 13.008 -13.117 1 94.69 126 LEU B CA 1
ATOM 3315 C C . LEU B 1 126 ? 1.651 12.469 -14.492 1 94.69 126 LEU B C 1
ATOM 3317 O O . LEU B 1 126 ? 2.271 13.18 -15.297 1 94.69 126 LEU B O 1
ATOM 3321 N N . ALA B 1 127 ? 1.277 11.211 -14.75 1 92.88 127 ALA B N 1
ATOM 3322 C CA . ALA B 1 127 ? 1.594 10.586 -16.031 1 92.88 127 ALA B CA 1
ATOM 3323 C C . ALA B 1 127 ? 0.906 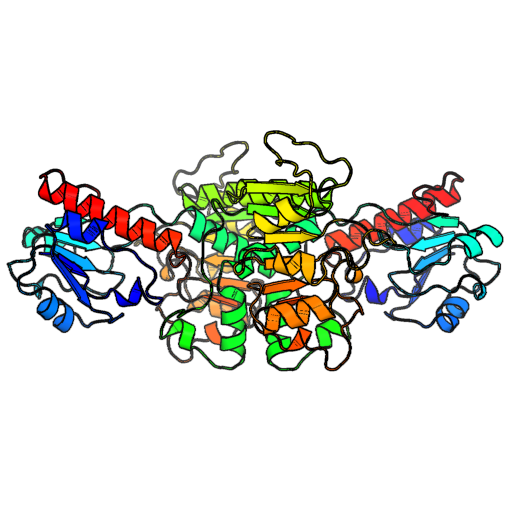11.312 -17.188 1 92.88 127 ALA B C 1
ATOM 3325 O O . ALA B 1 127 ? 1.379 11.266 -18.312 1 92.88 127 ALA B O 1
ATOM 3326 N N . LYS B 1 128 ? -0.179 11.977 -16.891 1 92.75 128 LYS B N 1
ATOM 3327 C CA . LYS B 1 128 ? -0.924 12.727 -17.906 1 92.75 128 LYS B CA 1
ATOM 3328 C C . LYS B 1 128 ? -0.498 14.195 -17.922 1 92.75 128 LYS B C 1
ATOM 3330 O O . LYS B 1 128 ? -1.132 15.023 -18.578 1 92.75 128 LYS B O 1
ATOM 3335 N N . GLY B 1 129 ? 0.465 14.57 -17.109 1 92.81 129 GLY B N 1
ATOM 3336 C CA . GLY B 1 129 ? 0.975 15.93 -17.047 1 92.81 129 GLY B CA 1
ATOM 3337 C C . GLY B 1 129 ? 0.158 16.828 -16.156 1 92.81 129 GLY B C 1
ATOM 3338 O O . GLY B 1 129 ? 0.31 18.062 -16.188 1 92.81 129 GLY B O 1
ATOM 3339 N N . ASP B 1 130 ? -0.776 16.234 -15.406 1 94.06 130 ASP B N 1
ATOM 3340 C CA . ASP B 1 130 ? -1.612 17 -14.484 1 94.06 130 ASP B CA 1
ATOM 3341 C C . ASP B 1 130 ? -0.975 17.062 -13.094 1 94.06 130 ASP B C 1
ATOM 3343 O O . ASP B 1 130 ? -0.852 16.047 -12.414 1 94.06 130 ASP B O 1
ATOM 3347 N N . ARG B 1 131 ? -0.572 18.203 -12.609 1 94.12 131 ARG B N 1
ATOM 3348 C CA . ARG B 1 131 ? 0.091 18.391 -11.328 1 94.12 131 ARG B CA 1
ATOM 3349 C C . ARG B 1 131 ? -0.818 19.125 -10.344 1 94.12 131 ARG B C 1
ATOM 3351 O O . ARG B 1 131 ? -0.35 19.656 -9.336 1 94.12 131 ARG B O 1
ATOM 3358 N N . SER B 1 132 ? -2.152 19.156 -10.617 1 92.5 132 SER B N 1
ATOM 3359 C CA . SER B 1 132 ? -3.107 19.953 -9.844 1 92.5 132 SER B CA 1
ATOM 3360 C C . SER B 1 132 ? -3.199 19.438 -8.406 1 92.5 132 SER B C 1
ATOM 3362 O O . SER B 1 132 ? -3.434 20.219 -7.484 1 92.5 132 SER B O 1
ATOM 3364 N N . LEU B 1 133 ? -2.955 18.188 -8.227 1 90.81 133 LEU B N 1
ATOM 3365 C CA . LEU B 1 133 ? -3.035 17.641 -6.879 1 90.81 133 LEU B CA 1
ATOM 3366 C C . LEU B 1 133 ? -1.894 18.156 -6.012 1 90.81 133 LEU B C 1
ATOM 3368 O O . LEU B 1 133 ? -1.96 18.078 -4.781 1 90.81 133 LEU B O 1
ATOM 3372 N N . PHE B 1 134 ? -0.831 18.656 -6.684 1 90.75 134 PHE B N 1
ATOM 3373 C CA . PHE B 1 134 ? 0.291 19.266 -5.977 1 90.75 134 PHE B CA 1
ATOM 3374 C C . PHE B 1 134 ? 0.051 20.75 -5.758 1 90.75 134 PHE B C 1
ATOM 3376 O O . PHE B 1 134 ? 0.446 21.312 -4.727 1 90.75 134 PHE B O 1
ATOM 3383 N N . THR B 1 135 ? -0.587 21.406 -6.66 1 87.12 135 THR B N 1
ATOM 3384 C CA . THR B 1 135 ? -0.625 22.859 -6.668 1 87.12 135 THR B CA 1
ATOM 3385 C C . THR B 1 135 ? -1.969 23.375 -6.152 1 87.12 135 THR B C 1
ATOM 3387 O O . THR B 1 135 ? -2.1 24.547 -5.793 1 87.12 135 THR B O 1
ATOM 3390 N N . SER B 1 136 ? -2.889 22.531 -6.133 1 85.88 136 SER B N 1
ATOM 3391 C CA . SER B 1 136 ? -4.195 22.906 -5.598 1 85.88 136 SER B CA 1
ATOM 3392 C C . SER B 1 136 ? -4.535 22.078 -4.363 1 85.88 136 SER B C 1
ATOM 3394 O O . SER B 1 136 ? -3.764 22.031 -3.404 1 85.88 136 SER B O 1
ATOM 3396 N N . SER B 1 137 ? -5.598 21.344 -4.316 1 86.12 137 SER B N 1
ATOM 3397 C CA . SER B 1 137 ? -5.969 20.484 -3.195 1 86.12 137 SER B CA 1
ATOM 3398 C C . SER B 1 137 ? -6.289 19.078 -3.662 1 86.12 137 SER B C 1
ATOM 3400 O O . SER B 1 137 ? -6.328 18.797 -4.863 1 86.12 137 SER B O 1
ATOM 3402 N N . LEU B 1 138 ? -6.387 18.203 -2.686 1 90.31 138 LEU B N 1
ATOM 3403 C CA . LEU B 1 138 ? -6.777 16.828 -2.982 1 90.31 138 LEU B CA 1
ATOM 3404 C C . LEU B 1 138 ? -8.258 16.75 -3.336 1 90.31 138 LEU B C 1
ATOM 3406 O O . LEU B 1 138 ? -8.734 15.719 -3.83 1 90.31 138 LEU B O 1
ATOM 3410 N N . GLY B 1 139 ? -8.891 17.859 -3.109 1 86.62 139 GLY B N 1
ATOM 3411 C CA . GLY B 1 139 ? -10.32 17.875 -3.41 1 86.62 139 GLY B CA 1
ATOM 3412 C C . GLY B 1 139 ? -11.094 16.766 -2.729 1 86.62 139 GLY B C 1
ATOM 3413 O O . GLY B 1 139 ? -11 16.594 -1.51 1 86.62 139 GLY B O 1
ATOM 3414 N N . THR B 1 140 ? -11.781 16 -3.543 1 85.19 140 THR B N 1
ATOM 3415 C CA . THR B 1 140 ? -12.633 14.961 -2.99 1 85.19 140 THR B CA 1
ATOM 3416 C C . THR B 1 140 ? -11.984 13.594 -3.148 1 85.19 140 THR B C 1
ATOM 3418 O O . THR B 1 140 ? -12.641 12.562 -3 1 85.19 140 THR B O 1
ATOM 3421 N N . THR B 1 141 ? -10.703 13.586 -3.527 1 89.62 141 THR B N 1
ATOM 3422 C CA . THR B 1 141 ? -10 12.312 -3.57 1 89.62 141 THR B CA 1
ATOM 3423 C C . THR B 1 141 ? -10.016 11.633 -2.201 1 89.62 141 THR B C 1
ATOM 3425 O O . THR B 1 141 ? -9.75 12.281 -1.184 1 89.62 141 THR B O 1
ATOM 3428 N N . PRO B 1 142 ? -10.414 10.375 -2.182 1 89.56 142 PRO B N 1
ATOM 3429 C CA . PRO B 1 142 ? -10.516 9.695 -0.89 1 89.56 142 PRO B CA 1
ATOM 3430 C C . PRO B 1 142 ? -9.195 9.68 -0.123 1 89.56 142 PRO B C 1
ATOM 3432 O O . PRO B 1 142 ? -8.156 9.32 -0.684 1 89.56 142 PRO B O 1
ATOM 3435 N N . HIS B 1 143 ? -9.18 10.078 1.069 1 95.19 143 HIS B N 1
ATOM 3436 C CA . HIS B 1 143 ? -8.039 10.148 1.974 1 95.19 143 HIS B CA 1
ATOM 3437 C C . HIS B 1 143 ? -8.477 10 3.428 1 95.19 143 HIS B C 1
ATOM 3439 O O . HIS B 1 143 ? -8.898 10.969 4.055 1 95.19 143 HIS B O 1
ATOM 3445 N N . PHE B 1 144 ? -8.352 8.742 4.02 1 97.56 144 PHE B N 1
ATOM 3446 C CA . PHE B 1 144 ? -8.93 8.445 5.324 1 97.56 144 PHE B CA 1
ATOM 3447 C C . PHE B 1 144 ? -8.062 7.453 6.086 1 97.56 144 PHE B C 1
ATOM 3449 O O . PHE B 1 144 ? -7.254 6.742 5.488 1 97.56 144 PHE B O 1
ATOM 3456 N N . GLU B 1 145 ? -8.117 7.395 7.375 1 98.25 145 GLU B N 1
ATOM 3457 C CA . GLU B 1 145 ? -7.363 6.457 8.203 1 98.25 145 GLU B CA 1
ATOM 3458 C C . GLU B 1 145 ? -8 5.07 8.188 1 98.25 145 GLU B C 1
ATOM 3460 O O . GLU B 1 145 ? -9.219 4.945 8.008 1 98.25 145 GLU B O 1
ATOM 3465 N N . LEU B 1 146 ? -7.203 4.055 8.422 1 98.56 146 LEU B N 1
ATOM 3466 C CA . LEU B 1 146 ? -7.684 2.682 8.508 1 98.56 146 LEU B CA 1
ATOM 3467 C C . LEU B 1 146 ? -8.047 2.324 9.945 1 98.56 146 LEU B C 1
ATOM 3469 O O . LEU B 1 146 ? -8.773 1.36 10.188 1 98.56 146 LEU B O 1
ATOM 3473 N N . THR B 1 147 ? -7.375 3.066 10.891 1 98.06 147 THR B N 1
ATOM 3474 C CA . THR B 1 147 ? -7.652 2.797 12.297 1 98.06 147 THR B CA 1
ATOM 3475 C C . THR B 1 147 ? -9.148 2.855 12.57 1 98.06 147 THR B C 1
ATOM 3477 O O . THR B 1 147 ? -9.812 3.836 12.219 1 98.06 147 THR B O 1
ATOM 3480 N N . GLY B 1 148 ? -9.711 1.785 13.117 1 98.19 148 GLY B N 1
ATOM 3481 C CA . GLY B 1 148 ? -11.117 1.73 13.484 1 98.19 148 GLY B CA 1
ATOM 3482 C C . GLY B 1 148 ? -12.008 1.208 12.367 1 98.19 148 GLY B C 1
ATOM 3483 O O . GLY B 1 148 ? -13.156 0.839 12.602 1 98.19 148 GLY B O 1
ATOM 3484 N N . LYS B 1 149 ? -11.516 1.223 11.094 1 98.75 149 LYS B N 1
ATOM 3485 C CA . LYS B 1 149 ? -12.273 0.651 9.992 1 98.75 149 LYS B CA 1
ATOM 3486 C C . LYS B 1 149 ? -12.328 -0.871 10.086 1 98.75 149 LYS B C 1
ATOM 3488 O O . LYS B 1 149 ? -11.531 -1.479 10.805 1 98.75 149 LYS B O 1
ATOM 3493 N N . THR B 1 150 ? -13.281 -1.445 9.391 1 98.94 150 THR B N 1
ATOM 3494 C CA . THR B 1 150 ? -13.516 -2.883 9.469 1 98.94 150 THR B CA 1
ATOM 3495 C C . THR B 1 150 ? -13.242 -3.549 8.125 1 98.94 150 THR B C 1
ATOM 3497 O O . THR B 1 150 ? -13.688 -3.066 7.082 1 98.94 150 THR B O 1
ATOM 3500 N N . ILE B 1 151 ? -12.453 -4.621 8.164 1 98.94 151 ILE B N 1
ATOM 3501 C CA . ILE B 1 151 ? -12.305 -5.469 6.984 1 98.94 151 ILE B CA 1
ATOM 3502 C C . ILE B 1 151 ? -13.023 -6.797 7.211 1 98.94 151 ILE B C 1
ATOM 3504 O O . ILE B 1 151 ? -12.82 -7.449 8.242 1 98.94 151 ILE B O 1
ATOM 3508 N N . GLY B 1 152 ? -13.93 -7.098 6.32 1 98.94 152 GLY B N 1
ATOM 3509 C CA . GLY B 1 152 ? -14.617 -8.375 6.324 1 98.94 152 GLY B CA 1
ATOM 3510 C C . GLY B 1 152 ? -14.008 -9.383 5.363 1 98.94 152 GLY B C 1
ATOM 3511 O O . GLY B 1 152 ? -13.875 -9.102 4.172 1 98.94 152 GLY B O 1
ATOM 3512 N N . LEU B 1 153 ? -13.672 -10.586 5.863 1 98.94 153 LEU B N 1
ATOM 3513 C CA . LEU B 1 153 ? -13.039 -11.641 5.074 1 98.94 153 LEU B CA 1
ATOM 3514 C C . LEU B 1 153 ? -14.039 -12.734 4.727 1 98.94 153 LEU B C 1
ATOM 3516 O O . LEU B 1 153 ? -14.461 -13.492 5.602 1 98.94 153 LEU B O 1
ATOM 3520 N N . VAL B 1 154 ? -14.383 -12.812 3.451 1 98.81 154 VAL B N 1
ATOM 3521 C CA . VAL B 1 154 ? -15.297 -13.836 2.963 1 98.81 154 VAL B CA 1
ATOM 3522 C C . VAL B 1 154 ? -14.531 -15.141 2.723 1 98.81 154 VAL B C 1
ATOM 3524 O O . VAL B 1 154 ? -13.727 -15.227 1.791 1 98.81 154 VAL B O 1
ATOM 3527 N N . GLY B 1 155 ? -14.797 -16.094 3.523 1 97.38 155 GLY B N 1
ATOM 3528 C CA . GLY B 1 155 ? -14.031 -17.328 3.449 1 97.38 155 GLY B CA 1
ATOM 3529 C C . GLY B 1 155 ? -12.602 -17.172 3.939 1 97.38 155 GLY B C 1
ATOM 3530 O O . GLY B 1 155 ? -11.688 -17.812 3.406 1 97.38 155 GLY B O 1
ATOM 3531 N N . GLY B 1 156 ? -12.391 -16.312 4.895 1 96.25 156 GLY B N 1
ATOM 3532 C CA . GLY B 1 156 ? -11.047 -15.836 5.176 1 96.25 156 GLY B CA 1
ATOM 3533 C C . GLY B 1 156 ? -10.391 -16.547 6.34 1 96.25 156 GLY B C 1
ATOM 3534 O O . GLY B 1 156 ? -9.555 -15.977 7.043 1 96.25 156 GLY B O 1
ATOM 3535 N N . THR B 1 157 ? -10.812 -17.922 6.594 1 96.31 157 THR B N 1
ATOM 3536 C CA . THR B 1 157 ? -10.25 -18.625 7.746 1 96.31 157 THR B CA 1
ATOM 3537 C C . THR B 1 157 ? -9.008 -19.406 7.344 1 96.31 157 THR B C 1
ATOM 3539 O O . THR B 1 157 ? -8.352 -20.031 8.195 1 96.31 157 THR B O 1
ATOM 3542 N N . GLY B 1 158 ? -8.664 -19.438 6.082 1 95.12 158 GLY B N 1
ATOM 3543 C CA . GLY B 1 158 ? -7.473 -20.125 5.609 1 95.12 158 GLY B CA 1
ATOM 3544 C C . GLY B 1 158 ? -6.203 -19.328 5.812 1 95.12 158 GLY B C 1
ATOM 3545 O O . GLY B 1 158 ? -6.207 -18.312 6.512 1 95.12 158 GLY B O 1
ATOM 3546 N N . ALA B 1 159 ? -5.117 -19.75 5.219 1 96.19 159 ALA B N 1
ATOM 3547 C CA . ALA B 1 159 ? -3.781 -19.188 5.434 1 96.19 159 ALA B CA 1
ATOM 3548 C C . ALA B 1 159 ? -3.719 -17.734 5 1 96.19 159 ALA B C 1
ATOM 3550 O O . ALA B 1 159 ? -3.223 -16.875 5.742 1 96.19 159 ALA B O 1
ATOM 3551 N N . ILE B 1 160 ? -4.227 -17.438 3.818 1 97.38 160 ILE B N 1
ATOM 3552 C CA . ILE B 1 160 ? -4.137 -16.078 3.289 1 97.38 160 ILE B CA 1
ATOM 3553 C C . ILE B 1 160 ? -5.008 -15.141 4.117 1 97.38 160 ILE B C 1
ATOM 3555 O O . ILE B 1 160 ? -4.566 -14.055 4.52 1 97.38 160 ILE B O 1
ATOM 3559 N N . GLY B 1 161 ? -6.285 -15.539 4.406 1 97.88 161 GLY B N 1
ATOM 3560 C CA . GLY B 1 161 ? -7.164 -14.734 5.238 1 97.88 161 GLY B CA 1
ATOM 3561 C C . GLY B 1 161 ? -6.586 -14.445 6.613 1 97.88 161 GLY B C 1
ATOM 3562 O O . GLY B 1 161 ? -6.691 -13.32 7.113 1 97.88 161 GLY B O 1
ATOM 3563 N N . THR B 1 162 ? -5.957 -15.453 7.195 1 97.94 162 THR B N 1
ATOM 3564 C CA . THR B 1 162 ? -5.336 -15.297 8.508 1 97.94 162 THR B CA 1
ATOM 3565 C C . THR B 1 162 ? -4.223 -14.258 8.453 1 97.94 162 THR B C 1
ATOM 3567 O O . THR B 1 162 ? -4.113 -13.406 9.344 1 97.94 162 THR B O 1
ATOM 3570 N N . LYS B 1 163 ? -3.4 -14.359 7.43 1 98.5 163 LYS B N 1
ATOM 3571 C CA . LYS B 1 163 ? -2.309 -13.398 7.293 1 98.5 163 LYS B CA 1
ATOM 3572 C C . LYS B 1 163 ? -2.844 -11.984 7.059 1 98.5 163 LYS B C 1
ATOM 3574 O O . LYS B 1 163 ? -2.322 -11.016 7.621 1 98.5 163 LYS B O 1
ATOM 3579 N N . VAL B 1 164 ? -3.932 -11.812 6.277 1 98.88 164 VAL B N 1
ATOM 3580 C CA . VAL B 1 164 ? -4.566 -10.516 6.07 1 98.88 164 VAL B CA 1
ATOM 3581 C C . VAL B 1 164 ? -5.082 -9.977 7.402 1 98.88 164 VAL B C 1
ATOM 3583 O O . VAL B 1 164 ? -4.863 -8.805 7.727 1 98.88 164 VAL B O 1
ATOM 3586 N N . ALA B 1 165 ? -5.715 -10.844 8.156 1 98.88 165 ALA B N 1
ATOM 3587 C CA . ALA B 1 165 ? -6.25 -10.445 9.461 1 98.88 165 ALA B CA 1
ATOM 3588 C C . ALA B 1 165 ? -5.141 -9.93 10.375 1 98.88 165 ALA B C 1
ATOM 3590 O O . ALA B 1 165 ? -5.301 -8.898 11.031 1 98.88 165 ALA B O 1
ATOM 3591 N N . GLU B 1 166 ? -4.055 -10.617 10.367 1 98.75 166 GLU B N 1
ATOM 3592 C CA . GLU B 1 166 ? -2.918 -10.242 11.211 1 98.75 166 GLU B CA 1
ATOM 3593 C C . GLU B 1 166 ? -2.414 -8.844 10.867 1 98.75 166 GLU B C 1
ATOM 3595 O O . GLU B 1 166 ? -2.23 -8.016 11.758 1 98.75 166 GLU B O 1
ATOM 3600 N N . ILE B 1 167 ? -2.227 -8.562 9.648 1 98.88 167 ILE B N 1
ATOM 3601 C CA . ILE B 1 167 ? -1.701 -7.273 9.211 1 98.88 167 ILE B CA 1
ATOM 3602 C C . ILE B 1 167 ? -2.738 -6.184 9.469 1 98.88 167 ILE B C 1
ATOM 3604 O O . ILE B 1 167 ? -2.406 -5.105 9.969 1 98.88 167 ILE B O 1
ATOM 3608 N N . ALA B 1 168 ? -4.023 -6.48 9.117 1 98.88 168 ALA B N 1
ATOM 3609 C CA . ALA B 1 168 ? -5.098 -5.512 9.305 1 98.88 168 ALA B CA 1
ATOM 3610 C C . ALA B 1 168 ? -5.191 -5.066 10.758 1 98.88 168 ALA B C 1
ATOM 3612 O O . ALA B 1 168 ? -5.391 -3.883 11.039 1 98.88 168 ALA B O 1
ATOM 3613 N N . ARG B 1 169 ? -5.02 -5.965 11.672 1 98.75 169 ARG B N 1
ATOM 3614 C CA . ARG B 1 169 ? -5.117 -5.637 13.094 1 98.75 169 ARG B CA 1
ATOM 3615 C C . ARG B 1 169 ? -3.986 -4.699 13.516 1 98.75 169 ARG B C 1
ATOM 3617 O O . ARG B 1 169 ? -4.199 -3.777 14.305 1 98.75 169 ARG B O 1
ATOM 3624 N N . VAL B 1 170 ? -2.816 -4.922 12.992 1 98.62 170 VAL B N 1
ATOM 3625 C CA . VAL B 1 170 ? -1.683 -4.066 13.328 1 98.62 170 VAL B CA 1
ATOM 3626 C C . VAL B 1 170 ? -1.893 -2.676 12.727 1 98.62 170 VAL B C 1
ATOM 3628 O O . VAL B 1 170 ? -1.418 -1.679 13.273 1 98.62 170 VAL B O 1
ATOM 3631 N N . LEU B 1 171 ? -2.672 -2.586 11.656 1 98.69 171 LEU B N 1
ATOM 3632 C CA . LEU B 1 171 ? -3.02 -1.305 11.055 1 98.69 171 LEU B CA 1
ATOM 3633 C C . LEU B 1 171 ? -4.148 -0.627 11.82 1 98.69 171 LEU B C 1
ATOM 3635 O O . LEU B 1 171 ? -4.559 0.485 11.484 1 98.69 171 LEU B O 1
ATOM 3639 N N . GLY B 1 172 ? -4.68 -1.282 12.844 1 98.56 172 GLY B N 1
ATOM 3640 C CA . GLY B 1 172 ? -5.703 -0.708 13.703 1 98.56 172 GLY B CA 1
ATOM 3641 C C . GLY B 1 172 ? -7.113 -1.027 13.242 1 98.56 172 GLY B C 1
ATOM 3642 O O . GLY B 1 172 ? -8.078 -0.411 13.695 1 98.56 172 GLY B O 1
ATOM 3643 N N . MET B 1 173 ? -7.281 -1.989 12.336 1 98.81 173 MET B N 1
ATOM 3644 C CA . MET B 1 173 ? -8.594 -2.33 11.805 1 98.81 173 MET B CA 1
ATOM 3645 C C . MET B 1 173 ? -9.266 -3.404 12.648 1 98.81 173 MET B C 1
ATOM 3647 O O . MET B 1 173 ? -8.594 -4.18 13.328 1 98.81 173 MET B O 1
ATOM 3651 N N . ASN B 1 174 ? -10.57 -3.391 12.586 1 98.81 174 ASN B N 1
ATOM 3652 C CA . ASN B 1 174 ? -11.352 -4.535 13.031 1 98.81 174 ASN B CA 1
ATOM 3653 C C . ASN B 1 174 ? -11.461 -5.602 11.945 1 98.81 174 ASN B C 1
ATOM 3655 O O . ASN B 1 174 ? -11.508 -5.281 10.758 1 98.81 174 ASN B O 1
ATOM 3659 N N . VAL B 1 175 ? -11.508 -6.891 12.367 1 98.94 175 VAL B N 1
ATOM 3660 C CA . VAL B 1 175 ? -11.562 -7.965 11.383 1 98.94 175 VAL B CA 1
ATOM 3661 C C . VAL B 1 175 ? -12.805 -8.828 11.617 1 98.94 175 VAL B C 1
ATOM 3663 O O . VAL B 1 175 ? -13.016 -9.32 12.727 1 98.94 175 VAL B O 1
ATOM 3666 N N . LEU B 1 176 ? -13.602 -8.938 10.602 1 98.94 176 LEU B N 1
ATOM 3667 C CA . LEU B 1 176 ? -14.719 -9.883 10.57 1 98.94 176 LEU B CA 1
ATOM 3668 C C . LEU B 1 176 ? -14.438 -11.023 9.594 1 98.94 176 LEU B C 1
ATOM 3670 O O . LEU B 1 176 ? -13.719 -10.844 8.609 1 98.94 176 LEU B O 1
ATOM 3674 N N . VAL B 1 177 ? -14.992 -12.156 9.883 1 98.75 177 VAL B N 1
ATOM 3675 C CA . VAL B 1 177 ? -14.859 -13.281 8.961 1 98.75 177 VAL B CA 1
ATOM 3676 C C . VAL B 1 177 ? -16.203 -13.992 8.812 1 98.75 177 VAL B C 1
ATOM 3678 O O . VAL B 1 177 ? -17 -14.008 9.742 1 98.75 177 VAL B O 1
ATOM 3681 N N . TRP B 1 178 ? -16.422 -14.484 7.637 1 98.06 178 TRP B N 1
ATOM 3682 C CA . TRP B 1 178 ? -17.578 -15.352 7.371 1 98.06 178 TRP B CA 1
ATOM 3683 C C . TRP B 1 178 ? -17.156 -16.562 6.555 1 98.06 178 TRP B C 1
ATOM 3685 O O . TRP B 1 178 ? -16.453 -16.438 5.547 1 98.06 178 TRP B O 1
ATOM 3695 N N . SER B 1 179 ? -17.406 -17.656 7 1 94.88 179 SER B N 1
ATOM 3696 C CA . SER B 1 179 ? -17.406 -18.922 6.297 1 94.88 179 SER B CA 1
ATOM 3697 C C . SER B 1 179 ? -18.438 -19.875 6.871 1 94.88 179 SER B C 1
ATOM 3699 O O . SER B 1 179 ? -19.078 -19.578 7.883 1 94.88 179 SER B O 1
ATOM 3701 N N . ARG B 1 180 ? -18.609 -21.016 6.191 1 87.06 180 ARG B N 1
ATOM 3702 C CA . ARG B 1 180 ? -19.609 -21.984 6.633 1 87.06 180 ARG B CA 1
ATOM 3703 C C . ARG B 1 180 ? -19.375 -22.406 8.078 1 87.06 180 ARG B C 1
ATOM 3705 O O . ARG B 1 180 ? -20.312 -22.625 8.836 1 87.06 180 ARG B O 1
ATOM 3712 N N . SER B 1 181 ? -18.141 -22.422 8.555 1 89.69 181 SER B N 1
ATOM 3713 C CA . SER B 1 181 ? -17.828 -22.969 9.875 1 89.69 181 SER B CA 1
ATOM 3714 C C . SER B 1 181 ? -16.969 -22 10.688 1 89.69 181 SER B C 1
ATOM 3716 O O . SER B 1 181 ? -16.297 -22.422 11.633 1 89.69 181 SER B O 1
ATOM 3718 N N . ALA B 1 182 ? -16.938 -20.781 10.289 1 93.88 182 ALA B N 1
ATOM 3719 C CA . ALA B 1 182 ? -16.062 -19.828 10.977 1 93.88 182 ALA B CA 1
ATOM 3720 C C . ALA B 1 182 ? -16.516 -19.609 12.414 1 93.88 182 ALA B C 1
ATOM 3722 O O . ALA B 1 182 ? -17.703 -19.531 12.695 1 93.88 182 ALA B O 1
ATOM 3723 N N . GLN B 1 183 ? -15.586 -19.594 13.344 1 97.06 183 GLN B N 1
ATOM 3724 C CA . GLN B 1 183 ? -15.797 -19.219 14.742 1 97.06 183 GLN B CA 1
ATOM 3725 C C . GLN B 1 183 ? -14.953 -18 15.117 1 97.06 183 GLN B C 1
ATOM 3727 O O . GLN B 1 183 ? -13.867 -17.797 14.57 1 97.06 183 GLN B O 1
ATOM 3732 N N . THR B 1 184 ? -15.562 -17.297 16.047 1 98.06 184 THR B N 1
ATOM 3733 C CA . THR B 1 184 ? -14.812 -16.156 16.547 1 98.06 184 THR B CA 1
ATOM 3734 C C . THR B 1 184 ? -13.516 -16.609 17.219 1 98.06 184 THR B C 1
ATOM 3736 O O . THR B 1 184 ? -13.508 -17.594 17.969 1 98.06 184 THR B O 1
ATOM 3739 N N . GLU B 1 185 ? -12.461 -16.031 16.844 1 97.44 185 GLU B N 1
ATOM 3740 C CA . GLU B 1 185 ? -11.164 -16.234 17.484 1 97.44 185 GLU B CA 1
ATOM 3741 C C . GLU B 1 185 ? -10.664 -14.938 18.125 1 97.44 185 GLU B C 1
ATOM 3743 O O . GLU B 1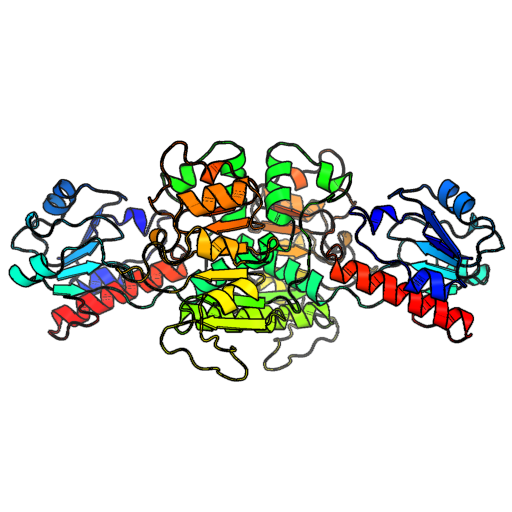 185 ? -10.148 -14.062 17.438 1 97.44 185 GLU B O 1
ATOM 3748 N N . PRO B 1 186 ? -10.719 -14.828 19.438 1 96.44 186 PRO B N 1
ATOM 3749 C CA . PRO B 1 186 ? -10.305 -13.594 20.109 1 96.44 186 PRO B CA 1
ATOM 3750 C C . PRO B 1 186 ? -8.898 -13.148 19.719 1 96.44 186 PRO B C 1
ATOM 3752 O O . PRO B 1 186 ? -7.969 -13.961 19.688 1 96.44 186 PRO B O 1
ATOM 3755 N N . GLY B 1 187 ? -8.789 -11.961 19.453 1 94.69 187 GLY B N 1
ATOM 3756 C CA . GLY B 1 187 ? -7.5 -11.406 19.078 1 94.69 187 GLY B CA 1
ATOM 3757 C C . GLY B 1 187 ? -7.172 -11.602 17.609 1 94.69 187 GLY B C 1
ATOM 3758 O O . GLY B 1 187 ? -6.137 -11.133 17.125 1 94.69 187 GLY B O 1
ATOM 3759 N N . LYS B 1 188 ? -8.07 -12.258 16.922 1 97.06 188 LYS B N 1
ATOM 3760 C CA . LYS B 1 188 ? -7.82 -12.492 15.5 1 97.06 188 LYS B CA 1
ATOM 3761 C C . LYS B 1 188 ? -8.953 -11.93 14.641 1 97.06 188 LYS B C 1
ATOM 3763 O O . LYS B 1 188 ? -8.734 -11.031 13.828 1 97.06 188 LYS B O 1
ATOM 3768 N N . TRP B 1 189 ? -10.188 -12.461 14.836 1 98.62 189 TRP B N 1
ATOM 3769 C CA . TRP B 1 189 ? -11.344 -11.977 14.086 1 98.62 189 TRP B CA 1
ATOM 3770 C C . TRP B 1 189 ? -12.641 -12.32 14.82 1 98.62 189 TRP B C 1
ATOM 3772 O O . TRP B 1 189 ? -12.641 -13.133 15.75 1 98.62 189 TRP B O 1
ATOM 3782 N N . GLU B 1 190 ? -13.695 -11.578 14.547 1 98.75 190 GLU B N 1
ATOM 3783 C CA . GLU B 1 190 ? -15.055 -11.914 14.953 1 98.75 190 GLU B CA 1
ATOM 3784 C C . GLU B 1 190 ? -15.828 -12.562 13.812 1 98.75 190 GLU B C 1
ATOM 3786 O O . GLU B 1 190 ? -15.891 -12.016 12.703 1 98.75 190 GLU B O 1
ATOM 3791 N N . ALA B 1 191 ? -16.406 -13.695 14.047 1 98.62 191 ALA B N 1
ATOM 3792 C CA . ALA B 1 191 ? -17.172 -14.422 13.039 1 98.62 191 ALA B CA 1
ATOM 3793 C C . ALA B 1 191 ? -18.578 -13.867 12.914 1 98.62 191 ALA B C 1
ATOM 3795 O O . ALA B 1 191 ? -19.203 -13.484 13.914 1 98.62 191 ALA B O 1
ATOM 3796 N N . ARG B 1 192 ? -19.062 -13.758 11.711 1 98.06 192 ARG B N 1
ATOM 3797 C CA . ARG B 1 192 ? -20.453 -13.43 11.453 1 98.06 192 ARG B CA 1
ATOM 3798 C C . ARG B 1 192 ? -21.219 -14.648 10.945 1 98.06 192 ARG B C 1
ATOM 3800 O O . ARG B 1 192 ? -20.672 -15.461 10.203 1 98.06 192 ARG B O 1
ATOM 3807 N N . GLU B 1 193 ? -22.469 -14.695 11.258 1 95.75 193 GLU B N 1
ATOM 3808 C CA . GLU B 1 193 ? -23.297 -15.852 10.922 1 95.75 193 GLU B CA 1
ATOM 3809 C C . GLU B 1 193 ? -23.766 -15.789 9.469 1 95.75 193 GLU B C 1
ATOM 3811 O O . GLU B 1 193 ? -23.984 -16.812 8.836 1 95.75 193 GLU B O 1
ATOM 3816 N N . SER B 1 194 ? -23.875 -14.602 9 1 96.88 194 SER B N 1
ATOM 3817 C CA . SER B 1 194 ? -24.344 -14.453 7.625 1 96.88 194 SER B CA 1
ATOM 3818 C C . SER B 1 194 ? -23.406 -13.57 6.809 1 96.88 194 SER B C 1
ATOM 3820 O O . SER B 1 194 ? -22.812 -12.641 7.348 1 96.88 194 SER B O 1
ATOM 3822 N N . LEU B 1 195 ? -23.359 -13.875 5.594 1 97.88 195 LEU B N 1
ATOM 3823 C CA . LEU B 1 195 ? -22.609 -13.039 4.668 1 97.88 195 LEU B CA 1
ATOM 3824 C C . LEU B 1 195 ? -23.156 -11.609 4.664 1 97.88 195 LEU B C 1
ATOM 3826 O O . LEU B 1 195 ? -22.375 -10.648 4.641 1 97.88 195 LEU B O 1
ATOM 3830 N N . LYS B 1 196 ? -24.453 -11.445 4.703 1 97.94 196 LYS B N 1
ATOM 3831 C CA . LYS B 1 196 ? -25.094 -10.141 4.676 1 97.94 196 LYS B CA 1
ATOM 3832 C C . LYS B 1 196 ? -24.609 -9.258 5.828 1 97.94 196 LYS B C 1
ATOM 3834 O O . LYS B 1 196 ? -24.328 -8.078 5.637 1 97.94 196 LYS B O 1
ATOM 3839 N N . ASP B 1 197 ? -24.516 -9.875 7.027 1 98.06 197 ASP B N 1
ATOM 3840 C CA . ASP B 1 197 ? -24.047 -9.125 8.195 1 98.06 197 ASP B CA 1
ATOM 3841 C C . ASP B 1 197 ? -22.594 -8.672 8.008 1 98.06 197 ASP B C 1
ATOM 3843 O O . ASP B 1 197 ? -22.25 -7.535 8.336 1 98.06 197 ASP B O 1
ATOM 3847 N N . LEU B 1 198 ? -21.766 -9.562 7.516 1 98.81 198 LEU B N 1
ATOM 3848 C CA . LEU B 1 198 ? -20.375 -9.203 7.266 1 98.81 198 LEU B CA 1
ATOM 3849 C C . LEU B 1 198 ? -20.281 -8.039 6.289 1 98.81 198 LEU B C 1
ATOM 3851 O O . LEU B 1 198 ? -19.562 -7.074 6.535 1 98.81 198 LEU B O 1
ATOM 3855 N N . LEU B 1 199 ? -21.031 -8.094 5.195 1 98.88 199 LEU B N 1
ATOM 3856 C CA . LEU B 1 199 ? -21.016 -7.086 4.145 1 98.88 199 LEU B CA 1
ATOM 3857 C C . LEU B 1 199 ? -21.484 -5.738 4.676 1 98.88 199 LEU B C 1
ATOM 3859 O O . LEU B 1 199 ? -20.859 -4.707 4.418 1 98.88 199 LEU B O 1
ATOM 3863 N N . ALA B 1 200 ? -22.516 -5.699 5.477 1 98.81 200 ALA B N 1
ATOM 3864 C CA . ALA B 1 200 ? -23.141 -4.477 5.973 1 98.81 200 ALA B CA 1
ATOM 3865 C C . ALA B 1 200 ? -22.234 -3.746 6.949 1 98.81 200 ALA B C 1
ATOM 3867 O O . ALA B 1 200 ? -22.297 -2.52 7.074 1 98.81 200 ALA B O 1
ATOM 3868 N N . GLU B 1 201 ? -21.359 -4.469 7.582 1 98.81 201 GLU B N 1
ATOM 3869 C CA . GLU B 1 201 ? -20.562 -3.891 8.656 1 98.81 201 GLU B CA 1
ATOM 3870 C C . GLU B 1 201 ? -19.156 -3.549 8.172 1 98.81 201 GLU B C 1
ATOM 3872 O O . GLU B 1 201 ? -18.391 -2.891 8.883 1 98.81 201 GLU B O 1
ATOM 3877 N N . SER B 1 202 ? -18.828 -3.943 6.996 1 98.94 202 SER B N 1
ATOM 3878 C CA . SER B 1 202 ? -17.453 -3.859 6.539 1 98.94 202 SER B CA 1
ATOM 3879 C C . SER B 1 202 ? -17.203 -2.584 5.742 1 98.94 202 SER B C 1
ATOM 3881 O O . SER B 1 202 ? -18.062 -2.162 4.961 1 98.94 202 SER B O 1
ATOM 3883 N N . ASP B 1 203 ? -16.062 -1.929 6 1 98.94 203 ASP B N 1
ATOM 3884 C CA . ASP B 1 203 ? -15.555 -0.854 5.148 1 98.94 203 ASP B CA 1
ATOM 3885 C C . ASP B 1 203 ? -14.781 -1.411 3.961 1 98.94 203 ASP B C 1
ATOM 3887 O O . ASP B 1 203 ? -14.703 -0.773 2.908 1 98.94 203 ASP B O 1
ATOM 3891 N N . PHE B 1 204 ? -14.141 -2.537 4.16 1 98.94 204 PHE B N 1
ATOM 3892 C CA . PHE B 1 204 ? -13.484 -3.35 3.139 1 98.94 204 PHE B CA 1
ATOM 3893 C C . PHE B 1 204 ? -14.016 -4.781 3.172 1 98.94 204 PHE B C 1
ATOM 3895 O O . PHE B 1 204 ? -14.211 -5.352 4.246 1 98.94 204 PHE B O 1
ATOM 3902 N N . VAL B 1 205 ? -14.281 -5.324 2.004 1 98.94 205 VAL B N 1
ATOM 3903 C CA . VAL B 1 205 ? -14.641 -6.73 1.864 1 98.94 205 VAL B CA 1
ATOM 3904 C C . VAL B 1 205 ? -13.609 -7.449 1.002 1 98.94 205 VAL B C 1
ATOM 3906 O O . VAL B 1 205 ? -13.352 -7.047 -0.134 1 98.94 205 VAL B O 1
ATOM 3909 N N . SER B 1 206 ? -12.992 -8.469 1.54 1 98.94 206 SER B N 1
ATOM 3910 C CA . SER B 1 206 ? -11.984 -9.227 0.807 1 98.94 206 SER B CA 1
ATOM 3911 C C . SER B 1 206 ? -12.406 -10.688 0.63 1 98.94 206 SER B C 1
ATOM 3913 O O . SER B 1 206 ? -12.789 -11.344 1.597 1 98.94 206 SER B O 1
ATOM 3915 N N . VAL B 1 207 ? -12.32 -11.18 -0.593 1 98.81 207 VAL B N 1
ATOM 3916 C CA . VAL B 1 207 ? -12.758 -12.523 -0.941 1 98.81 207 VAL B CA 1
ATOM 3917 C C . VAL B 1 207 ? -11.586 -13.5 -0.821 1 98.81 207 VAL B C 1
ATOM 3919 O O . VAL B 1 207 ? -10.516 -13.266 -1.393 1 98.81 207 VAL B O 1
ATOM 3922 N N . HIS B 1 208 ? -11.82 -14.633 -0.117 1 97.75 208 HIS B N 1
ATOM 3923 C CA . HIS B 1 208 ? -10.766 -15.617 0.122 1 97.75 208 HIS B CA 1
ATOM 3924 C C . HIS B 1 208 ? -11.289 -17.047 -0.027 1 97.75 208 HIS B C 1
ATOM 3926 O O . HIS B 1 208 ? -10.609 -18 0.341 1 97.75 208 HIS B O 1
ATOM 3932 N N . CYS B 1 209 ? -12.469 -17.219 -0.517 1 95.5 209 CYS B N 1
ATOM 3933 C CA . CYS B 1 209 ? -13.039 -18.562 -0.664 1 95.5 209 CYS B CA 1
ATOM 3934 C C . CYS B 1 209 ? -12.727 -19.141 -2.039 1 95.5 209 CYS B C 1
ATOM 3936 O O . CYS B 1 209 ? -12.469 -18.391 -2.986 1 95.5 209 CYS B O 1
ATOM 3938 N N . PRO B 1 210 ? -12.719 -20.484 -2.184 1 91.56 210 PRO B N 1
ATOM 3939 C CA . PRO B 1 210 ? -12.523 -21.109 -3.494 1 91.56 210 PRO B CA 1
ATOM 3940 C C . PRO B 1 210 ? -13.719 -20.906 -4.426 1 91.56 210 PRO B C 1
ATOM 3942 O O . PRO B 1 210 ? -14.781 -20.469 -3.982 1 91.56 210 PRO B O 1
ATOM 3945 N N . LEU B 1 211 ? -13.461 -21.109 -5.688 1 93.06 211 LEU B N 1
ATOM 3946 C CA . LEU B 1 211 ? -14.547 -21.078 -6.664 1 93.06 211 LEU B CA 1
ATOM 3947 C C . LEU B 1 211 ? -15.164 -22.469 -6.836 1 93.06 211 LEU B C 1
ATOM 3949 O O . LEU B 1 211 ? -14.461 -23.422 -7.156 1 93.06 211 LEU B O 1
ATOM 3953 N N . ASN B 1 212 ? -16.344 -22.656 -6.531 1 92.25 212 ASN B N 1
ATOM 3954 C CA . ASN B 1 212 ? -17.156 -23.844 -6.742 1 92.25 212 ASN B CA 1
ATOM 3955 C C . ASN B 1 212 ? -18.609 -23.484 -7.016 1 92.25 212 ASN B C 1
ATOM 3957 O O . ASN B 1 212 ? -18.938 -22.312 -7.242 1 92.25 212 ASN B O 1
ATOM 3961 N N . GLU B 1 213 ? -19.469 -24.469 -7.066 1 94.44 213 GLU B N 1
ATOM 3962 C CA . GLU B 1 213 ? -20.859 -24.234 -7.418 1 94.44 213 GLU B CA 1
ATOM 3963 C C . GLU B 1 213 ? -21.547 -23.344 -6.383 1 94.44 213 GLU B C 1
ATOM 3965 O O . GLU B 1 213 ? -22.438 -22.562 -6.723 1 94.44 213 GLU B O 1
ATOM 3970 N N . GLN B 1 214 ? -21.078 -23.359 -5.191 1 95 214 GLN B N 1
ATOM 3971 C CA . GLN B 1 214 ? -21.703 -22.625 -4.102 1 95 214 GLN B CA 1
ATOM 3972 C C . GLN B 1 214 ? -21.156 -21.203 -4.02 1 95 214 GLN B C 1
ATOM 3974 O O . GLN B 1 214 ? -21.797 -20.328 -3.43 1 95 214 GLN B O 1
ATOM 3979 N N . THR B 1 215 ? -20 -20.938 -4.605 1 96.5 215 THR B N 1
ATOM 3980 C CA . THR B 1 215 ? -19.375 -19.641 -4.402 1 96.5 215 THR B CA 1
ATOM 3981 C C . THR B 1 215 ? -19.359 -18.844 -5.703 1 96.5 215 THR B C 1
ATOM 3983 O O . THR B 1 215 ? -19.047 -17.641 -5.695 1 96.5 215 THR B O 1
ATOM 3986 N N . ARG B 1 216 ? -19.703 -19.5 -6.82 1 97.19 216 ARG B N 1
ATOM 3987 C CA . ARG B 1 216 ? -19.797 -18.766 -8.078 1 97.19 216 ARG B CA 1
ATOM 3988 C C . ARG B 1 216 ? -20.859 -17.672 -7.984 1 97.19 216 ARG B C 1
ATOM 3990 O O . ARG B 1 216 ? -22.016 -17.938 -7.652 1 97.19 216 ARG B O 1
ATOM 3997 N N . GLY B 1 217 ? -20.484 -16.453 -8.188 1 98.19 217 GLY B N 1
ATOM 3998 C CA . GLY B 1 217 ? -21.406 -15.328 -8.133 1 98.19 217 GLY B CA 1
ATOM 3999 C C . GLY B 1 217 ? -21.891 -15.008 -6.73 1 98.19 217 GLY B C 1
ATOM 4000 O O . GLY B 1 217 ? -22.969 -14.438 -6.551 1 98.19 217 GLY B O 1
ATOM 4001 N N . LEU B 1 218 ? -21.125 -15.438 -5.758 1 98.12 218 LEU B N 1
ATOM 4002 C CA . LEU B 1 218 ? -21.484 -15.227 -4.359 1 98.12 218 LEU B CA 1
ATOM 4003 C C . LEU B 1 218 ? -21.703 -13.742 -4.078 1 98.12 218 LEU B C 1
ATOM 4005 O O . LEU B 1 218 ? -22.609 -13.383 -3.328 1 98.12 218 LEU B O 1
ATOM 4009 N N . ILE B 1 219 ? -20.859 -12.891 -4.609 1 98.75 219 ILE B N 1
ATOM 4010 C CA . ILE B 1 219 ? -21.016 -11.438 -4.523 1 98.75 219 ILE B CA 1
ATOM 4011 C C . ILE B 1 219 ? -21.75 -10.922 -5.762 1 98.75 219 ILE B C 1
ATOM 4013 O O . ILE B 1 219 ? -21.125 -10.539 -6.746 1 98.75 219 ILE B O 1
ATOM 4017 N N . ASP B 1 220 ? -23.031 -10.961 -5.707 1 98.62 220 ASP B N 1
ATOM 4018 C CA . ASP B 1 220 ? -23.891 -10.516 -6.797 1 98.62 220 ASP B CA 1
ATOM 4019 C C . ASP B 1 220 ? -24.531 -9.172 -6.473 1 98.62 220 ASP B C 1
ATOM 4021 O O . ASP B 1 220 ? -24.094 -8.469 -5.555 1 98.62 220 ASP B O 1
ATOM 4025 N N . ARG B 1 221 ? -25.5 -8.828 -7.203 1 98.56 221 ARG B N 1
ATOM 4026 C CA . ARG B 1 221 ? -26.172 -7.543 -7.074 1 98.56 221 ARG B CA 1
ATOM 4027 C C . ARG B 1 221 ? -26.703 -7.344 -5.656 1 98.56 221 ARG B C 1
ATOM 4029 O O . ARG B 1 221 ? -26.5 -6.285 -5.059 1 98.56 221 ARG B O 1
ATOM 4036 N N . ASP B 1 222 ? -27.344 -8.352 -5.113 1 98.62 222 ASP B N 1
ATOM 4037 C CA . ASP B 1 222 ? -27.953 -8.242 -3.785 1 98.62 222 ASP B CA 1
ATOM 4038 C C . ASP B 1 222 ? -26.875 -8.125 -2.705 1 98.62 222 ASP B C 1
ATOM 4040 O O . ASP B 1 222 ? -27.016 -7.34 -1.765 1 98.62 222 ASP B O 1
ATOM 4044 N N . ALA B 1 223 ? -25.875 -8.938 -2.834 1 98.75 223 ALA B N 1
ATOM 4045 C CA . ALA B 1 223 ? -24.75 -8.844 -1.897 1 98.75 223 ALA B CA 1
ATOM 4046 C C . ALA B 1 223 ? -24.141 -7.445 -1.906 1 98.75 223 ALA B C 1
ATOM 4048 O O . ALA B 1 223 ? -23.938 -6.84 -0.85 1 98.75 223 ALA B O 1
ATOM 4049 N N . ILE B 1 224 ? -23.891 -6.879 -3.035 1 98.88 224 ILE B N 1
ATOM 4050 C CA . ILE B 1 224 ? -23.281 -5.562 -3.184 1 98.88 224 ILE B CA 1
ATOM 4051 C C . ILE B 1 224 ? -24.188 -4.496 -2.59 1 98.88 224 ILE B C 1
ATOM 4053 O O . ILE B 1 224 ? -23.719 -3.57 -1.921 1 98.88 224 ILE B O 1
ATOM 4057 N N . ALA B 1 225 ? -25.469 -4.664 -2.785 1 98.5 225 ALA B N 1
ATOM 4058 C CA . ALA B 1 225 ? -26.438 -3.695 -2.285 1 98.5 225 ALA B CA 1
ATOM 4059 C C . ALA B 1 225 ? -26.453 -3.666 -0.76 1 98.5 225 ALA B C 1
ATOM 4061 O O . ALA B 1 225 ? -26.891 -2.682 -0.155 1 98.5 225 ALA B O 1
ATOM 4062 N N . SER B 1 226 ? -26 -4.727 -0.158 1 98.56 226 SER B N 1
ATOM 4063 C CA . SER B 1 226 ? -26 -4.809 1.299 1 98.56 226 SER B CA 1
ATOM 4064 C C . SER B 1 226 ? -24.75 -4.16 1.888 1 98.56 226 SER B C 1
ATOM 4066 O O . SER B 1 226 ? -24.672 -3.959 3.1 1 98.56 226 SER B O 1
ATOM 4068 N N . MET B 1 227 ? -23.766 -3.787 1.103 1 98.81 227 MET B N 1
ATOM 4069 C CA . MET B 1 227 ? -22.531 -3.156 1.565 1 98.81 227 MET B CA 1
ATOM 4070 C C . MET B 1 227 ? -22.75 -1.674 1.845 1 98.81 227 MET B C 1
ATOM 4072 O O . MET B 1 227 ? -23.719 -1.085 1.367 1 98.81 227 MET B O 1
ATOM 4076 N N . LYS B 1 228 ? -21.844 -1.068 2.645 1 98.5 228 LYS B N 1
ATOM 4077 C CA . LYS B 1 228 ? -21.828 0.383 2.811 1 98.5 228 LYS B CA 1
ATOM 4078 C C . LYS B 1 228 ? -21.531 1.085 1.487 1 98.5 228 LYS B C 1
ATOM 4080 O O . LYS B 1 228 ? -20.703 0.625 0.703 1 98.5 228 LYS B O 1
ATOM 4085 N N . PRO B 1 229 ? -22.188 2.176 1.209 1 98.25 229 PRO B N 1
ATOM 4086 C CA . PRO B 1 229 ? -21.844 2.93 0.002 1 98.25 229 PRO B CA 1
ATOM 4087 C C . PRO B 1 229 ? -20.375 3.352 -0.03 1 98.25 229 PRO B C 1
ATOM 4089 O O . PRO B 1 229 ? -19.828 3.617 -1.104 1 98.25 229 PRO B O 1
ATOM 4092 N N . THR B 1 230 ? -19.703 3.408 1.131 1 98 230 THR B N 1
ATOM 4093 C CA . THR B 1 230 ? -18.312 3.814 1.239 1 98 230 THR B CA 1
ATOM 4094 C C . THR B 1 230 ? -17.391 2.602 1.148 1 98 230 THR B C 1
ATOM 4096 O O . THR B 1 230 ? -16.172 2.736 1.253 1 98 230 THR B O 1
ATOM 4099 N N . ALA B 1 231 ? -17.906 1.412 0.965 1 98.81 231 ALA B N 1
ATOM 4100 C CA . ALA B 1 231 ? -17.125 0.187 1.081 1 98.81 231 ALA B CA 1
ATOM 4101 C C . ALA B 1 231 ? -16.344 -0.092 -0.205 1 98.81 231 ALA B C 1
ATOM 4103 O O . ALA B 1 231 ? -16.734 0.369 -1.281 1 98.81 231 ALA B O 1
ATOM 4104 N N . TYR B 1 232 ? -15.25 -0.789 -0.051 1 98.88 232 TYR B N 1
ATOM 4105 C CA . TYR B 1 232 ? -14.453 -1.328 -1.146 1 98.88 232 TYR B CA 1
ATOM 4106 C C . TYR B 1 232 ? -14.492 -2.852 -1.154 1 98.88 232 TYR B C 1
ATOM 4108 O O . TYR B 1 232 ? -14.484 -3.484 -0.096 1 98.88 232 TYR B O 1
ATOM 4116 N N . VAL B 1 233 ? -14.523 -3.432 -2.326 1 98.94 233 VAL B N 1
ATOM 4117 C CA . VAL B 1 233 ? -14.438 -4.887 -2.436 1 98.94 233 VAL B CA 1
ATOM 4118 C C . VAL B 1 233 ? -13.109 -5.277 -3.084 1 98.94 233 VAL B C 1
ATOM 4120 O O . VAL B 1 233 ? -12.664 -4.633 -4.035 1 98.94 233 VAL B O 1
ATOM 4123 N N . ILE B 1 234 ? -12.453 -6.258 -2.541 1 98.94 234 ILE B N 1
ATOM 4124 C CA . ILE B 1 234 ? -11.164 -6.742 -3.01 1 98.94 234 ILE B CA 1
ATOM 4125 C C . ILE B 1 234 ? -11.258 -8.227 -3.346 1 98.94 234 ILE B C 1
ATOM 4127 O O . ILE B 1 234 ? -11.812 -9.016 -2.57 1 98.94 234 ILE B O 1
ATOM 4131 N N . ASN B 1 235 ? -10.781 -8.594 -4.531 1 98.81 235 ASN B N 1
ATOM 4132 C CA . ASN B 1 235 ? -10.758 -10 -4.93 1 98.81 235 ASN B CA 1
ATOM 4133 C C . ASN B 1 235 ? -9.375 -10.422 -5.422 1 98.81 235 ASN B C 1
ATOM 4135 O O . ASN B 1 235 ? -8.922 -9.961 -6.473 1 98.81 235 ASN B O 1
ATOM 4139 N N . THR B 1 236 ? -8.727 -11.234 -4.652 1 98.06 236 THR B N 1
ATOM 4140 C CA . THR B 1 236 ? -7.453 -11.844 -5.035 1 98.06 236 THR B CA 1
ATOM 4141 C C . THR B 1 236 ? -7.574 -13.359 -5.102 1 98.06 236 THR B C 1
ATOM 4143 O O . THR B 1 236 ? -6.566 -14.07 -5.117 1 98.06 236 THR B O 1
ATOM 4146 N N . ALA B 1 237 ? -8.789 -13.867 -5.004 1 96.06 237 ALA B N 1
ATOM 4147 C CA . ALA B 1 237 ? -9.039 -15.305 -5.027 1 96.06 237 ALA B CA 1
ATOM 4148 C C . ALA B 1 237 ? -9.336 -15.789 -6.441 1 96.06 237 ALA B C 1
ATOM 4150 O O . ALA B 1 237 ? -8.422 -15.938 -7.258 1 96.06 237 ALA B O 1
ATOM 4151 N N . ARG B 1 238 ? -10.664 -15.922 -6.789 1 95.06 238 ARG B N 1
ATOM 4152 C CA . ARG B 1 238 ? -11.117 -16.297 -8.125 1 95.06 238 ARG B CA 1
ATOM 4153 C C . ARG B 1 238 ? -12.148 -15.305 -8.648 1 95.06 238 ARG B C 1
ATOM 4155 O O . ARG B 1 238 ? -13.078 -14.93 -7.938 1 95.06 238 ARG B O 1
ATOM 4162 N N . GLY B 1 239 ? -11.953 -14.875 -9.891 1 97 239 GLY B N 1
ATOM 4163 C CA . GLY B 1 239 ? -12.766 -13.805 -10.453 1 97 239 GLY B CA 1
ATOM 4164 C C . GLY B 1 239 ? -14.258 -14.07 -10.367 1 97 239 GLY B C 1
ATOM 4165 O O . GLY B 1 239 ? -15.023 -13.195 -9.953 1 97 239 GLY B O 1
ATOM 4166 N N . ALA B 1 240 ? -14.641 -15.359 -10.578 1 96.69 240 ALA B N 1
ATOM 4167 C CA . ALA B 1 240 ? -16.047 -15.703 -10.781 1 96.69 240 ALA B CA 1
ATOM 4168 C C . ALA B 1 240 ? -16.781 -15.789 -9.445 1 96.69 240 ALA B C 1
ATOM 4170 O O . ALA B 1 240 ? -18 -16 -9.414 1 96.69 240 ALA B O 1
ATOM 4171 N N . VAL B 1 241 ? -16.094 -15.555 -8.367 1 98.25 241 VAL B N 1
ATOM 4172 C CA . VAL B 1 241 ? -16.781 -15.453 -7.078 1 98.25 241 VAL B CA 1
ATOM 4173 C C . VAL B 1 241 ? -17.609 -14.172 -7.035 1 98.25 241 VAL B C 1
ATOM 4175 O O . VAL B 1 241 ? -18.656 -14.125 -6.375 1 98.25 241 VAL B O 1
ATOM 4178 N N . ILE B 1 242 ? -17.172 -13.164 -7.746 1 98.75 242 ILE B N 1
ATOM 4179 C CA . ILE B 1 242 ? -17.922 -11.922 -7.906 1 98.75 242 ILE B CA 1
ATOM 4180 C C . ILE B 1 242 ? -18.609 -11.914 -9.266 1 98.75 242 ILE B C 1
ATOM 4182 O O . ILE B 1 242 ? -18 -12.227 -10.289 1 98.75 242 ILE B O 1
ATOM 4186 N N . ASN B 1 243 ? -19.906 -11.641 -9.281 1 98.69 243 ASN B N 1
ATOM 4187 C CA . ASN B 1 243 ? -20.547 -11.352 -10.555 1 98.69 243 ASN B CA 1
ATOM 4188 C C . ASN B 1 243 ? -20.047 -10.039 -11.156 1 98.69 243 ASN B C 1
ATOM 4190 O O . ASN B 1 243 ? -20.438 -8.961 -10.695 1 98.69 243 ASN B O 1
ATOM 4194 N N . GLU B 1 244 ? -19.266 -10.164 -12.156 1 98.25 244 GLU B N 1
ATOM 4195 C CA . GLU B 1 244 ? -18.516 -9.023 -12.68 1 98.25 244 GLU B CA 1
ATOM 4196 C C . GLU B 1 244 ? -19.453 -7.965 -13.258 1 98.25 244 GLU B C 1
ATOM 4198 O O . GLU B 1 244 ? -19.234 -6.766 -13.078 1 98.25 244 GLU B O 1
ATOM 4203 N N . THR B 1 245 ? -20.484 -8.43 -13.945 1 98.19 245 THR B N 1
ATOM 4204 C CA . THR B 1 245 ? -21.453 -7.496 -14.5 1 98.19 245 THR B CA 1
ATOM 4205 C C . THR B 1 245 ? -22.125 -6.691 -13.391 1 98.19 245 THR B C 1
ATOM 4207 O O . THR B 1 245 ? -22.25 -5.469 -13.484 1 98.19 245 THR B O 1
ATOM 4210 N N . ASP B 1 246 ? -22.547 -7.355 -12.352 1 98.75 246 ASP B N 1
ATOM 4211 C CA . ASP B 1 246 ? -23.172 -6.684 -11.211 1 98.75 246 ASP B CA 1
ATOM 4212 C C . ASP B 1 246 ? -22.203 -5.711 -10.555 1 98.75 246 ASP B C 1
ATOM 4214 O O . ASP B 1 246 ? -22.578 -4.609 -10.156 1 98.75 246 ASP B O 1
ATOM 4218 N N . LEU B 1 247 ? -20.984 -6.125 -10.445 1 98.75 247 LEU B N 1
ATOM 4219 C CA . LEU B 1 247 ? -19.984 -5.266 -9.836 1 98.75 247 LEU B CA 1
ATOM 4220 C C . LEU B 1 247 ? -19.781 -4 -10.664 1 98.75 247 LEU B C 1
ATOM 4222 O O . LEU B 1 247 ? -19.766 -2.895 -10.117 1 98.75 247 LEU B O 1
ATOM 4226 N N . VAL B 1 248 ? -19.609 -4.152 -11.961 1 98.62 248 VAL B N 1
ATOM 4227 C CA . VAL B 1 248 ? -19.406 -3.018 -12.852 1 98.62 248 VAL B CA 1
ATOM 4228 C C . VAL B 1 248 ? -20.578 -2.047 -12.734 1 98.62 248 VAL B C 1
ATOM 4230 O O . VAL B 1 248 ? -20.375 -0.834 -12.617 1 98.62 248 VAL B O 1
ATOM 4233 N N . ASN B 1 249 ? -21.766 -2.617 -12.742 1 98.69 249 ASN B N 1
ATOM 4234 C CA . ASN B 1 249 ? -22.953 -1.779 -12.602 1 98.69 249 ASN B CA 1
ATOM 4235 C C . ASN B 1 249 ? -22.938 -1.012 -11.281 1 98.69 249 ASN B C 1
ATOM 4237 O O . ASN B 1 249 ? -23.234 0.183 -11.25 1 98.69 249 ASN B O 1
ATOM 4241 N N . ALA B 1 250 ? -22.625 -1.653 -10.219 1 98.81 250 ALA B N 1
ATOM 4242 C CA . ALA B 1 250 ? -22.594 -1.044 -8.891 1 98.81 250 ALA B CA 1
ATOM 4243 C C . ALA B 1 250 ? -21.531 0.054 -8.82 1 98.81 250 ALA B C 1
ATOM 4245 O O . ALA B 1 250 ? -21.766 1.115 -8.242 1 98.81 250 ALA B O 1
ATOM 4246 N N . LEU B 1 251 ? -20.406 -0.16 -9.414 1 98.5 251 LEU B N 1
ATOM 4247 C CA . LEU B 1 251 ? -19.312 0.802 -9.406 1 98.5 251 LEU B CA 1
ATOM 4248 C C . LEU B 1 251 ? -19.672 2.043 -10.211 1 98.5 251 LEU B C 1
ATOM 4250 O O . LEU B 1 251 ? -19.391 3.168 -9.789 1 98.5 251 LEU B O 1
ATOM 4254 N N . ARG B 1 252 ? -20.312 1.859 -11.344 1 98 252 ARG B N 1
ATOM 4255 C CA . ARG B 1 252 ? -20.75 2.975 -12.18 1 98 252 ARG B CA 1
ATOM 4256 C C . ARG B 1 252 ? -21.812 3.814 -11.461 1 98 252 ARG B C 1
ATOM 4258 O O . ARG B 1 252 ? -21.797 5.043 -11.555 1 98 252 ARG B O 1
ATOM 4265 N N . ALA B 1 253 ? -22.656 3.102 -10.711 1 98 253 ALA B N 1
ATOM 4266 C CA . ALA B 1 253 ? -23.766 3.77 -10.031 1 98 253 ALA B CA 1
ATOM 4267 C C . ALA B 1 253 ? -23.312 4.398 -8.719 1 98 253 ALA B C 1
ATOM 4269 O O . ALA B 1 253 ? -24.031 5.188 -8.117 1 98 253 ALA B O 1
ATOM 4270 N N . GLY B 1 254 ? -22.172 4.016 -8.289 1 97.31 254 GLY B N 1
ATOM 4271 C CA . GLY B 1 254 ? -21.688 4.512 -7.008 1 97.31 254 GLY B CA 1
ATOM 4272 C C . GLY B 1 254 ? -22.359 3.824 -5.824 1 97.31 254 GLY B C 1
ATOM 4273 O O . GLY B 1 254 ? -22.5 4.418 -4.754 1 97.31 254 GLY B O 1
ATOM 4274 N N . THR B 1 255 ? -22.828 2.592 -6.074 1 98.25 255 THR B N 1
ATOM 4275 C CA . THR B 1 255 ? -23.406 1.801 -4.996 1 98.25 255 THR B CA 1
ATOM 4276 C C . THR B 1 255 ? -22.359 1.484 -3.932 1 98.25 255 THR B C 1
ATOM 4278 O O . THR B 1 255 ? -22.672 1.438 -2.74 1 98.25 255 THR B O 1
ATOM 4281 N N . ILE B 1 256 ? -21.156 1.231 -4.297 1 98.69 256 ILE B N 1
ATOM 4282 C CA . ILE B 1 256 ? -20 1.099 -3.418 1 98.69 256 ILE B CA 1
ATOM 4283 C C . ILE B 1 256 ? -18.875 2.006 -3.91 1 98.69 256 ILE B C 1
ATOM 4285 O O . ILE B 1 256 ? -18.938 2.545 -5.02 1 98.69 256 ILE B O 1
ATOM 4289 N N . ALA B 1 257 ? -17.875 2.193 -3.107 1 98.31 257 ALA B N 1
ATOM 4290 C CA . ALA B 1 257 ? -16.875 3.223 -3.35 1 98.31 257 ALA B CA 1
ATOM 4291 C C . ALA B 1 257 ? -15.852 2.762 -4.391 1 98.31 257 ALA B C 1
ATOM 4293 O O . ALA B 1 257 ? -15.32 3.576 -5.148 1 98.31 257 ALA B O 1
ATOM 4294 N N . GLY B 1 258 ? -15.57 1.465 -4.367 1 98.5 258 GLY B N 1
ATOM 4295 C CA . GLY B 1 258 ? -14.555 1.01 -5.309 1 98.5 258 GLY B CA 1
ATOM 4296 C C . GLY B 1 258 ? -14.242 -0.469 -5.18 1 98.5 258 GLY B C 1
ATOM 4297 O O . GLY B 1 258 ? -14.867 -1.174 -4.383 1 98.5 258 GLY B O 1
ATOM 4298 N N . ALA B 1 259 ? -13.25 -0.93 -6.012 1 98.88 259 ALA B N 1
ATOM 4299 C CA . ALA B 1 259 ? -12.867 -2.34 -6 1 98.88 259 ALA B CA 1
ATOM 4300 C C . ALA B 1 259 ? -11.398 -2.512 -6.355 1 98.88 259 ALA B C 1
ATOM 4302 O O . ALA B 1 259 ? -10.859 -1.765 -7.176 1 98.88 259 ALA B O 1
ATOM 4303 N N . GLY B 1 260 ? -10.727 -3.357 -5.641 1 98.75 260 GLY B N 1
ATOM 4304 C CA . GLY B 1 260 ? -9.414 -3.873 -6.012 1 98.75 260 GLY B CA 1
ATOM 4305 C C . GLY B 1 260 ? -9.461 -5.301 -6.523 1 98.75 260 GLY B C 1
ATOM 4306 O O . GLY B 1 260 ? -9.82 -6.223 -5.785 1 98.75 260 GLY B O 1
ATOM 4307 N N . LEU B 1 261 ? -9.094 -5.488 -7.809 1 98.75 261 LEU B N 1
ATOM 4308 C CA . LEU B 1 261 ? -9.281 -6.773 -8.461 1 98.75 261 LEU B CA 1
ATOM 4309 C C . LEU B 1 261 ? -7.973 -7.285 -9.055 1 98.75 261 LEU B C 1
ATOM 4311 O O . LEU B 1 261 ? -7.465 -6.719 -10.031 1 98.75 261 LEU B O 1
ATOM 4315 N N . ASP B 1 262 ? -7.496 -8.391 -8.5 1 98.44 262 ASP B N 1
ATOM 4316 C CA . ASP B 1 262 ? -6.34 -9.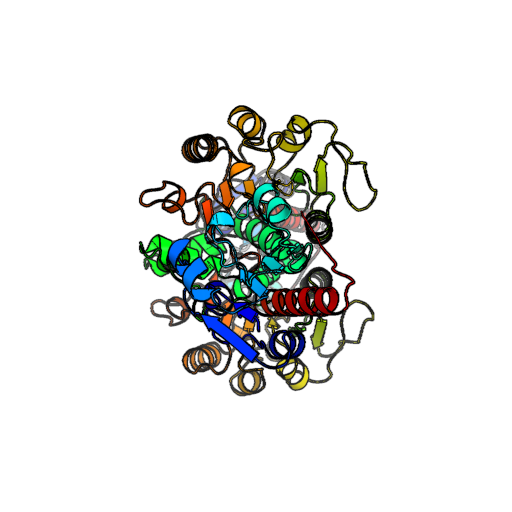07 -9.078 1 98.44 262 ASP B CA 1
ATOM 4317 C C . ASP B 1 262 ? -6.77 -10.227 -9.977 1 98.44 262 ASP B C 1
ATOM 4319 O O . ASP B 1 262 ? -5.941 -10.82 -10.672 1 98.44 262 ASP B O 1
ATOM 4323 N N . VAL B 1 263 ? -8.031 -10.594 -9.875 1 97.31 263 VAL B N 1
ATOM 4324 C CA . VAL B 1 263 ? -8.617 -11.656 -10.695 1 97.31 263 VAL B CA 1
ATOM 4325 C C . VAL B 1 263 ? -9.93 -11.18 -11.297 1 97.31 263 VAL B C 1
ATOM 4327 O O . VAL B 1 263 ? -10.609 -10.312 -10.727 1 97.31 263 VAL B O 1
ATOM 4330 N N . GLN B 1 264 ? -10.211 -11.648 -12.438 1 96.56 264 GLN B N 1
ATOM 4331 C CA . GLN B 1 264 ? -11.43 -11.32 -13.172 1 96.56 264 GLN B CA 1
ATOM 4332 C C . GLN B 1 264 ? -12.102 -12.586 -13.711 1 96.56 264 GLN B C 1
ATOM 4334 O O . GLN B 1 264 ? -11.523 -13.672 -13.656 1 96.56 264 GLN B O 1
ATOM 4339 N N . GLU B 1 265 ? -13.273 -12.445 -14.188 1 95.06 265 GLU B N 1
ATOM 4340 C CA . GLU B 1 265 ? -13.984 -13.594 -14.742 1 95.06 265 GLU B CA 1
ATOM 4341 C C . GLU B 1 265 ? -13.227 -14.188 -15.93 1 95.06 265 GLU B C 1
ATOM 4343 O O . GLU B 1 265 ? -13.148 -15.406 -16.078 1 95.06 265 GLU B O 1
ATOM 4348 N N . VAL B 1 266 ? -12.766 -13.344 -16.703 1 93.31 266 VAL B N 1
ATOM 4349 C CA . VAL B 1 266 ? -11.891 -13.695 -17.828 1 93.31 266 VAL B CA 1
ATOM 4350 C C . VAL B 1 266 ? -10.547 -12.984 -17.672 1 93.31 266 VAL B C 1
ATOM 4352 O O . VAL B 1 266 ? -10.5 -11.773 -17.453 1 93.31 266 VAL B O 1
ATOM 4355 N N . GLU B 1 267 ? -9.438 -13.766 -17.75 1 91.81 267 GLU B N 1
ATOM 4356 C CA . GLU B 1 267 ? -8.109 -13.18 -17.562 1 91.81 267 GLU B CA 1
ATOM 4357 C C . GLU B 1 267 ? -7.227 -13.43 -18.781 1 91.81 267 GLU B C 1
ATOM 4359 O O . GLU B 1 267 ? -7.078 -14.562 -19.234 1 91.81 267 GLU B O 1
ATOM 4364 N N . PRO B 1 268 ? -6.738 -12.391 -19.312 1 92.75 268 PRO B N 1
ATOM 4365 C CA . PRO B 1 268 ? -7.008 -10.992 -18.984 1 92.75 268 PRO B CA 1
ATOM 4366 C C . PRO B 1 268 ? -8.422 -10.555 -19.359 1 92.75 268 PRO B C 1
ATOM 4368 O O . PRO B 1 268 ? -9.102 -11.242 -20.125 1 92.75 268 PRO B O 1
ATOM 4371 N N . PRO B 1 269 ? -8.789 -9.422 -18.75 1 94.69 269 PRO B N 1
ATOM 4372 C CA . PRO B 1 269 ? -10.102 -8.938 -19.172 1 94.69 269 PRO B CA 1
ATOM 4373 C C . PRO B 1 269 ? -10.195 -8.727 -20.688 1 94.69 269 PRO B C 1
ATOM 4375 O O . PRO B 1 269 ? -9.203 -8.383 -21.328 1 94.69 269 PRO B O 1
ATOM 4378 N N . VAL B 1 270 ? -11.367 -9.008 -21.219 1 93.06 270 VAL B N 1
ATOM 4379 C CA . VAL B 1 270 ? -11.57 -8.875 -22.656 1 93.06 270 VAL B CA 1
ATOM 4380 C C . VAL B 1 270 ? -11.32 -7.43 -23.094 1 93.06 270 VAL B C 1
ATOM 4382 O O . VAL B 1 270 ? -11.406 -6.512 -22.266 1 93.06 270 VAL B O 1
ATOM 4385 N N . GLU B 1 271 ? -11.141 -7.398 -24.406 1 90.69 271 GLU B N 1
ATOM 4386 C CA . GLU B 1 271 ? -10.977 -6.059 -24.953 1 90.69 271 GLU B CA 1
ATOM 4387 C C . GLU B 1 271 ? -12.234 -5.223 -24.766 1 90.69 271 GLU B C 1
ATOM 4389 O O . GLU B 1 271 ? -13.352 -5.703 -24.984 1 90.69 271 GLU B O 1
ATOM 4394 N N . GLY B 1 272 ? -12.234 -4.105 -24.25 1 91.75 272 GLY B N 1
ATOM 4395 C CA . GLY B 1 272 ? -13.375 -3.229 -24.062 1 91.75 272 GLY B CA 1
ATOM 4396 C C . GLY B 1 272 ? -14.008 -3.373 -22.688 1 91.75 272 GLY B C 1
ATOM 4397 O O . GLY B 1 272 ? -15 -2.715 -22.375 1 91.75 272 GLY B O 1
ATOM 4398 N N . SER B 1 273 ? -13.469 -4.305 -21.984 1 95.56 273 SER B N 1
ATOM 4399 C CA . SER B 1 273 ? -14.008 -4.434 -20.641 1 95.56 273 SER B CA 1
ATOM 4400 C C . SER B 1 273 ? -14.055 -3.08 -19.938 1 95.56 273 SER B C 1
ATOM 4402 O O . SER B 1 273 ? -13.07 -2.336 -19.938 1 95.56 273 SER B O 1
ATOM 4404 N N . PRO B 1 274 ? -15.172 -2.793 -19.281 1 96.31 274 PRO B N 1
ATOM 4405 C CA . PRO B 1 274 ? -15.266 -1.541 -18.531 1 96.31 274 PRO B CA 1
ATOM 4406 C C . PRO B 1 274 ? -14.289 -1.475 -17.359 1 96.31 274 PRO B C 1
ATOM 4408 O O . PRO B 1 274 ? -13.992 -0.388 -16.859 1 96.31 274 PRO B O 1
ATOM 4411 N N . LEU B 1 275 ? -13.75 -2.574 -16.938 1 96.94 275 LEU B N 1
ATOM 4412 C CA . LEU B 1 275 ? -12.852 -2.621 -15.789 1 96.94 275 LEU B CA 1
ATOM 4413 C C . LEU B 1 275 ? -11.578 -1.816 -16.062 1 96.94 275 LEU B C 1
ATOM 4415 O O . LEU B 1 275 ? -10.945 -1.317 -15.133 1 96.94 275 LEU B O 1
ATOM 4419 N N . TYR B 1 276 ? -11.227 -1.635 -17.328 1 95.56 276 TYR B N 1
ATOM 4420 C CA . TYR B 1 276 ? -10.016 -0.913 -17.703 1 95.56 276 TYR B CA 1
ATOM 4421 C C . TYR B 1 276 ? -10.195 0.588 -17.5 1 95.56 276 TYR B C 1
ATOM 4423 O O . TYR B 1 276 ? -9.219 1.326 -17.391 1 95.56 276 TYR B O 1
ATOM 4431 N N . ASP B 1 277 ? -11.492 1.022 -17.422 1 92.75 277 ASP B N 1
ATOM 4432 C CA . ASP B 1 277 ? -11.727 2.455 -17.562 1 92.75 277 ASP B CA 1
ATOM 4433 C C . ASP B 1 277 ? -12.328 3.039 -16.281 1 92.75 277 ASP B C 1
ATOM 4435 O O . ASP B 1 277 ? -12.359 4.258 -16.109 1 92.75 277 ASP B O 1
ATOM 4439 N N . LEU B 1 278 ? -12.82 2.186 -15.414 1 95.31 278 LEU B N 1
ATOM 4440 C CA . LEU B 1 278 ? -13.422 2.674 -14.18 1 95.31 278 LEU B CA 1
ATOM 4441 C C . LEU B 1 278 ? -12.375 3.303 -13.273 1 95.31 278 LEU B C 1
ATOM 4443 O O . LEU B 1 278 ? -11.383 2.662 -12.93 1 95.31 278 LEU B O 1
ATOM 4447 N N . GLU B 1 279 ? -12.547 4.52 -12.797 1 92.25 279 GLU B N 1
ATOM 4448 C CA . GLU B 1 279 ? -11.578 5.273 -12 1 92.25 279 GLU B CA 1
ATOM 4449 C C . GLU B 1 279 ? -11.531 4.762 -10.562 1 92.25 279 GLU B C 1
ATOM 4451 O O . GLU B 1 279 ? -10.547 4.988 -9.859 1 92.25 279 GLU B O 1
ATOM 4456 N N . ASN B 1 280 ? -12.633 4.137 -10.133 1 96.44 280 ASN B N 1
ATOM 4457 C CA . ASN B 1 280 ? -12.695 3.652 -8.758 1 96.44 280 ASN B CA 1
ATOM 4458 C C . ASN B 1 280 ? -12.367 2.162 -8.68 1 96.44 280 ASN B C 1
ATOM 4460 O O . ASN B 1 280 ? -12.766 1.491 -7.723 1 96.44 280 ASN B O 1
ATOM 4464 N N . VAL B 1 281 ? -11.648 1.649 -9.703 1 97.69 281 VAL B N 1
ATOM 4465 C CA . VAL B 1 281 ? -11.18 0.267 -9.703 1 97.69 281 VAL B CA 1
ATOM 4466 C C . VAL B 1 281 ? -9.656 0.237 -9.805 1 97.69 281 VAL B C 1
ATOM 4468 O O . VAL B 1 281 ? -9.07 0.932 -10.633 1 97.69 281 VAL B O 1
ATOM 4471 N N . MET B 1 282 ? -9.039 -0.426 -8.898 1 97.81 282 MET B N 1
ATOM 4472 C CA . MET B 1 282 ? -7.645 -0.823 -9.07 1 97.81 282 MET B CA 1
ATOM 4473 C C . MET B 1 282 ? -7.551 -2.234 -9.641 1 97.81 282 MET B C 1
ATOM 4475 O O . MET B 1 282 ? -8.062 -3.186 -9.047 1 97.81 282 MET B O 1
ATOM 4479 N N . LEU B 1 283 ? -6.922 -2.328 -10.766 1 97.62 283 LEU B N 1
ATOM 4480 C CA . LEU B 1 283 ? -6.875 -3.562 -11.547 1 97.62 283 LEU B CA 1
ATOM 4481 C C . LEU B 1 283 ? -5.438 -4.043 -11.719 1 97.62 283 LEU B C 1
ATOM 4483 O O . LEU B 1 283 ? -4.559 -3.262 -12.094 1 97.62 283 LEU B O 1
ATOM 4487 N N . THR B 1 284 ? -5.16 -5.309 -11.352 1 97.06 284 THR B N 1
ATOM 4488 C CA . THR B 1 284 ? -3.863 -5.93 -11.602 1 97.06 284 THR B CA 1
ATOM 4489 C C . THR B 1 284 ? -4.035 -7.273 -12.305 1 97.06 284 THR B C 1
ATOM 4491 O O . THR B 1 284 ? -5.086 -7.91 -12.195 1 97.06 284 THR B O 1
ATOM 4494 N N . PRO B 1 285 ? -3.119 -7.684 -13.117 1 95.31 285 PRO B N 1
ATOM 4495 C CA . PRO B 1 285 ? -3.234 -8.883 -13.945 1 95.31 285 PRO B CA 1
ATOM 4496 C C . PRO B 1 285 ? -2.791 -10.148 -13.219 1 95.31 285 PRO B C 1
ATOM 4498 O O . PRO B 1 285 ? -1.862 -10.828 -13.664 1 95.31 285 PRO B O 1
ATOM 4501 N N . HIS B 1 286 ? -3.518 -10.469 -12.148 1 95.56 286 HIS B N 1
ATOM 4502 C CA . HIS B 1 286 ? -3.271 -11.695 -11.391 1 95.56 286 HIS B CA 1
ATOM 4503 C C . HIS B 1 286 ? -1.817 -11.773 -10.938 1 95.56 286 HIS B C 1
ATOM 4505 O O . HIS B 1 286 ? -1.13 -12.758 -11.219 1 95.56 286 HIS B O 1
ATOM 4511 N N . VAL B 1 287 ? -1.368 -10.766 -10.172 1 96.44 287 VAL B N 1
ATOM 4512 C CA . VAL B 1 287 ? 0.048 -10.609 -9.859 1 96.44 287 VAL B CA 1
ATOM 4513 C C . VAL B 1 287 ? 0.321 -11.117 -8.445 1 96.44 287 VAL B C 1
ATOM 4515 O O . VAL B 1 287 ? 1.471 -11.148 -8 1 96.44 287 VAL B O 1
ATOM 4518 N N . GLY B 1 288 ? -0.687 -11.516 -7.715 1 96 288 GLY B N 1
ATOM 4519 C CA . GLY B 1 288 ? -0.527 -11.914 -6.328 1 96 288 GLY B CA 1
ATOM 4520 C C . GLY B 1 288 ? 0.552 -12.961 -6.129 1 96 288 GLY B C 1
ATOM 4521 O O . GLY B 1 288 ? 1.27 -12.938 -5.129 1 96 288 GLY B O 1
ATOM 4522 N N . TRP B 1 289 ? 0.707 -13.836 -7.137 1 95.62 289 TRP B N 1
ATOM 4523 C CA . TRP B 1 289 ? 1.63 -14.961 -7.02 1 95.62 289 TRP B CA 1
ATOM 4524 C C . TRP B 1 289 ? 2.928 -14.68 -7.77 1 95.62 289 TRP B C 1
ATOM 4526 O O . TRP B 1 289 ? 3.852 -15.5 -7.75 1 95.62 289 TRP B O 1
ATOM 4536 N N . LYS B 1 290 ? 3.117 -13.531 -8.328 1 96.62 290 LYS B N 1
ATOM 4537 C CA . LYS B 1 290 ? 4.156 -13.344 -9.336 1 96.62 290 LYS B CA 1
ATOM 4538 C C . LYS B 1 290 ? 5.438 -12.805 -8.711 1 96.62 290 LYS B C 1
ATOM 4540 O O . LYS B 1 290 ? 6.418 -12.547 -9.414 1 96.62 290 LYS B O 1
ATOM 4545 N N . ARG B 1 291 ? 5.473 -12.586 -7.414 1 97.56 291 ARG B N 1
ATOM 4546 C CA . ARG B 1 291 ? 6.711 -12.156 -6.777 1 97.56 291 ARG B CA 1
ATOM 4547 C C . ARG B 1 291 ? 7.82 -13.18 -6.984 1 97.56 291 ARG B C 1
ATOM 4549 O O . ARG B 1 291 ? 7.57 -14.383 -6.949 1 97.56 291 ARG B O 1
ATOM 4556 N N . LEU B 1 292 ? 9.023 -12.703 -7.133 1 97.56 292 LEU B N 1
ATOM 4557 C CA . LEU B 1 292 ? 10.164 -13.547 -7.469 1 97.56 292 LEU B CA 1
ATOM 4558 C C . LEU B 1 292 ? 10.312 -14.688 -6.465 1 97.56 292 LEU B C 1
ATOM 4560 O O . LEU B 1 292 ? 10.383 -15.859 -6.855 1 97.56 292 LEU B O 1
ATOM 4564 N N . GLU B 1 293 ? 10.344 -14.328 -5.164 1 98.5 293 GLU B N 1
ATOM 4565 C CA . GLU B 1 293 ? 10.508 -15.336 -4.117 1 98.5 293 GLU B CA 1
ATOM 4566 C C . GLU B 1 293 ? 9.359 -16.344 -4.129 1 98.5 293 GLU B C 1
ATOM 4568 O O . GLU B 1 293 ? 9.57 -17.531 -3.893 1 98.5 293 GLU B O 1
ATOM 4573 N N . THR B 1 294 ? 8.172 -15.844 -4.434 1 98.38 294 THR B N 1
ATOM 4574 C CA . THR B 1 294 ? 6.98 -16.688 -4.496 1 98.38 294 THR B CA 1
ATOM 4575 C C . THR B 1 294 ? 7.078 -17.672 -5.652 1 98.38 294 THR B C 1
ATOM 4577 O O . THR B 1 294 ? 6.832 -18.875 -5.473 1 98.38 294 THR B O 1
ATOM 4580 N N . ARG B 1 295 ? 7.453 -17.188 -6.816 1 98.06 295 ARG B N 1
ATOM 4581 C CA . ARG B 1 295 ? 7.602 -18.062 -7.98 1 98.06 295 ARG B CA 1
ATOM 4582 C C . ARG B 1 295 ? 8.68 -19.109 -7.75 1 98.06 295 ARG B C 1
ATOM 4584 O O . ARG B 1 295 ? 8.516 -20.266 -8.133 1 98.06 295 ARG B O 1
ATOM 4591 N N . GLN B 1 296 ? 9.797 -18.703 -7.121 1 98.62 296 GLN B N 1
ATOM 4592 C CA . GLN B 1 296 ? 10.859 -19.656 -6.816 1 98.62 296 GLN B CA 1
ATOM 4593 C C . GLN B 1 296 ? 10.359 -20.75 -5.879 1 98.62 296 GLN B C 1
ATOM 4595 O O . GLN B 1 296 ? 10.602 -21.938 -6.113 1 98.62 296 GLN B O 1
ATOM 4600 N N . ARG B 1 297 ? 9.656 -20.281 -4.855 1 98.56 297 ARG B N 1
ATOM 4601 C CA . ARG B 1 297 ? 9.086 -21.234 -3.916 1 98.56 297 ARG B CA 1
ATOM 4602 C C . ARG B 1 297 ? 8.133 -22.203 -4.625 1 98.56 297 ARG B C 1
ATOM 4604 O O . ARG B 1 297 ? 8.156 -23.406 -4.363 1 98.56 297 ARG B O 1
ATOM 4611 N N . LEU B 1 298 ? 7.316 -21.703 -5.496 1 98.56 298 LEU B N 1
ATOM 4612 C CA . LEU B 1 298 ? 6.383 -22.516 -6.273 1 98.56 298 LEU B CA 1
ATOM 4613 C C . LEU B 1 298 ? 7.117 -23.594 -7.062 1 98.56 298 LEU B C 1
ATOM 4615 O O . LEU B 1 298 ? 6.781 -24.781 -6.965 1 98.56 298 LEU B O 1
ATOM 4619 N N . MET B 1 299 ? 8.18 -23.25 -7.766 1 98.31 299 MET B N 1
ATOM 4620 C CA . MET B 1 299 ? 8.891 -24.203 -8.617 1 98.31 299 MET B CA 1
ATOM 4621 C C . MET B 1 299 ? 9.664 -25.203 -7.777 1 98.31 299 MET B C 1
ATOM 4623 O O . MET B 1 299 ? 9.805 -26.375 -8.164 1 98.31 299 MET B O 1
ATOM 4627 N N . ASP B 1 300 ? 10.141 -24.766 -6.59 1 98.75 300 ASP B N 1
ATOM 4628 C CA . ASP B 1 300 ? 10.797 -25.703 -5.676 1 98.75 300 ASP B CA 1
ATOM 4629 C C . ASP B 1 300 ? 9.812 -26.75 -5.172 1 98.75 300 ASP B C 1
ATOM 4631 O O . ASP B 1 300 ? 10.172 -27.922 -5.035 1 98.75 300 ASP B O 1
ATOM 4635 N N . LEU B 1 301 ? 8.609 -26.328 -4.91 1 98.69 301 LEU B N 1
ATOM 4636 C CA . LEU B 1 301 ? 7.598 -27.25 -4.426 1 98.69 301 LEU B CA 1
ATOM 4637 C C . LEU B 1 301 ? 7.137 -28.188 -5.535 1 98.69 301 LEU B C 1
ATOM 4639 O O . LEU B 1 301 ? 6.812 -29.344 -5.281 1 98.69 301 LEU B O 1
ATOM 4643 N N . VAL B 1 302 ? 7.105 -27.703 -6.781 1 98.5 302 VAL B N 1
ATOM 4644 C CA . VAL B 1 302 ? 6.855 -28.562 -7.926 1 98.5 302 VAL B CA 1
ATOM 4645 C C . VAL B 1 302 ? 7.926 -29.656 -7.992 1 98.5 302 VAL B C 1
ATOM 4647 O O . VAL B 1 302 ? 7.613 -30.828 -8.195 1 98.5 302 VAL B O 1
ATOM 4650 N N . ALA B 1 303 ? 9.188 -29.25 -7.789 1 98.56 303 ALA B N 1
ATOM 4651 C CA . ALA B 1 303 ? 10.297 -30.219 -7.77 1 98.56 303 ALA B CA 1
ATOM 4652 C C . ALA B 1 303 ? 10.086 -31.266 -6.684 1 98.56 303 ALA B C 1
ATOM 4654 O O . ALA B 1 303 ? 10.328 -32.469 -6.91 1 98.56 303 ALA B O 1
ATOM 4655 N N . ASP B 1 304 ? 9.641 -30.812 -5.539 1 98.62 304 ASP B N 1
ATOM 4656 C CA . ASP B 1 304 ? 9.367 -31.734 -4.445 1 98.62 304 ASP B CA 1
ATOM 4657 C C . ASP B 1 304 ? 8.289 -32.75 -4.836 1 98.62 304 ASP B C 1
ATOM 4659 O O . ASP B 1 304 ? 8.383 -33.938 -4.512 1 98.62 304 ASP B O 1
ATOM 4663 N N . ASN B 1 305 ? 7.188 -32.25 -5.477 1 98.56 305 ASN B N 1
ATOM 4664 C CA . ASN B 1 305 ? 6.137 -33.156 -5.965 1 98.56 305 ASN B CA 1
ATOM 4665 C C . ASN B 1 305 ? 6.695 -34.219 -6.902 1 98.56 305 ASN B C 1
ATOM 4667 O O . ASN B 1 305 ? 6.367 -35.406 -6.77 1 98.56 305 ASN B O 1
ATOM 4671 N N . VAL B 1 306 ? 7.566 -33.844 -7.848 1 98.19 306 VAL B N 1
ATOM 4672 C CA . VAL B 1 306 ? 8.148 -34.75 -8.828 1 98.19 306 VAL B CA 1
ATOM 4673 C C . VAL B 1 306 ? 9.023 -35.781 -8.117 1 98.19 306 VAL B C 1
ATOM 4675 O O . VAL B 1 306 ? 8.906 -36.969 -8.375 1 98.19 306 VAL B O 1
ATOM 4678 N N . ALA B 1 307 ? 9.836 -35.281 -7.23 1 98.19 307 ALA B N 1
ATOM 4679 C CA . ALA B 1 307 ? 10.727 -36.188 -6.492 1 98.19 307 ALA B CA 1
ATOM 4680 C C . ALA B 1 307 ? 9.93 -37.188 -5.68 1 98.19 307 ALA B C 1
ATOM 4682 O O . ALA B 1 307 ? 10.273 -38.375 -5.656 1 98.19 307 ALA B O 1
ATOM 4683 N N . ALA B 1 308 ? 8.906 -36.719 -5.043 1 98.44 308 ALA B N 1
ATOM 4684 C CA . ALA B 1 308 ? 8.07 -37.594 -4.234 1 98.44 308 ALA B CA 1
ATOM 4685 C C . ALA B 1 308 ? 7.387 -38.625 -5.098 1 98.44 308 ALA B C 1
ATOM 4687 O O . ALA B 1 308 ? 7.309 -39.812 -4.719 1 98.44 308 ALA B O 1
ATOM 4688 N N . TRP B 1 309 ? 6.887 -38.219 -6.234 1 98.06 309 TRP B N 1
ATOM 4689 C CA . TRP B 1 309 ? 6.23 -39.156 -7.16 1 98.06 309 TRP B CA 1
ATOM 4690 C C . TRP B 1 309 ? 7.207 -40.219 -7.645 1 98.06 309 TRP B C 1
ATOM 4692 O O . TRP B 1 309 ? 6.867 -41.406 -7.691 1 98.06 309 TRP B O 1
ATOM 4702 N N . LYS B 1 310 ? 8.391 -39.875 -7.949 1 96.81 310 LYS B N 1
ATOM 4703 C CA . LYS B 1 310 ? 9.414 -40.812 -8.414 1 96.81 310 LYS B CA 1
ATOM 4704 C C . LYS B 1 310 ? 9.781 -41.812 -7.32 1 96.81 310 LYS B C 1
ATOM 4706 O O . LYS B 1 310 ? 10.125 -42.969 -7.609 1 96.81 310 LYS B O 1
ATOM 4711 N N . ALA B 1 311 ? 9.656 -41.375 -6.168 1 96.88 311 ALA B N 1
ATOM 4712 C CA . ALA B 1 311 ? 9.984 -42.219 -5.031 1 96.88 311 ALA B CA 1
ATOM 4713 C C . ALA B 1 311 ? 8.812 -43.125 -4.668 1 96.88 311 ALA B C 1
ATOM 4715 O O . ALA B 1 311 ? 8.914 -43.938 -3.746 1 96.88 311 ALA B O 1
ATOM 4716 N N . GLY B 1 312 ? 7.723 -42.969 -5.363 1 97.06 312 GLY B N 1
ATOM 4717 C CA . GLY B 1 312 ? 6.562 -43.812 -5.125 1 97.06 312 GLY B CA 1
ATOM 4718 C C . GLY B 1 312 ? 5.688 -43.312 -3.988 1 97.06 312 GLY B C 1
ATOM 4719 O O . GLY B 1 312 ? 4.863 -44.062 -3.465 1 97.06 312 GLY B O 1
ATOM 4720 N N . ALA B 1 313 ? 5.871 -42.031 -3.586 1 97.69 313 ALA B N 1
ATOM 4721 C CA . ALA B 1 313 ? 5.125 -41.406 -2.492 1 97.69 313 ALA B CA 1
ATOM 4722 C C . ALA B 1 313 ? 4.613 -40.031 -2.883 1 97.69 313 ALA B C 1
ATOM 4724 O O . ALA B 1 313 ? 4.902 -39.031 -2.203 1 97.69 313 ALA B O 1
ATOM 4725 N N . ALA B 1 314 ? 3.76 -40.062 -3.941 1 97.75 314 ALA B N 1
ATOM 4726 C CA . ALA B 1 314 ? 3.285 -38.781 -4.496 1 97.75 314 ALA B CA 1
ATOM 4727 C C . ALA B 1 314 ? 2.535 -37.969 -3.441 1 97.75 314 ALA B C 1
ATOM 4729 O O . ALA B 1 314 ? 1.783 -38.531 -2.639 1 97.75 314 ALA B O 1
ATOM 4730 N N . VAL B 1 315 ? 2.758 -36.719 -3.365 1 97.81 315 VAL B N 1
ATOM 4731 C CA . VAL B 1 315 ? 2.086 -35.781 -2.463 1 97.81 315 VAL B CA 1
ATOM 4732 C C . VAL B 1 315 ? 1.273 -34.781 -3.271 1 97.81 315 VAL B C 1
ATOM 4734 O O . VAL B 1 315 ? 1.491 -34.625 -4.473 1 97.81 315 VAL B O 1
ATOM 4737 N N . ASN B 1 316 ? 0.257 -34.156 -2.594 1 98 316 ASN B N 1
ATOM 4738 C CA . ASN B 1 316 ? -0.589 -33.125 -3.188 1 98 316 ASN B CA 1
ATOM 4739 C C . ASN B 1 316 ? -1.343 -33.656 -4.406 1 98 316 ASN B C 1
ATOM 4741 O O . ASN B 1 316 ? -1.489 -32.938 -5.402 1 98 316 ASN B O 1
ATOM 4745 N N . VAL B 1 317 ? -1.684 -34.906 -4.371 1 98.56 317 VAL B N 1
ATOM 4746 C CA . VAL B 1 317 ? -2.436 -35.531 -5.461 1 98.56 317 VAL B CA 1
ATOM 4747 C C . VAL B 1 317 ? -3.885 -35.031 -5.426 1 98.56 317 VAL B C 1
ATOM 4749 O O . VAL B 1 317 ? -4.543 -35.125 -4.383 1 98.56 317 VAL B O 1
ATOM 4752 N N . VAL B 1 318 ? -4.375 -34.562 -6.535 1 97 318 VAL B N 1
ATOM 4753 C CA . VAL B 1 318 ? -5.688 -33.938 -6.496 1 97 318 VAL B CA 1
ATOM 4754 C C . VAL B 1 318 ? -6.695 -34.812 -7.254 1 97 318 VAL B C 1
ATOM 4756 O O . VAL B 1 318 ? -7.902 -34.531 -7.211 1 97 318 VAL B O 1
ATOM 4759 N N . ASN B 1 319 ? -6.227 -35.781 -8.062 1 95.38 319 ASN B N 1
ATOM 4760 C CA . ASN B 1 319 ? -7.156 -36.688 -8.758 1 95.38 319 ASN B CA 1
ATOM 4761 C C . ASN B 1 319 ? -7.199 -38.062 -8.117 1 95.38 319 ASN B C 1
ATOM 4763 O O . ASN B 1 319 ? -6.176 -38.75 -8.039 1 95.38 319 ASN B O 1
#

Organism: Micromonas commoda (strain RCC299 / NOUM17 / CCMP2709) (NCBI:txid296587)

Solvent-accessible surface area (backbone atoms only — not comparable to full-atom values): 32558 Å² total; per-residue (Å²): 75,30,26,31,63,23,39,24,66,72,41,53,63,73,75,68,80,58,60,59,34,23,55,44,35,73,66,39,65,47,73,34,65,48,56,76,61,50,46,67,54,45,21,60,66,39,53,86,17,33,31,39,36,38,53,97,51,58,46,53,59,87,61,43,46,86,53,44,41,35,38,37,35,66,34,57,74,59,88,46,45,56,44,67,60,24,43,75,70,64,29,47,36,25,46,39,83,77,54,34,46,68,45,37,24,50,45,55,51,39,46,56,42,42,62,32,33,57,58,52,65,43,45,36,33,40,72,72,71,43,58,52,59,50,75,61,53,66,44,82,59,58,40,41,63,52,59,74,36,26,38,18,22,39,31,20,84,46,70,38,32,47,49,36,34,53,48,39,44,70,55,40,27,43,39,35,30,28,43,100,79,56,64,64,37,90,97,55,35,44,45,34,95,40,66,63,60,39,36,47,66,16,45,29,37,38,45,46,42,73,72,47,88,84,29,49,39,56,44,28,58,68,50,53,69,43,30,35,50,75,16,32,41,33,33,72,52,48,23,47,27,38,27,60,69,42,49,54,52,33,52,75,69,50,48,28,53,31,35,34,31,29,38,46,77,46,83,55,69,58,91,83,44,63,73,74,69,43,87,52,44,48,66,48,70,56,52,45,53,60,19,50,62,32,42,45,46,40,49,48,49,49,18,48,37,47,38,27,40,76,70,73,54,64,50,59,67,77,89,76,29,27,30,62,24,39,23,65,75,40,51,64,73,76,68,80,59,60,60,37,22,55,43,36,74,67,39,66,48,75,32,64,47,56,74,60,49,48,68,54,45,22,61,65,38,53,86,16,33,32,38,35,40,52,98,52,60,47,53,59,86,61,42,46,87,51,44,42,35,37,36,35,66,36,60,72,60,86,46,45,55,44,69,59,25,50,76,70,64,28,46,34,25,45,40,82,77,54,36,47,66,44,37,24,51,46,55,51,39,45,55,44,42,61,31,34,58,58,53,65,42,44,37,33,39,72,71,71,43,59,52,60,48,76,61,53,65,48,82,58,58,37,43,63,53,58,73,37,28,38,18,23,39,31,21,84,46,71,38,31,46,51,36,35,56,48,41,44,71,56,40,27,43,38,36,30,28,45,100,78,58,65,63,37,88,97,55,35,43,45,36,95,39,66,63,60,37,36,48,65,16,44,29,38,37,45,47,44,74,74,46,89,84,27,49,38,56,44,27,57,69,48,52,66,44,29,34,50,76,15,33,42,34,34,72,53,49,22,48,27,37,27,61,69,42,49,52,53,32,51,76,70,50,48,28,53,30,34,33,32,28,40,45,77,46,81,55,70,58,90,82,44,64,72,74,69,42,86,51,42,49,66,48,69,56,52,44,52,59,19,51,61,30,42,43,46,40,50,48,50,49,18,50,36,47,38,27,40,75,70,73,55,64,49,59,65,77,93

pLDDT: mean 96.59, std 2.75, range [85.19, 98.94]

InterPro domains:
  IPR006139 D-isomer specific 2-hydroxyacid dehydrogenase, catalytic domain [PF00389] (22-319)
  IPR006140 D-isomer specific 2-hydroxyacid dehydrogenase, NAD-binding domain [PF02826] (124-288)
  IPR029753 D-isomer specific 2-hydroxyacid dehydrogenase, NAD-binding domain conserved site [PS00670] (198-220)
  IPR029753 D-isomer specific 2-hydroxyacid dehydrogenase, NAD-binding domain conserved site [PS00671] (227-243)
  IPR036291 NAD(P)-binding domain superfamily [SSF51735] (103-289)
  IPR050418 D-isomer specific 2-hydroxyacid dehydrogenase, PdxB subfamily [PTHR43761] (34-319)

Secondary structure (DSSP, 8-state):
-EEETTHHHH-TTS----HHHHHHTTS-EEE---SS--HHHHHHHHTT-SEEEE-SS-B-GGGS-TT--EEEESSS--TTB-HHHHHHTT-EEE--S-S-HHHHHHHHHHHHHHHHSSHHHHHHHHHTT--HHHHS--TTS-----TT-EEEEETTTSHHHHHHHHHHHHTT-EEEEE-TT---BTTTBEE-SSHHHHHHH-SEEEE-PPPSTTTTT-B-HHHHHTS-TT-EEEE-S-GGGB-HHHHHHHHHHTSSSEEEES--SSSSPPTT-GGGT-TTEEE-SS-TT-SHHHHHHHHHHHHHHHHHHHTT---SB--/-EEETTHHHH-TTS----HHHHHHTTS-EEE---SS--HHHHHHHHTT-SEEEE-SS-B-GGGS-TT--EEEESSS--TTB-HHHHHHTT-EEE--S-S-HHHHHHHHHHHHHHHHSSHHHHHHHHHTT--HHHHS--TTS-----TT-EEEEETTTSHHHHHHHHHHHHTT-EEEEE-TT---BTTTBEE-SSHHHHHHH-SEEEE-PPPSTTTTT-B-HHHHHTS-TT-EEEE-S-GGGB-HHHHHHHHHHTSSSEEEES--SSSSPPTT-GGGT-TTEEE-SS-TT-SHHHHHHHHHHHHHHHHHHHTT---SB--